Protein 7VGM (pdb70)

Radius of gyration: 29.78 Å; Cα contacts (8 Å, |Δi|>4): 1049; chains: 1; bounding box: 52×57×98 Å

Nearest PDB structures (foldseek):
  7vgm-assembly1_A  TM=1.002E+00  e=0.000E+00  Bacillus cereus ATCC 14579
  6hpo-assembly1_A  TM=8.535E-01  e=1.848E-15  Homo sapiens
  8cjl-assembly1_A  TM=8.658E-01  e=1.284E-14  Homo sapiens
  5egq-assembly1_D  TM=8.444E-01  e=7.102E-15  Rattus norvegicus
  7zig-assembly1_A  TM=8.318E-01  e=5.141E-15  Homo sapiens

Sequence (571 aa):
KKTEIPSHLKPFVSTQHYDQYTPVNHAVWRYIMRQNHSFLKDVAHPAYVNGLQSSGINIDAIPKVEEMNECLAPSGWGAVTIDGLIPGVAFFDFQGHGLLPIATDIRKVENIEYTPAPDIVHEAAGHAPILLDPTYAKYVKRFGQIGAKAFSTKEEHDAFEAVRTLTIVKESPTSTPDEVKAAENAVIEKQNLVSGLSEAEQISRLFWWTVEYGLIGNIDDPKIYGAGLLSSVGESKHCLTDAVEKVPFSIEACIGTTYDVTKMQPQLFVCESFEELTDALETFSKTMAFKTGGKEGLEKAIRSENYATAELNSGLQITGTFSETIENDAGELIYMRTNSPTALALHNKQLANHSTSVHSDGFGTPIGLLTENIALENCTDEQLQSLGITIGTIAEFTFASGIHVKGTVTDIVKNDKKIALISFIDCTVTYNARVLFDASWGAFDMAVGSQITSVFPGAADAAAFFPMDEEVHEIPAPLVLNELERMYQTVRDIRSEGILHDAHIDQLIAIQEVLNKFYAKEWLLRLEVLELLLEHNKGHETSAALLHQLSTFTTDEAVTRLINNGLALLP

B-factor: mean 38.5, std 17.46, range [16.57, 125.48]

InterPro domains:
  IPR001273 Aromatic amino acid hydroxylase [PTHR11473] (22-523)
  IPR019774 Aromatic amino acid hydroxylase, C-terminal [PF00351] (22-147)
  IPR019774 Aromatic amino acid hydroxylase, C-terminal [PF00351] (201-290)
  IPR019774 Aromatic amino acid hydroxylase, C-terminal [PS51410] (1-336)
  IPR036329 Aromatic amino acid monoxygenase, C-terminal domain superfamily [SSF56534] (10-332)
  IPR036951 Aromatic amino acid hydroxylase superfamily [G3DSA:1.10.800.10] (1-318)

Foldseek 3Di:
DFQDDDLLLLLQFDADDPLPQFLVLLLLQLLLVLLLCVPQCVFADVQQPVLCVLQQHDNRGQGHQQSSRVSCRVLQAGETEGEADDDQLSCLLCLLSRYQYFHADGADPVQSAHDPDDHRLLSRSQQGRCVVVVLLSVLSNLLSVLLNQWFDFLLVVQLVVLVRVLVVLVPDPVHDVVNNVVSVVSNVVSVVPDDDQTSNLLSVLLCCLPQAFEWEADLLRTGTRHSVLSSHVPLVVVCNDPQAAEAADDSVCSSPDDDDPPDRHNYHYYYHGSVVSSVRVVVVSCVAQQAVFAPVLLVSLQSNQAWKWWAFPQQKIKIARWHDFDADPVRHTFKTKHQAQMFIDHQLHTDPPGASVNRGGMAMETAAAFPPRHQQFQAAPVNCVVQQQDAQTFGWTARPQRWIKTFHWHDWDHDVNTTFKTKGALMWIDDVPDTPDHNVVGMHIYGGHRGGRGMGHAGSNSPRHDPSDPDDDDDDDRDDADPVSVLSVLLSVCVVVVDCDPVNLVSLVVSVVCCVPPPLPDLSSLLSSLQSCQVVVHPVVSNVVSVVCLCVRDPDPVSNVSSVSSVVPHD

Secondary structure (DSSP, 8-state):
-PPPPPTTTGGGB----GGG--HHHHHHHHHHHHHHHHHHHHHB-TTHHHHHHHTT--SSSPPPHHHHHHHHGGGT-EEEEB-S---HHHHHHHHHTTEEEE------GGGSS--SS--HIIIIIITSGGGGSHHHHHHHHHHHHHHTT----HHHHHHHHHHHHHHHHHT-TT--HHHHHHHHHHHHHHHHH--S--HHHHHHHHHIIIIIT-EEE-SSSEEE--HHHHT-HHHHHHHTSTTSEEEE--HHHHHT----SSS--SEEEEES-HHHHHHHHHHHHTTSHHHH-HHHHHHHHHHHTS-EEEEETT--EEEE-EEEEEE-TTS-EEEEEESS-BEEEETTEEPTT-STTTBTT--EEE-S-BTTTB-GGG--HHHHHHHT-STTSEEEEEBTTS-EEEEEEEEEEEETTEEEEEEEEEEEEEETTEEEE-GGG--EEEE--SSEEEEEES-SSHHHHS-------PPPPPPP--HHHHHHHHHHHHHHHT---HHHHHHHHHHHHHHHHH-TT--HHHHHHHHHHHHTT--HHHHHHHHHHHHT--S-HHHHHHHHHHHTT--

Solvent-accessible surface area: 26955 Å² total; per-residue (Å²): 241,107,34,136,46,23,55,48,4,109,43,58,41,18,77,33,56,66,88,49,23,27,8,17,26,20,3,0,0,22,11,9,1,59,11,0,62,41,50,1,108,90,21,8,21,120,22,2,55,108,3,12,120,59,0,13,3,85,57,72,24,4,6,88,5,138,94,0,21,98,56,0,16,124,55,40,5,0,7,8,9,13,83,54,83,25,33,41,62,5,54,19,28,0,1,6,68,0,0,4,5,0,22,21,117,24,19,143,46,141,52,8,76,118,26,106,62,84,5,0,0,25,29,0,0,3,22,0,0,3,3,50,29,104,53,7,9,136,1,4,76,65,0,0,65,0,2,19,62,4,6,26,16,79,40,34,60,43,10,59,103,13,44,84,69,23,39,122,32,110,126,36,138,117,27,60,111,115,97,27,116,61,10,54,73,38,16,95,91,62,94,114,105,50,74,68,86,15,10,27,56,33,1,36,26,1,12,32,1,0,4,18,25,0,0,22,36,89,64,126,90,10,63,0,3,0,1,5,0,0,8,27,29,33,18,0,81,67,1,54,62,150,75,3,116,40,36,88,20,46,50,141,31,0,28,51,35,97,73,61,86,83,141,95,6,89,31,1,7,10,2,145,31,6,96,64,2,13,96,22,0,50,92,11,0,121,85,0,0,24,81,67,0,23,81,104,0,0,104,60,0,44,104,3,100,58,77,0,0,0,47,2,36,0,19,0,6,0,4,0,18,4,38,63,44,18,79,48,160,81,22,103,23,10,12,0,74,1,91,11,52,0,5,0,5,20,136,79,146,33,29,81,124,15,32,41,93,81,14,66,129,17,11,15,1,0,12,17,57,3,62,154,131,41,26,3,4,88,6,66,84,119,98,5,122,97,45,18,1,53,111,60,54,106,0,94,11,46,7,70,37,36,0,56,0,96,2,34,2,61,65,45,31,92,18,126,183,76,0,0,0,0,8,0,62,103,0,58,0,36,60,147,94,109,66,16,23,53,45,98,156,26,64,12,17,0,0,2,3,12,111,14,62,16,0,11,25,24,18,12,30,19,40,52,23,70,119,54,105,152,126,140,78,147,144,49,77,114,65,150,52,100,94,34,27,147,17,4,64,42,0,38,68,4,44,92,94,44,93,4,86,120,57,14,30,99,70,0,61,50,11,21,86,37,1,74,150,145,52,79,186,25,18,2,0,2,1,3,1,0,14,4,1,57,125,51,107,82,18,117,158,11,10,61,47,0,78,127,53,3,56,98,43,53,147,69,143,39,38,46,106,18,1,69,36,1,31,80,52,28,115

Structure (mmCIF, N/CA/C/O backbone):
data_7VGM
#
_entry.id   7VGM
#
_cell.length_a   77.273
_cell.length_b   93.698
_cell.length_c   95.676
_cell.angle_alpha   90.000
_cell.angle_beta   90.000
_cell.angle_gamma   90.000
#
_symmetry.space_group_name_H-M   'P 21 21 21'
#
loop_
_entity.id
_entity.type
_entity.pdbx_description
1 polymer Phenylalanine-4-hydroxylase
2 non-polymer 'ACETIC ACID'
3 non-polymer 'FE (III) ION'
4 non-polymer GLYCEROL
5 non-polymer 1,2-ETHANEDIOL
6 non-polymer DI(HYDROXYETHYL)ETHER
7 water water
#
loop_
_atom_site.group_PDB
_atom_site.id
_atom_site.type_symbol
_atom_site.label_atom_id
_atom_site.label_alt_id
_atom_site.label_comp_id
_atom_site.label_asym_id
_atom_site.label_entity_id
_atom_site.label_seq_id
_atom_site.pdbx_PDB_ins_code
_atom_site.Cartn_x
_atom_site.Cartn_y
_atom_site.Cartn_z
_atom_site.occupancy
_atom_site.B_iso_or_equiv
_atom_site.auth_seq_id
_atom_site.auth_comp_id
_atom_site.auth_asym_id
_atom_site.auth_atom_id
_atom_site.pdbx_PDB_model_num
ATOM 1 N N . LYS A 1 3 ? 41.917 7.711 -12.617 1.00 63.60 3 LYS A N 1
ATOM 2 C CA . LYS A 1 3 ? 43.206 7.465 -13.313 1.00 65.64 3 LYS A CA 1
ATOM 3 C C . LYS A 1 3 ? 43.954 8.783 -13.523 1.00 63.09 3 LYS A C 1
ATOM 4 O O . LYS A 1 3 ? 43.316 9.782 -13.865 1.00 55.50 3 LYS A O 1
ATOM 10 N N . LYS A 1 4 ? 45.266 8.765 -13.321 1.00 56.63 4 LYS A N 1
ATOM 11 C CA . LYS A 1 4 ? 46.071 10.002 -13.445 1.00 58.23 4 LYS A CA 1
ATOM 12 C C . LYS A 1 4 ? 46.382 10.335 -14.910 1.00 56.77 4 LYS A C 1
ATOM 13 O O . LYS A 1 4 ? 46.500 9.399 -15.714 1.00 51.48 4 LYS A O 1
ATOM 19 N N . THR A 1 5 ? 46.485 11.627 -15.229 1.00 53.58 5 THR A N 1
ATOM 20 C CA . THR A 1 5 ? 46.812 12.095 -16.600 1.00 49.49 5 THR A CA 1
ATOM 21 C C . THR A 1 5 ? 48.221 11.615 -16.967 1.00 50.32 5 THR A C 1
ATOM 22 O O . THR A 1 5 ? 49.139 11.818 -16.159 1.00 49.24 5 THR A O 1
ATOM 26 N N . GLU A 1 6 ? 48.381 11.002 -18.141 1.00 52.63 6 GLU A N 1
ATOM 27 C CA . GLU A 1 6 ? 49.689 10.430 -18.551 1.00 51.54 6 GLU A CA 1
ATOM 28 C C . GLU A 1 6 ? 50.615 11.503 -19.123 1.00 46.47 6 GLU A C 1
ATOM 29 O O . GLU A 1 6 ? 50.112 12.457 -19.715 1.00 40.47 6 GLU A O 1
ATOM 35 N N . ILE A 1 7 ? 51.923 11.319 -18.949 1.00 44.06 7 ILE A N 1
ATOM 36 C CA . ILE A 1 7 ? 52.925 12.260 -19.514 1.00 40.72 7 ILE A CA 1
ATOM 37 C C . ILE A 1 7 ? 53.341 11.699 -20.870 1.00 42.56 7 ILE A C 1
ATOM 38 O O . ILE A 1 7 ? 53.785 10.547 -20.913 1.00 42.88 7 ILE A O 1
ATOM 43 N N . PRO A 1 8 ? 53.183 12.436 -21.998 1.00 40.70 8 PRO A N 1
ATOM 44 C CA . PRO A 1 8 ? 53.663 11.938 -23.284 1.00 37.63 8 PRO A CA 1
ATOM 45 C C . PRO A 1 8 ? 55.176 11.669 -23.307 1.00 38.59 8 PRO A C 1
ATOM 46 O O . PRO A 1 8 ? 55.904 12.432 -22.727 1.00 31.09 8 PRO A O 1
ATOM 50 N N . SER A 1 9 ? 55.605 10.624 -24.025 1.00 41.77 9 SER A N 1
ATOM 51 C CA . SER A 1 9 ? 57.032 10.197 -24.036 1.00 36.29 9 SER A CA 1
ATOM 52 C C . SER A 1 9 ? 57.937 11.313 -24.544 1.00 31.30 9 SER A C 1
ATOM 53 O O . SER A 1 9 ? 59.045 11.423 -24.031 1.00 28.63 9 SER A O 1
ATOM 56 N N . HIS A 1 10 ? 57.466 12.092 -25.513 1.00 32.78 10 HIS A N 1
ATOM 57 C CA . HIS A 1 10 ? 58.230 13.236 -26.076 1.00 30.96 10 HIS A CA 1
ATOM 58 C C . HIS A 1 10 ? 58.495 14.334 -25.035 1.00 29.05 10 HIS A C 1
ATOM 59 O O . HIS A 1 10 ? 59.492 15.029 -25.189 1.00 31.72 10 HIS A O 1
ATOM 66 N N . LEU A 1 11 ? 57.606 14.511 -24.059 1.00 28.58 11 LEU A N 1
ATOM 67 C CA . LEU A 1 11 ? 57.779 15.539 -22.997 1.00 30.40 11 LEU A CA 1
ATOM 68 C C . LEU A 1 11 ? 58.479 14.971 -21.749 1.00 31.22 11 LEU A C 1
ATOM 69 O O . LEU A 1 11 ? 58.906 15.769 -20.906 1.00 28.90 11 LEU A O 1
ATOM 74 N N . LYS A 1 12 ? 58.676 13.654 -21.686 1.00 33.45 12 LYS A N 1
ATOM 75 C CA . LYS A 1 12 ? 59.339 12.988 -20.529 1.00 34.33 12 LYS A CA 1
ATOM 76 C C . LYS A 1 12 ? 60.765 13.517 -20.310 1.00 31.97 12 LYS A C 1
ATOM 77 O O . LYS A 1 12 ? 61.135 13.658 -19.152 1.00 34.87 12 LYS A O 1
ATOM 83 N N . PRO A 1 13 ? 61.570 13.851 -21.340 1.00 34.29 13 PRO A N 1
ATOM 84 C CA . PRO A 1 13 ? 62.891 14.444 -21.118 1.00 35.61 13 PRO A CA 1
ATOM 85 C C . PRO A 1 13 ? 62.902 15.745 -20.299 1.00 34.69 13 PRO A C 1
ATOM 86 O O . PRO A 1 13 ? 63.903 16.029 -19.694 1.00 33.05 13 PRO A O 1
ATOM 90 N N . PHE A 1 14 ? 61.818 16.510 -20.335 1.00 32.99 14 PHE A N 1
ATOM 91 C CA . PHE A 1 14 ? 61.729 17.794 -19.597 1.00 31.62 14 PHE A CA 1
ATOM 92 C C . PHE A 1 14 ? 61.301 17.580 -18.138 1.00 32.07 14 PHE A C 1
ATOM 93 O O . PHE A 1 14 ? 61.419 18.522 -17.357 1.00 34.61 14 PHE A O 1
ATOM 101 N N . VAL A 1 15 ? 60.851 16.381 -17.779 1.00 32.73 15 VAL A N 1
ATOM 102 C CA . VAL A 1 15 ? 60.308 16.115 -16.414 1.00 34.13 15 VAL A CA 1
ATOM 103 C C . VAL A 1 15 ? 61.427 15.916 -15.383 1.00 35.37 15 VAL A C 1
ATOM 104 O O . VAL A 1 15 ? 62.345 15.139 -15.654 1.00 40.36 15 VAL A O 1
ATOM 108 N N . SER A 1 16 ? 61.330 16.588 -14.239 1.00 33.69 16 SER A N 1
ATOM 109 C CA . SER A 1 16 ? 62.321 16.441 -13.142 1.00 34.22 16 SER A CA 1
ATOM 110 C C . SER A 1 16 ? 61.633 15.929 -11.880 1.00 31.02 16 SER A C 1
ATOM 111 O O . SER A 1 16 ? 60.520 15.412 -11.980 1.00 35.09 16 SER A O 1
ATOM 114 N N . THR A 1 17 ? 62.307 16.059 -10.744 1.00 29.24 17 THR A N 1
ATOM 115 C CA . THR A 1 17 ? 61.766 15.557 -9.467 1.00 28.71 17 THR A CA 1
ATOM 116 C C . THR A 1 17 ? 61.779 16.684 -8.437 1.00 27.69 17 THR A C 1
ATOM 117 O O . THR A 1 17 ? 62.737 17.456 -8.420 1.00 23.98 17 THR A O 1
ATOM 121 N N . GLN A 1 18 ? 60.716 16.788 -7.655 1.00 27.36 18 GLN A N 1
ATOM 122 C CA . GLN A 1 18 ? 60.699 17.775 -6.555 1.00 27.66 18 GLN A CA 1
ATOM 123 C C . GLN A 1 18 ? 61.335 17.124 -5.326 1.00 26.70 18 GLN A C 1
ATOM 124 O O . GLN A 1 18 ? 60.901 16.038 -4.943 1.00 26.83 18 GLN A O 1
ATOM 130 N N . HIS A 1 19 ? 62.338 17.773 -4.761 1.00 27.32 19 HIS A N 1
ATOM 131 C CA . HIS A 1 19 ? 62.989 17.282 -3.521 1.00 30.97 19 HIS A CA 1
ATOM 132 C C . HIS A 1 19 ? 62.473 18.119 -2.346 1.00 27.48 19 HIS A C 1
ATOM 133 O O . HIS A 1 19 ? 63.012 1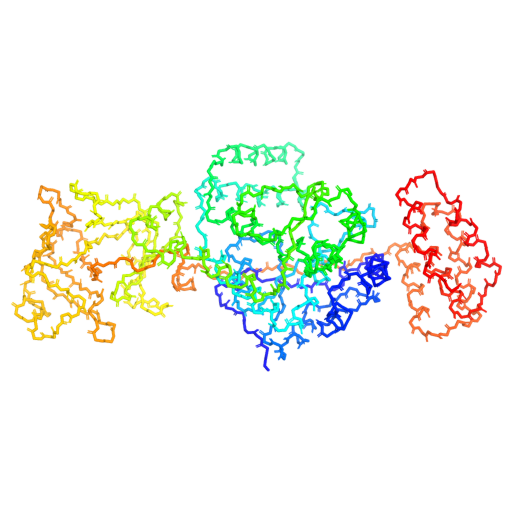9.204 -2.139 1.00 24.88 19 HIS A O 1
ATOM 140 N N . TYR A 1 20 ? 61.484 17.610 -1.611 1.00 26.34 20 TYR A N 1
ATOM 141 C CA . TYR A 1 20 ? 60.832 18.359 -0.504 1.00 28.84 20 TYR A CA 1
ATOM 142 C C . TYR A 1 20 ? 61.833 18.691 0.605 1.00 29.28 20 TYR A C 1
ATOM 143 O O . TYR A 1 20 ? 61.682 19.749 1.207 1.00 29.41 20 TYR A O 1
ATOM 152 N N . ASP A 1 21 ? 62.804 17.812 0.851 1.00 26.67 21 ASP A N 1
ATOM 153 C CA . ASP A 1 21 ? 63.829 18.006 1.911 1.00 28.63 21 ASP A CA 1
ATOM 154 C C . ASP A 1 21 ? 64.740 19.213 1.640 1.00 26.29 21 ASP A C 1
ATOM 155 O O . ASP A 1 21 ? 65.565 19.495 2.490 1.00 26.02 21 ASP A O 1
ATOM 160 N N . GLN A 1 22 ? 64.605 19.858 0.488 1.00 21.21 22 GLN A N 1
ATOM 161 C CA . GLN A 1 22 ? 65.426 21.043 0.145 1.00 23.85 22 GLN A CA 1
ATOM 162 C C . GLN A 1 22 ? 64.693 22.312 0.575 1.00 23.00 22 GLN A C 1
ATOM 163 O O . GLN A 1 22 ? 65.225 23.393 0.359 1.00 24.34 22 GLN A O 1
ATOM 169 N N . TYR A 1 23 ? 63.517 22.158 1.175 1.00 22.63 23 TYR A N 1
ATOM 170 C CA . TYR A 1 23 ? 62.798 23.343 1.694 1.00 22.02 23 TYR A CA 1
ATOM 171 C C . TYR A 1 23 ? 63.169 23.583 3.155 1.00 21.59 23 TYR A C 1
ATOM 172 O O . TYR A 1 23 ? 62.899 22.736 4.002 1.00 20.78 23 TYR A O 1
ATOM 181 N N . THR A 1 24 ? 63.763 24.731 3.415 1.00 21.57 24 THR A N 1
ATOM 182 C CA . THR A 1 24 ? 64.106 25.145 4.790 1.00 21.05 24 THR A CA 1
ATOM 183 C C . THR A 1 24 ? 62.846 25.541 5.560 1.00 23.03 24 THR A C 1
ATOM 184 O O . THR A 1 24 ? 61.807 25.762 4.935 1.00 23.08 24 THR A O 1
ATOM 188 N N . PRO A 1 25 ? 62.896 25.600 6.902 1.00 24.76 25 PRO A N 1
ATOM 189 C CA . PRO A 1 25 ? 61.771 26.111 7.691 1.00 24.05 25 PRO A CA 1
ATOM 190 C C . PRO A 1 25 ? 61.389 27.554 7.311 1.00 23.68 25 PRO A C 1
ATOM 191 O O . PRO A 1 25 ? 60.235 27.845 7.360 1.00 22.19 25 PRO A O 1
ATOM 195 N N . VAL A 1 26 ? 62.351 28.407 6.956 1.00 21.76 26 VAL A N 1
ATOM 196 C CA . VAL A 1 26 ? 62.056 29.787 6.461 1.00 23.22 26 VAL A CA 1
ATOM 197 C C . VAL A 1 26 ? 61.235 29.720 5.159 1.00 24.93 26 VAL A C 1
ATOM 198 O O . VAL A 1 26 ? 60.331 30.523 5.011 1.00 22.19 26 VAL A O 1
ATOM 202 N N . ASN A 1 27 ? 61.543 28.773 4.272 1.00 23.25 27 ASN A N 1
ATOM 203 C CA . ASN A 1 27 ? 60.828 28.632 2.983 1.00 21.73 27 ASN A CA 1
ATOM 204 C C . ASN A 1 27 ? 59.352 28.341 3.253 1.00 20.96 27 ASN A C 1
ATOM 205 O O . ASN A 1 27 ? 58.522 28.970 2.611 1.00 21.50 27 ASN A O 1
ATOM 210 N N . HIS A 1 28 ? 59.063 27.443 4.192 1.00 20.85 28 HIS A N 1
ATOM 211 C CA . HIS A 1 28 ? 57.665 27.124 4.575 1.00 21.14 28 HIS A CA 1
ATOM 212 C C . HIS A 1 28 ? 56.991 28.349 5.203 1.00 21.99 28 HIS A C 1
ATOM 213 O O . HIS A 1 28 ? 55.836 28.588 4.883 1.00 24.42 28 HIS A O 1
ATOM 220 N N . ALA A 1 29 ? 57.715 29.091 6.033 1.00 21.58 29 ALA A N 1
ATOM 221 C CA . ALA A 1 29 ? 57.189 30.322 6.659 1.00 21.26 29 ALA A CA 1
ATOM 222 C C . ALA A 1 29 ? 56.882 31.395 5.608 1.00 21.39 29 ALA A C 1
ATOM 223 O O . ALA A 1 29 ? 55.885 32.078 5.779 1.00 22.60 29 ALA A O 1
ATOM 225 N N . VAL A 1 30 ? 57.735 31.538 4.590 1.00 20.20 30 VAL A N 1
ATOM 226 C CA . VAL A 1 30 ? 57.524 32.507 3.474 1.00 20.09 30 VAL A CA 1
ATOM 227 C C . VAL A 1 30 ? 56.288 32.097 2.673 1.00 19.03 30 VAL A C 1
ATOM 228 O O . VAL A 1 30 ? 55.473 32.967 2.388 1.00 16.72 30 VAL A O 1
ATOM 232 N N . TRP A 1 31 ? 56.135 30.800 2.425 1.00 18.32 31 TRP A N 1
ATOM 233 C CA . TRP A 1 31 ? 54.929 30.298 1.726 1.00 17.88 31 TRP A CA 1
ATOM 234 C C . TRP A 1 31 ? 53.688 30.635 2.542 1.00 16.71 31 TRP A C 1
ATOM 235 O O . TRP A 1 31 ? 52.748 31.138 1.952 1.00 17.77 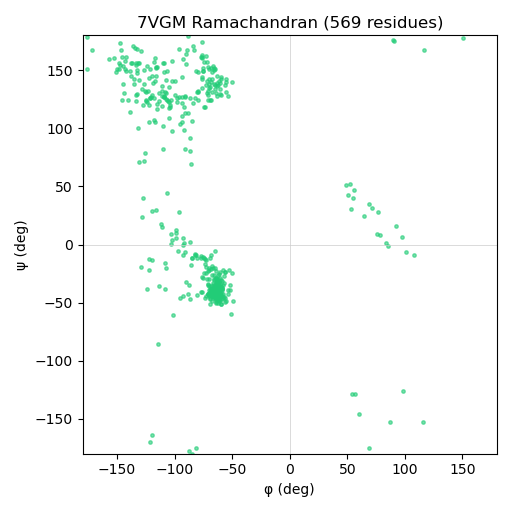31 TRP A O 1
ATOM 246 N N . ARG A 1 32 ? 53.745 30.409 3.851 1.00 17.57 32 ARG A N 1
ATOM 247 C CA . ARG A 1 32 ? 52.584 30.605 4.746 1.00 16.77 32 ARG A CA 1
ATOM 248 C C . ARG A 1 32 ? 52.186 32.084 4.794 1.00 18.17 32 ARG A C 1
ATOM 249 O O . ARG A 1 32 ? 51.003 32.340 4.677 1.00 17.31 32 ARG A O 1
ATOM 257 N N . TYR A 1 33 ? 53.162 32.990 4.923 1.00 17.22 33 TYR A N 1
ATOM 258 C CA . TYR A 1 33 ? 52.872 34.440 5.014 1.00 17.81 33 TYR A CA 1
ATOM 259 C C . TYR A 1 33 ? 52.198 34.901 3.721 1.00 17.90 33 TYR A C 1
ATOM 260 O O . TYR A 1 33 ? 51.166 35.523 3.795 1.00 17.79 33 TYR A O 1
ATOM 269 N N . ILE A 1 34 ? 52.751 34.496 2.586 1.00 20.37 34 ILE A N 1
ATOM 270 C CA . ILE A 1 34 ? 52.211 34.913 1.266 1.00 20.55 34 ILE A CA 1
ATOM 271 C C . ILE A 1 34 ? 50.792 34.359 1.073 1.00 21.51 34 ILE A C 1
ATOM 272 O O . ILE A 1 34 ? 49.936 35.136 0.690 1.00 18.69 34 ILE A O 1
ATOM 277 N N . MET A 1 35 ? 50.566 33.092 1.409 1.00 18.91 35 MET A N 1
ATOM 278 C CA . MET A 1 35 ? 49.242 32.454 1.192 1.00 19.58 35 MET A CA 1
ATOM 279 C C . MET A 1 35 ? 48.196 33.017 2.160 1.00 20.92 35 MET A C 1
ATOM 280 O O . MET A 1 35 ? 47.059 33.138 1.745 1.00 20.19 35 MET A O 1
ATOM 285 N N . ARG A 1 36 ? 48.589 33.356 3.388 1.00 20.38 36 ARG A N 1
ATOM 286 C CA . ARG A 1 36 ? 47.689 34.027 4.358 1.00 21.54 36 ARG A CA 1
ATOM 287 C C . ARG A 1 36 ? 47.308 35.407 3.811 1.00 21.54 36 ARG A C 1
ATOM 288 O O . ARG A 1 36 ? 46.140 35.741 3.862 1.00 21.10 36 ARG A O 1
ATOM 296 N N . GLN A 1 37 ? 48.282 36.149 3.298 1.00 21.42 37 GLN A N 1
ATOM 297 C CA . GLN A 1 37 ? 48.031 37.482 2.712 1.00 22.57 37 GLN A CA 1
ATOM 298 C C . GLN A 1 37 ? 47.186 37.314 1.446 1.00 21.67 37 GLN A C 1
ATOM 299 O O . GLN A 1 37 ? 46.252 38.086 1.259 1.00 22.59 37 GLN A O 1
ATOM 305 N N . ASN A 1 38 ? 47.506 36.307 0.645 1.00 21.24 38 ASN A N 1
ATOM 306 C CA . ASN A 1 38 ? 46.739 36.029 -0.589 1.00 22.28 38 ASN A CA 1
ATOM 307 C C . ASN A 1 38 ? 45.286 35.692 -0.228 1.00 23.36 38 ASN A C 1
ATOM 308 O O . ASN A 1 38 ? 44.408 36.234 -0.869 1.00 22.62 38 ASN A O 1
ATOM 313 N N . HIS A 1 39 ? 45.065 34.893 0.817 1.00 21.88 39 HIS A N 1
ATOM 314 C CA . HIS A 1 39 ? 43.693 34.517 1.243 1.00 23.82 39 HIS A CA 1
ATOM 315 C C . HIS A 1 39 ? 42.925 35.757 1.699 1.00 24.13 39 HIS A C 1
ATOM 316 O O . HIS A 1 39 ? 41.811 35.934 1.226 1.00 23.65 39 HIS A O 1
ATOM 323 N N . SER A 1 40 ? 43.523 36.564 2.569 1.00 23.17 40 SER A N 1
ATOM 324 C CA . SER A 1 40 ? 42.860 37.775 3.108 1.00 25.52 40 SER A CA 1
ATOM 325 C C . SER A 1 40 ? 42.291 38.626 1.965 1.00 25.14 40 SER A C 1
ATOM 326 O O . SER A 1 40 ? 41.102 38.908 2.000 1.00 26.77 40 SER A O 1
ATOM 329 N N . PHE A 1 41 ? 43.140 39.088 1.053 1.00 25.18 41 PHE A N 1
ATOM 330 C CA . PHE A 1 41 ? 42.698 39.961 -0.063 1.00 26.64 41 PHE A CA 1
ATOM 331 C C . PHE A 1 41 ? 41.912 39.260 -1.181 1.00 26.06 41 PHE A C 1
ATOM 332 O O . PHE A 1 41 ? 40.853 39.780 -1.527 1.00 25.57 41 PHE A O 1
ATOM 340 N N . LEU A 1 42 ? 42.361 38.103 -1.660 1.00 22.49 42 LEU A N 1
ATOM 341 C CA . LEU A 1 42 ? 41.777 37.475 -2.878 1.00 24.18 42 LEU A CA 1
ATOM 342 C C . LEU A 1 42 ? 40.408 36.816 -2.666 1.00 24.31 42 LEU A C 1
ATOM 343 O O . LEU A 1 42 ? 39.648 36.793 -3.612 1.00 21.13 42 LEU A O 1
ATOM 348 N N . LYS A 1 43 ? 40.108 36.324 -1.473 1.00 22.49 43 LYS A N 1
ATOM 349 C CA . LYS A 1 43 ? 38.760 35.789 -1.154 1.00 25.52 43 LYS A CA 1
ATOM 350 C C . LYS A 1 43 ? 37.633 36.776 -1.544 1.00 27.73 43 LYS A C 1
ATOM 351 O O . LYS A 1 43 ? 36.530 36.301 -1.809 1.00 27.80 43 LYS A O 1
ATOM 357 N N . ASP A 1 44 ? 37.903 38.077 -1.628 1.00 24.85 44 ASP A N 1
ATOM 358 C CA . ASP A 1 44 ? 36.837 39.067 -1.926 1.00 28.11 44 ASP A CA 1
ATOM 359 C C . ASP A 1 44 ? 36.948 39.638 -3.345 1.00 27.98 44 ASP A C 1
ATOM 360 O O . ASP A 1 44 ? 35.951 40.169 -3.816 1.00 30.61 44 ASP A O 1
ATOM 365 N N . VAL A 1 45 ? 38.111 39.553 -3.986 1.00 26.09 45 VAL A N 1
ATOM 366 C CA . VAL A 1 45 ? 38.323 40.234 -5.297 1.00 25.68 45 VAL A CA 1
ATOM 367 C C . VAL A 1 45 ? 38.658 39.243 -6.412 1.00 24.91 45 VAL A C 1
ATOM 368 O O . VAL A 1 45 ? 38.629 39.622 -7.574 1.00 26.57 45 VAL A O 1
ATOM 372 N N . ALA A 1 46 ? 38.985 38.020 -6.043 1.00 27.90 46 ALA A N 1
ATOM 373 C CA . ALA A 1 46 ? 39.360 37.014 -7.048 1.00 26.49 46 ALA A CA 1
ATOM 374 C C . ALA A 1 46 ? 38.144 36.248 -7.550 1.00 25.49 46 ALA A C 1
ATOM 375 O O . ALA A 1 46 ? 37.076 36.344 -6.943 1.00 24.92 46 ALA A O 1
ATOM 377 N N . HIS A 1 47 ? 38.347 35.512 -8.629 1.00 24.91 47 HIS A N 1
ATOM 378 C CA . HIS A 1 47 ? 37.287 34.655 -9.181 1.00 26.06 47 HIS A CA 1
ATOM 379 C C . HIS A 1 47 ? 36.833 33.730 -8.051 1.00 24.37 47 HIS A C 1
ATOM 380 O O . HIS A 1 47 ? 37.674 33.289 -7.277 1.00 21.61 47 HIS A O 1
ATOM 387 N N . PRO A 1 48 ? 35.520 33.472 -7.921 1.00 24.60 48 PRO A N 1
ATOM 388 C CA . PRO A 1 48 ? 34.987 32.685 -6.804 1.00 22.22 48 PRO A CA 1
ATOM 389 C C . PRO A 1 48 ? 35.631 31.312 -6.554 1.00 21.46 48 PRO A C 1
ATOM 390 O O . PRO A 1 48 ? 35.572 30.862 -5.453 1.00 21.30 48 PRO A O 1
ATOM 394 N N . ALA A 1 49 ? 36.277 30.734 -7.559 1.00 21.86 49 ALA A N 1
ATOM 395 C CA . ALA A 1 49 ? 36.895 29.391 -7.463 1.00 21.72 49 ALA A CA 1
ATOM 396 C C . ALA A 1 49 ? 38.220 29.391 -6.705 1.00 21.74 49 ALA A C 1
ATOM 397 O O . ALA A 1 49 ? 38.693 28.307 -6.413 1.00 21.18 49 ALA A O 1
ATOM 399 N N . TYR A 1 50 ? 38.784 30.553 -6.401 1.00 21.56 50 TYR A N 1
ATOM 400 C CA . TYR A 1 50 ? 40.154 30.591 -5.834 1.00 21.76 50 TYR A CA 1
ATOM 401 C C . TYR A 1 50 ? 40.347 29.841 -4.510 1.00 22.19 50 TYR A C 1
ATOM 402 O O . TYR A 1 50 ? 41.252 29.022 -4.474 1.00 23.24 50 TYR A O 1
ATOM 411 N N . VAL A 1 51 ? 39.516 30.072 -3.496 1.00 20.84 51 VAL A N 1
ATOM 412 C CA . VAL A 1 51 ? 39.791 29.461 -2.165 1.00 20.17 51 VAL A CA 1
ATOM 413 C C . VAL A 1 51 ? 39.601 27.937 -2.182 1.00 19.40 51 VAL A C 1
ATOM 414 O O . VAL A 1 51 ? 40.531 27.235 -1.803 1.00 18.42 51 VAL A O 1
ATOM 418 N N . ASN A 1 52 ? 38.463 27.461 -2.662 1.00 18.52 52 ASN A N 1
ATOM 419 C CA . ASN A 1 52 ? 38.191 26.002 -2.728 1.00 19.34 52 ASN A CA 1
ATOM 420 C C . ASN A 1 52 ? 39.039 25.351 -3.826 1.00 18.82 52 ASN A C 1
ATOM 421 O O . ASN A 1 52 ? 39.384 24.196 -3.665 1.00 19.46 52 ASN A O 1
ATOM 426 N N . GLY A 1 53 ? 39.359 26.094 -4.882 1.00 20.76 53 GLY A N 1
ATOM 427 C CA . GLY A 1 53 ? 40.236 25.601 -5.962 1.00 22.01 53 GLY A CA 1
ATOM 428 C C . GLY A 1 53 ? 41.645 25.309 -5.500 1.00 23.00 53 GLY A C 1
ATOM 429 O O . GLY A 1 53 ? 42.192 24.306 -5.927 1.00 20.98 53 GLY A O 1
ATOM 430 N N . LEU A 1 54 ? 42.201 26.168 -4.647 1.00 25.42 54 LEU A N 1
ATOM 431 C CA . LEU A 1 54 ? 43.549 25.908 -4.091 1.00 26.84 54 LEU A CA 1
ATOM 432 C C . LEU A 1 54 ? 43.530 24.609 -3.288 1.00 26.36 54 LEU A C 1
ATOM 433 O O . LEU A 1 54 ? 44.365 23.756 -3.553 1.00 24.22 54 LEU A O 1
ATOM 438 N N . GLN A 1 55 ? 42.544 24.456 -2.406 1.00 28.12 55 GLN A N 1
ATOM 439 C CA . GLN A 1 55 ? 42.465 23.238 -1.563 1.00 31.64 55 GLN A CA 1
ATOM 440 C C . GLN A 1 55 ? 42.230 22.010 -2.440 1.00 29.46 55 GLN A C 1
ATOM 441 O O . GLN A 1 55 ? 42.914 21.015 -2.221 1.00 30.32 55 GLN A O 1
ATOM 447 N N . SER A 1 56 ? 41.325 22.110 -3.411 1.00 25.36 56 SER A N 1
ATOM 448 C CA . SER A 1 56 ? 40.991 20.957 -4.285 1.00 25.59 56 SER A CA 1
ATOM 449 C C . SER A 1 56 ? 42.163 20.623 -5.224 1.00 26.51 56 SER A C 1
ATOM 450 O O . SER A 1 56 ? 42.222 19.487 -5.690 1.00 25.73 56 SER A O 1
ATOM 453 N N . SER A 1 57 ? 43.073 21.574 -5.448 1.00 24.14 57 SER A N 1
ATOM 454 C CA . SER A 1 57 ? 44.283 21.339 -6.276 1.00 24.33 57 SER A CA 1
ATOM 455 C C . SER A 1 57 ? 45.397 20.669 -5.462 1.00 23.09 57 SER A C 1
ATOM 456 O O . SER A 1 57 ? 46.385 20.302 -6.061 1.00 27.24 57 SER A O 1
ATOM 459 N N . GLY A 1 58 ? 45.234 20.540 -4.148 1.00 23.63 58 GLY A N 1
ATOM 460 C CA . GLY A 1 58 ? 46.270 19.969 -3.267 1.00 21.97 58 GLY A CA 1
ATOM 461 C C . GLY A 1 58 ? 47.169 21.044 -2.685 1.00 21.47 58 GLY A C 1
ATOM 462 O O . GLY A 1 58 ? 48.251 20.717 -2.211 1.00 20.67 58 GLY A O 1
ATOM 463 N N . ILE A 1 59 ? 46.733 22.291 -2.763 1.00 19.74 59 ILE A N 1
ATOM 464 C CA . ILE A 1 59 ? 47.568 23.418 -2.268 1.00 21.55 59 ILE A CA 1
ATOM 465 C C . ILE A 1 59 ? 47.008 23.957 -0.951 1.00 21.81 59 ILE A C 1
ATOM 466 O O . ILE A 1 59 ? 45.854 24.362 -0.917 1.00 24.46 59 ILE A O 1
ATOM 471 N N . ASN A 1 60 ? 47.840 23.974 0.076 1.00 24.20 60 ASN A N 1
ATOM 472 C CA . ASN A 1 60 ? 47.438 24.460 1.413 1.00 22.88 60 ASN A CA 1
ATOM 473 C C . ASN A 1 60 ? 48.255 25.701 1.783 1.00 23.07 60 ASN A C 1
ATOM 474 O O . ASN A 1 60 ? 49.356 25.837 1.280 1.00 18.03 60 ASN A O 1
ATOM 479 N N . ILE A 1 61 ? 47.690 26.569 2.612 1.00 23.87 61 ILE A N 1
ATOM 480 C CA . ILE A 1 61 ? 48.366 27.800 3.119 1.00 26.97 61 ILE A CA 1
ATOM 481 C C . ILE A 1 61 ? 49.532 27.496 4.075 1.00 25.70 61 ILE A C 1
ATOM 482 O O . ILE A 1 61 ? 50.540 28.188 3.982 1.00 22.49 61 ILE A O 1
ATOM 487 N N . ASP A 1 62 ? 49.404 26.493 4.938 1.00 28.30 62 ASP A N 1
ATOM 488 C CA . ASP A 1 62 ? 50.410 26.222 6.001 1.00 31.36 62 ASP A CA 1
ATOM 489 C C . ASP A 1 62 ? 51.789 25.873 5.449 1.00 28.92 62 ASP A C 1
ATOM 490 O O . ASP A 1 62 ? 52.756 26.362 6.009 1.00 32.19 62 ASP A O 1
ATOM 495 N N . ALA A 1 63 ? 51.856 25.067 4.398 1.00 28.40 63 ALA A N 1
ATOM 496 C CA . ALA A 1 63 ? 53.175 24.609 3.919 1.00 28.26 63 ALA A CA 1
ATOM 497 C C . ALA A 1 63 ? 53.252 24.523 2.393 1.00 27.43 63 ALA A C 1
ATOM 498 O O . ALA A 1 63 ? 52.211 24.449 1.745 1.00 27.90 63 ALA A O 1
ATOM 500 N N . ILE A 1 64 ? 54.468 24.496 1.865 1.00 24.54 64 ILE A N 1
ATOM 501 C CA . ILE A 1 64 ? 54.686 24.378 0.401 1.00 23.79 64 ILE A CA 1
ATOM 502 C C . ILE A 1 64 ? 54.073 23.062 -0.093 1.00 25.70 64 ILE A C 1
ATOM 503 O O . ILE A 1 64 ? 54.184 22.059 0.588 1.00 19.68 64 ILE A O 1
ATOM 508 N N . PRO A 1 65 ? 53.397 23.068 -1.258 1.00 21.96 65 PRO A N 1
ATOM 509 C CA . PRO A 1 65 ? 52.792 21.869 -1.788 1.00 22.29 65 PRO A CA 1
ATOM 510 C C . PRO A 1 65 ? 53.706 20.823 -2.428 1.00 22.62 65 PRO A C 1
ATOM 511 O O . PRO A 1 65 ? 54.757 21.151 -2.900 1.00 20.90 65 PRO A O 1
ATOM 515 N N . LYS A 1 66 ? 53.266 19.582 -2.372 1.00 23.16 66 LYS A N 1
ATOM 516 C CA . LYS A 1 66 ? 53.987 18.508 -3.082 1.00 25.23 66 LYS A CA 1
ATOM 517 C C . LYS A 1 66 ? 53.319 18.372 -4.452 1.00 22.81 66 LYS A C 1
ATOM 518 O O . LYS A 1 66 ? 52.104 18.225 -4.494 1.00 22.90 66 LYS A O 1
ATOM 524 N N . VAL A 1 67 ? 54.098 18.443 -5.519 1.00 22.30 67 VAL A N 1
ATOM 525 C CA . VAL A 1 67 ? 53.566 18.378 -6.911 1.00 22.08 67 VAL A CA 1
ATOM 526 C C . VAL A 1 67 ? 52.870 17.029 -7.151 1.00 25.55 67 VAL A C 1
ATOM 527 O O . VAL A 1 67 ? 51.853 17.021 -7.838 1.00 23.66 67 VAL A O 1
ATOM 531 N N . GLU A 1 68 ? 53.409 15.945 -6.597 1.00 28.27 68 GLU A N 1
ATOM 532 C CA . GLU A 1 68 ? 52.811 14.595 -6.741 1.00 34.87 68 GLU A CA 1
ATOM 533 C C . GLU A 1 68 ? 51.422 14.570 -6.101 1.00 33.42 68 GLU A C 1
ATOM 534 O O . GLU A 1 68 ? 50.543 13.939 -6.665 1.00 31.44 68 GLU A O 1
ATOM 540 N N . GLU A 1 69 ? 51.256 15.228 -4.960 1.00 29.17 69 GLU A N 1
ATOM 541 C CA . GLU A 1 69 ? 49.920 15.321 -4.330 1.00 28.78 69 GLU A CA 1
ATOM 542 C C . GLU A 1 69 ? 48.976 16.142 -5.213 1.00 26.24 69 GLU A C 1
ATOM 543 O O . GLU A 1 69 ? 47.831 15.729 -5.373 1.00 25.61 69 GLU A O 1
ATOM 549 N N . MET A 1 70 ? 49.470 17.235 -5.782 1.00 24.36 70 MET A N 1
ATOM 550 C CA . MET A 1 70 ? 48.663 18.099 -6.676 1.00 25.25 70 MET A CA 1
ATOM 551 C C . MET A 1 70 ? 48.226 17.288 -7.898 1.00 24.77 70 MET A C 1
ATOM 552 O O . MET A 1 70 ? 47.099 17.475 -8.333 1.00 25.23 70 MET A O 1
ATOM 557 N N . ASN A 1 71 ? 49.101 16.412 -8.396 1.00 26.05 71 ASN A N 1
ATOM 558 C CA . ASN A 1 71 ? 48.814 15.560 -9.576 1.00 27.40 71 ASN A CA 1
ATOM 559 C C . ASN A 1 71 ? 47.635 14.643 -9.253 1.00 28.75 71 ASN A C 1
ATOM 560 O O . ASN A 1 71 ? 46.734 14.547 -10.087 1.00 27.77 71 ASN A O 1
ATOM 565 N N . GLU A 1 72 ? 47.650 14.021 -8.079 1.00 31.60 72 GLU A N 1
ATOM 566 C CA . GLU A 1 72 ? 46.535 13.138 -7.641 1.00 33.92 72 GLU A CA 1
ATOM 567 C C . GLU A 1 72 ? 45.259 13.958 -7.433 1.00 30.88 72 GLU A C 1
ATOM 568 O O . GLU A 1 72 ? 44.190 13.480 -7.810 1.00 30.49 72 GLU A O 1
ATOM 574 N N . CYS A 1 73 ? 45.385 15.144 -6.852 1.00 27.72 73 CYS A N 1
ATOM 575 C CA . CYS A 1 73 ? 44.225 16.021 -6.561 1.00 25.66 73 CYS A CA 1
ATOM 576 C C . CYS A 1 73 ? 43.542 16.484 -7.856 1.00 25.34 73 CYS A C 1
ATOM 577 O O . CYS A 1 73 ? 42.325 16.607 -7.844 1.00 26.06 73 CYS A O 1
ATOM 580 N N . LEU A 1 74 ? 44.311 16.749 -8.912 1.00 23.49 74 LEU A N 1
ATOM 581 C CA . LEU A 1 74 ? 43.763 17.253 -10.195 1.00 24.08 74 LEU A CA 1
ATOM 582 C C . LEU A 1 74 ? 43.275 16.125 -11.106 1.00 24.56 74 LEU A C 1
ATOM 583 O O . LEU A 1 74 ? 42.565 16.432 -12.055 1.00 27.93 74 LEU A O 1
ATOM 588 N N . ALA A 1 75 ? 43.587 14.876 -10.788 1.00 26.35 75 ALA A N 1
ATOM 589 C CA . ALA A 1 75 ? 43.265 13.750 -11.698 1.00 27.35 75 ALA A CA 1
ATOM 590 C C . ALA A 1 75 ? 41.756 13.606 -11.969 1.00 27.20 75 ALA A C 1
ATOM 591 O O . ALA A 1 75 ? 41.420 13.393 -13.128 1.00 28.64 75 ALA A O 1
ATOM 593 N N . PRO A 1 76 ? 40.838 13.741 -10.985 1.00 28.22 76 PRO A N 1
ATOM 594 C CA . PRO A 1 76 ? 39.399 13.727 -11.259 1.00 29.89 76 PRO A CA 1
ATOM 595 C C . PRO A 1 76 ? 38.920 14.808 -12.241 1.00 30.88 76 PRO A C 1
ATOM 596 O O . PRO A 1 76 ? 37.904 14.597 -12.834 1.00 29.32 76 PRO A O 1
ATOM 600 N N . SER A 1 77 ? 39.679 15.894 -12.408 1.00 31.67 77 SER A N 1
ATOM 601 C CA . SER A 1 77 ? 39.345 17.009 -13.334 1.00 29.77 77 SER A CA 1
ATOM 602 C C . SER A 1 77 ? 40.009 16.781 -14.702 1.00 28.04 77 SER A C 1
ATOM 603 O O . SER A 1 77 ? 39.909 17.658 -15.556 1.00 23.00 77 SER A O 1
ATOM 606 N N . GLY A 1 78 ? 40.649 15.625 -14.887 1.00 27.97 78 GLY A N 1
ATOM 607 C CA . GLY A 1 78 ? 41.368 15.316 -16.138 1.00 26.47 78 GLY A CA 1
ATOM 608 C C . GLY A 1 78 ? 42.625 16.143 -16.262 1.00 26.88 78 GLY A C 1
ATOM 609 O O . GLY A 1 78 ? 43.004 16.478 -17.378 1.00 23.91 78 GLY A O 1
ATOM 610 N N . TRP A 1 79 ? 43.227 16.466 -15.127 1.00 26.24 79 TRP A N 1
ATOM 611 C CA . TRP A 1 79 ? 44.447 17.301 -15.129 1.00 26.86 79 TRP A CA 1
ATOM 612 C C . TRP A 1 79 ? 45.554 16.651 -14.312 1.00 26.75 79 TRP A C 1
ATOM 613 O O . TRP A 1 79 ? 45.280 15.685 -13.609 1.00 28.91 79 TRP A O 1
ATOM 624 N N . GLY A 1 80 ? 46.763 17.156 -14.472 1.00 26.23 80 GLY A N 1
ATOM 625 C CA . GLY A 1 80 ? 47.919 16.636 -13.747 1.00 25.89 80 GLY A CA 1
ATOM 626 C C . GLY A 1 80 ? 48.920 17.722 -13.444 1.00 24.16 80 GLY A C 1
ATOM 627 O O . GLY A 1 80 ? 48.673 18.862 -13.833 1.00 26.12 80 GLY A O 1
ATOM 628 N N . ALA A 1 81 ? 49.941 17.392 -12.670 1.00 23.58 81 ALA A N 1
ATOM 629 C CA . ALA A 1 81 ? 51.015 18.341 -12.330 1.00 24.01 81 ALA A CA 1
ATOM 630 C C . ALA A 1 81 ? 52.366 17.641 -12.461 1.00 23.41 81 ALA A C 1
ATOM 631 O O . ALA A 1 81 ? 52.478 16.496 -12.019 1.00 26.47 81 ALA A O 1
ATOM 633 N N . VAL A 1 82 ? 53.340 18.332 -13.033 1.00 24.11 82 VAL A N 1
ATOM 634 C CA . VAL A 1 82 ? 54.699 17.764 -13.218 1.00 25.59 82 VAL A CA 1
ATOM 635 C C . VAL A 1 82 ? 55.743 18.758 -12.712 1.00 25.38 82 VAL A C 1
ATOM 636 O O . VAL A 1 82 ? 55.455 19.954 -12.674 1.00 24.74 82 VAL A O 1
ATOM 640 N N . THR A 1 83 ? 56.915 18.253 -12.358 1.00 24.18 83 THR A N 1
ATOM 641 C CA . THR A 1 83 ? 58.024 19.124 -11.905 1.00 26.50 83 THR A CA 1
ATOM 642 C C . THR A 1 83 ? 58.977 19.335 -13.070 1.00 25.87 83 THR A C 1
ATOM 643 O O . THR A 1 83 ? 59.339 18.363 -13.708 1.00 27.53 83 THR A O 1
ATOM 647 N N . ILE A 1 84 ? 59.288 20.587 -13.352 1.00 27.16 84 ILE A N 1
ATOM 648 C CA . ILE A 1 84 ? 60.277 20.906 -14.410 1.00 33.36 84 ILE A CA 1
ATOM 649 C C . ILE A 1 84 ? 61.464 21.596 -13.739 1.00 34.07 84 ILE A C 1
ATOM 650 O O . ILE A 1 84 ? 61.242 22.297 -12.751 1.00 36.36 84 ILE A O 1
ATOM 655 N N . ASP A 1 85 ? 62.673 21.353 -14.237 1.00 42.46 85 ASP A N 1
ATOM 656 C CA . ASP A 1 85 ? 63.906 21.957 -13.667 1.00 53.88 85 ASP A CA 1
ATOM 657 C C . ASP A 1 85 ? 64.576 22.849 -14.717 1.00 50.34 85 ASP A C 1
ATOM 658 O O . ASP A 1 85 ? 65.137 22.326 -15.684 1.00 51.31 85 ASP A O 1
ATOM 663 N N . GLY A 1 86 ? 64.490 24.162 -14.533 1.00 49.63 86 GLY A N 1
ATOM 664 C CA . GLY A 1 86 ? 65.082 25.087 -15.511 1.00 50.76 86 GLY A CA 1
ATOM 665 C C . GLY A 1 86 ? 64.142 25.521 -16.618 1.00 51.07 86 GLY A C 1
ATOM 666 O O . GLY A 1 86 ? 63.018 25.014 -16.676 1.00 46.91 86 GLY A O 1
ATOM 667 N N . LEU A 1 87 ? 64.606 26.429 -17.474 1.00 56.84 87 LEU A N 1
ATOM 668 C CA . LEU A 1 87 ? 63.779 26.988 -18.573 1.00 53.63 87 LEU A CA 1
ATOM 669 C C . LEU A 1 87 ? 63.532 25.943 -19.663 1.00 46.28 87 LEU A C 1
ATOM 670 O O . LEU A 1 87 ? 64.491 25.295 -20.102 1.00 44.64 87 LEU A O 1
ATOM 675 N N . ILE A 1 88 ? 62.277 25.806 -20.072 1.00 39.59 88 ILE A N 1
ATOM 676 C CA . ILE A 1 88 ? 61.917 24.836 -21.141 1.00 39.77 88 ILE A CA 1
ATOM 677 C C . ILE A 1 88 ? 61.389 25.613 -22.349 1.00 34.44 88 ILE A C 1
ATOM 678 O O . ILE A 1 88 ? 60.888 26.724 -22.164 1.00 32.66 88 ILE A O 1
ATOM 683 N N . PRO A 1 89 ? 61.515 25.082 -23.578 1.00 33.79 89 PRO A N 1
ATOM 684 C CA . PRO A 1 89 ? 60.946 25.740 -24.747 1.00 35.30 89 PRO A CA 1
ATOM 685 C C . PRO A 1 89 ? 59.440 26.014 -24.620 1.00 31.53 89 PRO A C 1
ATOM 686 O O . PRO A 1 89 ? 58.750 25.213 -24.048 1.00 33.66 89 PRO A O 1
ATOM 690 N N . GLY A 1 90 ? 58.995 27.156 -25.142 1.00 27.52 90 GLY A N 1
ATOM 691 C CA . GLY A 1 90 ? 57.570 27.535 -25.094 1.00 28.25 90 GLY A CA 1
ATOM 692 C C . GLY A 1 90 ? 56.635 26.485 -25.660 1.00 27.96 90 GLY A C 1
ATOM 693 O O . GLY A 1 90 ? 55.574 26.289 -25.082 1.00 29.12 90 GLY A O 1
ATOM 694 N N . VAL A 1 91 ? 57.035 25.832 -26.741 1.00 28.69 91 VAL A N 1
ATOM 695 C CA . VAL A 1 91 ? 56.196 24.775 -27.370 1.00 30.09 91 VAL A CA 1
ATOM 696 C C . VAL A 1 91 ? 55.981 23.636 -26.368 1.00 28.40 91 VAL A C 1
ATOM 697 O O . VAL A 1 91 ? 54.869 23.153 -26.307 1.00 28.46 91 VAL A O 1
ATOM 701 N N . ALA A 1 92 ? 57.005 23.275 -25.596 1.00 29.86 92 ALA A N 1
ATOM 702 C CA . ALA A 1 92 ? 56.887 22.218 -24.562 1.00 29.77 92 ALA A CA 1
ATOM 703 C C . ALA A 1 92 ? 56.032 22.696 -23.387 1.00 25.51 92 ALA A C 1
ATOM 704 O O . ALA A 1 92 ? 55.220 21.918 -22.925 1.00 23.43 92 ALA A O 1
ATOM 706 N N . PHE A 1 93 ? 56.224 23.936 -22.944 1.00 27.02 93 PHE A N 1
ATOM 707 C CA . PHE A 1 93 ? 55.416 24.516 -21.837 1.00 28.23 93 PHE A CA 1
ATOM 708 C C . PHE A 1 93 ? 53.934 24.419 -22.203 1.00 24.69 93 PHE A C 1
ATOM 709 O O . PHE A 1 93 ? 53.151 23.951 -21.376 1.00 23.83 93 PHE A O 1
ATOM 717 N N . PHE A 1 94 ? 53.595 24.845 -23.413 1.00 22.48 94 PHE A N 1
ATOM 718 C CA . PHE A 1 94 ? 52.204 24.754 -23.912 1.00 23.62 94 PHE A CA 1
ATOM 719 C C . PHE A 1 94 ? 51.776 23.295 -24.126 1.00 25.35 94 PHE A C 1
ATOM 720 O O . PHE A 1 94 ? 50.660 22.965 -23.798 1.00 23.73 94 PHE A O 1
ATOM 728 N N . ASP A 1 95 ? 52.671 22.452 -24.640 1.00 25.69 95 ASP A N 1
ATOM 729 C CA . ASP A 1 95 ? 52.365 21.025 -24.913 1.00 25.35 95 ASP A CA 1
ATOM 730 C C . ASP A 1 95 ? 51.926 20.322 -23.624 1.00 23.69 95 ASP A C 1
ATOM 731 O O . ASP A 1 95 ? 50.948 19.599 -23.674 1.00 23.09 95 ASP A O 1
ATOM 736 N N . PHE A 1 96 ? 52.613 20.575 -22.517 1.00 25.30 96 PHE A N 1
ATOM 737 C CA . PHE A 1 96 ? 52.218 20.001 -21.207 1.00 24.03 96 PHE A CA 1
ATOM 738 C C . PHE A 1 96 ? 50.775 20.393 -20.914 1.00 22.34 96 PHE A C 1
ATOM 739 O O . PHE A 1 96 ? 49.987 19.518 -20.612 1.00 23.60 96 PHE A O 1
ATOM 747 N N . GLN A 1 97 ? 50.454 21.674 -21.047 1.00 24.31 97 GLN A N 1
ATOM 748 C CA . GLN A 1 97 ? 49.088 22.191 -20.789 1.00 23.12 97 GLN A CA 1
ATOM 749 C C . GLN A 1 97 ? 48.081 21.596 -21.782 1.00 23.53 97 GLN A C 1
ATOM 750 O O . GLN A 1 97 ? 46.966 21.316 -21.360 1.00 22.17 97 GLN A O 1
ATOM 756 N N . GLY A 1 98 ? 48.485 21.377 -23.033 1.00 21.63 98 GLY A N 1
ATOM 757 C CA . GLY A 1 98 ? 47.622 20.728 -24.033 1.00 25.03 98 GLY A CA 1
ATOM 758 C C . GLY A 1 98 ? 47.286 19.298 -23.662 1.00 25.32 98 GLY A C 1
ATOM 759 O O . GLY A 1 98 ? 46.299 18.789 -24.165 1.00 23.17 98 GLY A O 1
ATOM 760 N N . HIS A 1 99 ? 48.115 18.680 -22.824 1.00 26.10 99 HIS A N 1
ATOM 761 C CA . HIS A 1 99 ? 47.898 17.288 -22.365 1.00 25.90 99 HIS A CA 1
ATOM 762 C C . HIS A 1 99 ? 47.240 17.308 -20.981 1.00 26.46 99 HIS A C 1
ATOM 763 O O . HIS A 1 99 ? 47.146 16.249 -20.381 1.00 27.73 99 HIS A O 1
ATOM 770 N N . GLY A 1 100 ? 46.794 18.472 -20.514 1.00 24.30 100 GLY A N 1
ATOM 771 C CA . GLY A 1 100 ? 46.213 18.605 -19.169 1.00 24.23 100 GLY A CA 1
ATOM 772 C C . GLY A 1 100 ? 47.243 18.433 -18.066 1.00 23.90 100 GLY A C 1
ATOM 773 O O . GLY A 1 100 ? 46.907 17.874 -17.045 1.00 25.75 100 GLY A O 1
ATOM 774 N N . LEU A 1 101 ? 48.466 18.888 -18.294 1.00 22.07 101 LEU A N 1
ATOM 775 C CA . LEU A 1 101 ? 49.530 18.785 -17.273 1.00 23.86 101 LEU A CA 1
ATOM 776 C C . LEU A 1 101 ? 50.067 20.172 -16.903 1.00 24.71 101 LEU A C 1
ATOM 777 O O . LEU A 1 101 ? 50.506 20.894 -17.788 1.00 25.13 101 LEU A O 1
ATOM 782 N N . LEU A 1 102 ? 50.071 20.484 -15.610 1.00 26.45 102 LEU A N 1
ATOM 783 C CA . LEU A 1 102 ? 50.613 21.780 -15.141 1.00 27.36 102 LEU A CA 1
ATOM 784 C C . LEU A 1 102 ? 52.128 21.670 -14.869 1.00 26.32 102 LEU A C 1
ATOM 785 O O . LEU A 1 102 ? 52.496 20.970 -13.934 1.00 24.90 102 LEU A O 1
ATOM 790 N N . PRO A 1 103 ? 53.015 22.343 -15.646 1.00 28.66 103 PRO A N 1
ATOM 791 C CA . PRO A 1 103 ? 54.443 22.296 -15.367 1.00 27.85 103 PRO A CA 1
ATOM 792 C C . PRO A 1 103 ? 54.808 23.258 -14.227 1.00 29.49 103 PRO A C 1
ATOM 793 O O . PRO A 1 103 ? 54.474 24.407 -14.313 1.00 30.67 103 PRO A O 1
ATOM 797 N N . ILE A 1 104 ? 55.441 22.747 -13.174 1.00 27.79 104 ILE A N 1
ATOM 798 C CA . ILE A 1 104 ? 55.739 23.600 -11.995 1.00 25.24 104 ILE A CA 1
ATOM 799 C C . ILE A 1 104 ? 57.227 23.598 -11.656 1.00 25.31 104 ILE A C 1
ATOM 800 O O . ILE A 1 104 ? 57.774 22.514 -11.421 1.00 23.10 104 ILE A O 1
ATOM 805 N N . ALA A 1 105 ? 57.840 24.782 -11.635 1.00 25.06 105 ALA A N 1
ATOM 806 C CA . ALA A 1 105 ? 59.221 24.928 -11.143 1.00 25.05 105 ALA A CA 1
ATOM 807 C C . ALA A 1 105 ? 59.099 24.955 -9.618 1.00 24.36 105 ALA A C 1
ATOM 808 O O . ALA A 1 105 ? 58.269 25.728 -9.129 1.00 26.57 105 ALA A O 1
ATOM 810 N N . THR A 1 106 ? 59.898 24.172 -8.904 1.00 22.98 106 THR A N 1
ATOM 811 C CA . THR A 1 106 ? 59.714 23.962 -7.447 1.00 22.12 106 THR A CA 1
ATOM 812 C C . THR A 1 106 ? 60.579 24.828 -6.528 1.00 24.60 106 THR A C 1
ATOM 813 O O . THR A 1 106 ? 60.400 24.725 -5.324 1.00 28.10 106 THR A O 1
ATOM 817 N N . ASP A 1 107 ? 61.495 25.621 -7.058 1.00 23.63 107 ASP A N 1
ATOM 818 C CA . ASP A 1 107 ? 62.254 26.542 -6.179 1.00 25.06 107 ASP A CA 1
ATOM 819 C C . ASP A 1 107 ? 61.305 27.586 -5.587 1.00 25.34 107 ASP A C 1
ATOM 820 O O . ASP A 1 107 ? 60.320 27.922 -6.227 1.00 25.06 107 ASP A O 1
ATOM 825 N N . ILE A 1 108 ? 61.614 28.062 -4.390 1.00 25.11 108 ILE A N 1
ATOM 826 C CA . ILE A 1 108 ? 60.800 29.133 -3.766 1.00 25.85 108 ILE A CA 1
ATOM 827 C C . ILE A 1 108 ? 61.674 30.370 -3.609 1.00 25.75 108 ILE A C 1
ATOM 828 O O . ILE A 1 108 ? 62.889 30.229 -3.511 1.00 29.08 108 ILE A O 1
ATOM 833 N N . ARG A 1 109 ? 61.046 31.529 -3.606 1.00 26.40 109 ARG A N 1
ATOM 834 C CA . ARG A 1 109 ? 61.768 32.807 -3.465 1.00 27.92 109 ARG A CA 1
ATOM 835 C C . ARG A 1 109 ? 62.415 32.945 -2.090 1.00 31.14 109 ARG A C 1
ATOM 836 O O . ARG A 1 109 ? 61.942 32.319 -1.140 1.00 28.11 109 ARG A O 1
ATOM 844 N N . LYS A 1 110 ? 63.486 33.724 -2.025 1.00 35.61 110 LYS A N 1
ATOM 845 C CA . LYS A 1 110 ? 64.149 34.040 -0.738 1.00 39.12 110 LYS A CA 1
ATOM 846 C C . LYS A 1 110 ? 63.275 35.003 0.068 1.00 33.72 110 LYS A C 1
ATOM 847 O O . LYS A 1 110 ? 62.448 35.691 -0.541 1.00 29.96 110 LYS A O 1
ATOM 853 N N . VAL A 1 111 ? 63.458 35.029 1.381 1.00 29.44 111 VAL A N 1
ATOM 854 C CA . VAL A 1 111 ? 62.648 35.895 2.280 1.00 32.23 111 VAL A CA 1
ATOM 855 C C . VAL A 1 111 ? 62.823 37.364 1.863 1.00 35.33 111 VAL A C 1
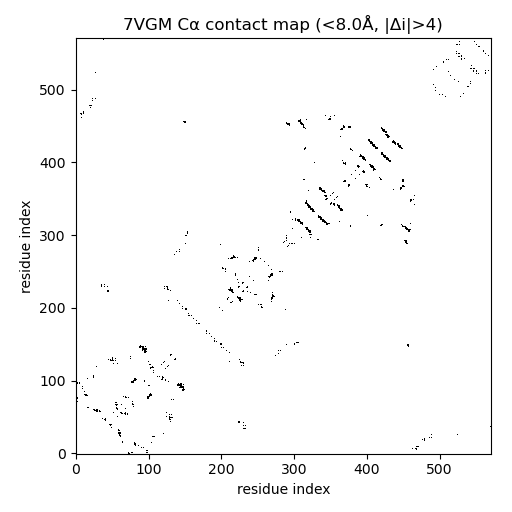ATOM 856 O O . VAL A 1 111 ? 61.862 38.117 1.984 1.00 35.81 111 VAL A O 1
ATOM 860 N N . GLU A 1 112 ? 63.990 37.731 1.339 1.00 35.51 112 GLU A N 1
ATOM 861 C CA . GLU A 1 112 ? 64.271 39.133 0.943 1.00 40.09 112 GLU A CA 1
ATOM 862 C C . GLU A 1 112 ? 63.490 39.477 -0.329 1.00 41.15 112 GLU A C 1
ATOM 863 O O . GLU A 1 112 ? 63.364 40.666 -0.626 1.00 38.87 112 GLU A O 1
ATOM 869 N N . ASN A 1 113 ? 62.938 38.473 -1.005 1.00 36.67 113 ASN A N 1
ATOM 870 C CA . ASN A 1 113 ? 62.248 38.677 -2.302 1.00 35.43 113 ASN A CA 1
ATOM 871 C C . ASN A 1 113 ? 60.778 38.238 -2.215 1.00 33.48 113 ASN A C 1
ATOM 872 O O . ASN A 1 113 ? 60.240 37.803 -3.232 1.00 33.59 113 ASN A O 1
ATOM 877 N N . ILE A 1 114 ? 60.179 38.317 -1.031 1.00 31.41 114 ILE A N 1
ATOM 878 C CA . ILE A 1 114 ? 58.754 37.936 -0.843 1.00 35.32 114 ILE A CA 1
ATOM 879 C C . ILE A 1 114 ? 57.875 38.698 -1.842 1.00 37.69 114 ILE A C 1
ATOM 880 O O . ILE A 1 114 ? 57.013 38.066 -2.456 1.00 39.27 114 ILE A O 1
ATOM 885 N N . GLU A 1 115 ? 58.124 39.984 -2.051 1.00 36.43 115 GLU A N 1
ATOM 886 C CA . GLU A 1 115 ? 57.212 40.791 -2.895 1.00 39.76 115 GLU A CA 1
ATOM 887 C C . GLU A 1 115 ? 57.478 40.602 -4.389 1.00 45.06 115 GLU A C 1
ATOM 888 O O . GLU A 1 115 ? 56.504 40.521 -5.139 1.00 50.55 115 GLU A O 1
ATOM 894 N N . TYR A 1 116 ? 58.739 40.591 -4.803 1.00 49.28 116 TYR A N 1
ATOM 895 C CA . TYR A 1 116 ? 59.051 40.328 -6.229 1.00 51.35 116 TYR A CA 1
ATOM 896 C C . TYR A 1 116 ? 60.182 39.313 -6.362 1.00 48.96 116 TYR A C 1
ATOM 897 O O . TYR A 1 116 ? 61.244 39.512 -5.772 1.00 47.58 116 TYR A O 1
ATOM 906 N N . THR A 1 117 ? 59.948 38.283 -7.162 1.00 45.33 117 THR A N 1
ATOM 907 C CA . THR A 1 117 ? 61.019 37.308 -7.440 1.00 49.76 117 THR A CA 1
ATOM 908 C C . THR A 1 117 ? 61.465 37.516 -8.897 1.00 51.29 117 THR A C 1
ATOM 909 O O . THR A 1 117 ? 60.577 37.602 -9.753 1.00 48.30 117 THR A O 1
ATOM 913 N N . PRO A 1 118 ? 62.775 37.636 -9.225 1.00 56.61 118 PRO A N 1
ATOM 914 C CA . PRO A 1 118 ? 63.182 37.783 -10.615 1.00 59.85 118 PRO A CA 1
ATOM 915 C C . PRO A 1 118 ? 62.793 36.534 -11.418 1.00 55.31 118 PRO A C 1
ATOM 916 O O . PRO A 1 118 ? 62.451 36.659 -12.563 1.00 59.82 118 PRO A O 1
ATOM 920 N N . ALA A 1 119 ? 62.830 35.375 -10.779 1.00 51.32 119 ALA A N 1
ATOM 921 C CA . ALA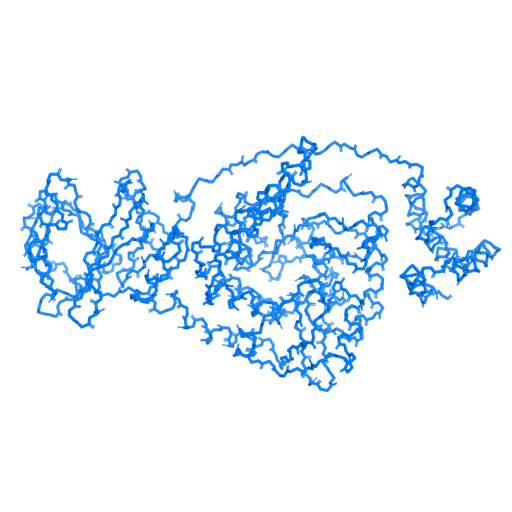 A 1 119 ? 62.484 34.121 -11.467 1.00 56.72 119 ALA A CA 1
ATOM 922 C C . ALA A 1 119 ? 61.164 33.591 -10.910 1.00 54.01 119 ALA A C 1
ATOM 923 O O . ALA A 1 119 ? 61.040 33.473 -9.695 1.00 48.52 119 ALA A O 1
ATOM 925 N N . PRO A 1 120 ? 60.200 33.207 -11.765 1.00 60.17 120 PRO A N 1
ATOM 926 C CA . PRO A 1 120 ? 58.945 32.650 -11.283 1.00 56.60 120 PRO A CA 1
ATOM 927 C C . PRO A 1 120 ? 59.233 31.426 -10.404 1.00 47.07 120 PRO A C 1
ATOM 928 O O . PRO A 1 120 ? 60.083 30.634 -10.741 1.00 37.17 120 PRO A O 1
ATOM 932 N N . ASP A 1 121 ? 58.513 31.331 -9.294 1.00 39.87 121 ASP A N 1
ATOM 933 C CA . ASP A 1 121 ? 58.754 30.252 -8.311 1.00 32.35 121 ASP A CA 1
ATOM 934 C C . ASP A 1 121 ? 57.488 29.418 -8.116 1.00 28.08 121 ASP A C 1
ATOM 935 O O . ASP A 1 121 ? 56.548 29.629 -8.870 1.00 29.66 121 ASP A O 1
ATOM 940 N N . ILE A 1 122 ? 57.476 28.543 -7.114 1.00 25.49 122 ILE A N 1
ATOM 941 C CA . ILE A 1 122 ? 56.324 27.637 -6.842 1.00 23.21 122 ILE A CA 1
ATOM 942 C C . ILE A 1 122 ? 55.100 28.441 -6.376 1.00 22.33 122 ILE A C 1
ATOM 943 O O . ILE A 1 122 ? 53.996 27.990 -6.594 1.00 20.08 122 ILE A O 1
ATOM 948 N N . VAL A 1 123 ? 55.315 29.608 -5.783 1.00 23.94 123 VAL A N 1
ATOM 949 C CA . VAL A 1 123 ? 54.170 30.474 -5.386 1.00 26.02 123 VAL A CA 1
ATOM 950 C C . VAL A 1 123 ? 53.376 30.822 -6.647 1.00 27.76 123 VAL A C 1
ATOM 951 O O . VAL A 1 123 ? 52.180 30.611 -6.652 1.00 26.86 123 VAL A O 1
ATOM 955 N N . HIS A 1 124 ? 54.059 31.309 -7.674 1.00 26.62 124 HIS A N 1
ATOM 956 C CA . HIS A 1 124 ? 53.378 31.671 -8.935 1.00 24.24 124 HIS A CA 1
ATOM 957 C C . HIS A 1 124 ? 52.948 30.440 -9.734 1.00 22.01 124 HIS A C 1
ATOM 958 O O . HIS A 1 124 ? 51.822 30.429 -10.190 1.00 20.19 124 HIS A O 1
ATOM 965 N N . GLU A 1 125 ? 53.814 29.439 -9.856 1.00 22.88 125 GLU A N 1
ATOM 966 C CA . GLU A 1 125 ? 53.554 28.296 -10.768 1.00 22.73 125 GLU A CA 1
ATOM 967 C C . GLU A 1 125 ? 52.529 27.323 -10.191 1.00 21.08 125 GLU A C 1
ATOM 968 O O . GLU A 1 125 ? 51.833 26.697 -10.974 1.00 23.36 125 GLU A O 1
ATOM 974 N N . ALA A 1 126 ? 52.433 27.233 -8.875 1.00 21.65 126 ALA A N 1
ATOM 975 C CA . ALA A 1 126 ? 51.382 26.402 -8.258 1.00 22.63 126 ALA A CA 1
ATOM 976 C C . ALA A 1 126 ? 50.214 27.266 -7.766 1.00 21.96 126 ALA A C 1
ATOM 977 O O . ALA A 1 126 ? 49.122 27.086 -8.282 1.00 22.67 126 ALA A O 1
ATOM 979 N N . ALA A 1 127 ? 50.459 28.188 -6.839 1.00 21.88 127 ALA A N 1
ATOM 980 C CA . ALA A 1 127 ? 49.376 29.005 -6.232 1.00 23.98 127 ALA A CA 1
ATOM 981 C C . ALA A 1 127 ? 48.691 29.942 -7.232 1.00 22.61 127 ALA A C 1
ATOM 982 O O . ALA A 1 127 ? 47.530 30.250 -7.015 1.00 26.50 127 ALA A O 1
ATOM 984 N N . GLY A 1 128 ? 49.395 30.398 -8.255 1.00 23.32 128 GLY A N 1
ATOM 985 C CA . GLY A 1 128 ? 48.778 31.254 -9.279 1.00 21.78 128 GLY A CA 1
ATOM 986 C C . GLY A 1 128 ? 48.114 30.482 -10.396 1.00 21.71 128 GLY A C 1
ATOM 987 O O . GLY A 1 128 ? 46.993 30.825 -10.723 1.00 20.37 128 GLY A O 1
ATOM 988 N N . HIS A 1 129 ? 48.784 29.472 -10.952 1.00 21.58 129 HIS A N 1
ATOM 989 C CA . HIS A 1 129 ? 48.283 28.771 -12.167 1.00 20.62 129 HIS A CA 1
ATOM 990 C C . HIS A 1 129 ? 47.285 27.614 -11.924 1.00 21.06 129 HIS A C 1
ATOM 991 O O . HIS A 1 129 ? 46.611 27.262 -12.881 1.00 20.74 129 HIS A O 1
ATOM 998 N N . ALA A 1 130 ? 47.174 27.057 -10.720 1.00 20.21 130 ALA A N 1
ATOM 999 C CA . ALA A 1 130 ? 46.329 25.863 -10.451 1.00 21.97 130 ALA A CA 1
ATOM 1000 C C . ALA A 1 130 ? 44.889 26.146 -9.989 1.00 21.55 130 ALA A C 1
ATOM 1001 O O . ALA A 1 130 ? 44.017 25.447 -10.460 1.00 22.42 130 ALA A O 1
ATOM 1003 N N . PRO A 1 131 ? 44.590 27.081 -9.057 1.00 22.21 131 PRO A N 1
ATOM 1004 C CA . PRO A 1 131 ? 43.225 27.228 -8.499 1.00 21.54 131 PRO A CA 1
ATOM 1005 C C . PRO A 1 131 ? 41.993 27.308 -9.418 1.00 20.13 131 PRO A C 1
ATOM 1006 O O . PRO A 1 131 ? 41.074 26.582 -9.172 1.00 20.90 131 PRO A O 1
ATOM 1010 N N . ILE A 1 132 ? 42.023 28.142 -10.446 1.00 19.65 132 ILE A N 1
ATOM 1011 C CA . ILE A 1 132 ? 40.851 28.338 -11.356 1.00 21.43 132 ILE A CA 1
ATOM 1012 C C . ILE A 1 132 ? 40.667 27.147 -12.314 1.00 21.29 132 ILE A C 1
ATOM 1013 O O . ILE A 1 132 ? 39.611 27.049 -12.910 1.00 20.75 132 ILE A O 1
ATOM 1018 N N . LEU A 1 133 ? 41.638 26.250 -12.393 1.00 21.15 133 LEU A N 1
ATOM 1019 C CA . LEU A 1 133 ? 41.486 25.015 -13.201 1.00 22.55 133 LEU A CA 1
ATOM 1020 C C . LEU A 1 133 ? 40.306 24.208 -12.636 1.00 22.62 133 LEU A C 1
ATOM 1021 O O . LEU A 1 133 ? 39.740 23.416 -13.378 1.00 27.06 133 LEU A O 1
ATOM 1026 N N . LEU A 1 134 ? 39.965 24.417 -11.367 1.00 23.97 134 LEU A N 1
ATOM 1027 C CA . LEU A 1 134 ? 38.831 23.717 -10.719 1.00 25.37 134 LEU A CA 1
ATOM 1028 C C . LEU A 1 134 ? 37.527 24.236 -11.329 1.00 26.63 134 LEU A C 1
ATOM 1029 O O . LEU A 1 134 ? 36.493 23.676 -10.996 1.00 28.85 134 LEU A O 1
ATOM 1034 N N . ASP A 1 135 ? 37.580 25.320 -12.105 1.00 26.93 135 ASP A N 1
ATOM 1035 C CA . ASP A 1 135 ? 36.427 25.752 -12.935 1.00 26.58 135 ASP A CA 1
ATOM 1036 C C . ASP A 1 135 ? 36.645 25.047 -14.277 1.00 25.00 135 ASP A C 1
ATOM 1037 O O . ASP A 1 135 ? 37.609 25.365 -14.954 1.00 28.68 135 ASP A O 1
ATOM 1042 N N . PRO A 1 136 ? 35.793 24.072 -14.690 1.00 23.31 136 PRO A N 1
ATOM 1043 C CA . PRO A 1 136 ? 36.034 23.324 -15.925 1.00 23.58 136 PRO A CA 1
ATOM 1044 C C . PRO A 1 136 ? 36.096 24.181 -17.200 1.00 22.25 136 PRO A C 1
ATOM 1045 O O . PRO A 1 136 ? 36.809 23.815 -18.080 1.00 23.22 136 PRO A O 1
ATOM 1049 N N . THR A 1 137 ? 35.362 25.289 -17.244 1.00 23.69 137 THR A N 1
ATOM 1050 C CA . THR A 1 137 ? 35.410 26.247 -18.382 1.00 24.10 137 THR A CA 1
ATOM 1051 C C . THR A 1 137 ? 36.812 26.859 -18.505 1.00 24.52 137 THR A C 1
ATOM 1052 O O . THR A 1 137 ? 37.289 26.971 -19.631 1.00 26.12 137 THR A O 1
ATOM 1056 N N . TYR A 1 138 ? 37.441 27.228 -17.388 1.00 24.18 138 TYR A N 1
ATOM 1057 C CA . TYR A 1 138 ? 38.830 27.743 -17.415 1.00 23.74 138 TYR A CA 1
ATOM 1058 C C . TYR A 1 138 ? 39.815 26.649 -17.825 1.00 23.83 138 TYR A C 1
ATOM 1059 O O . TYR A 1 138 ? 40.691 26.935 -18.622 1.00 25.88 138 TYR A O 1
ATOM 1068 N N . ALA A 1 139 ? 39.664 25.451 -17.268 1.00 21.66 139 ALA A N 1
ATOM 1069 C CA . ALA A 1 139 ? 40.564 24.326 -17.598 1.00 23.13 139 ALA A CA 1
ATOM 1070 C C . ALA A 1 139 ? 40.498 24.035 -19.098 1.00 23.53 139 ALA A C 1
ATOM 1071 O O . ALA A 1 139 ? 41.554 23.800 -19.680 1.00 23.61 139 ALA A O 1
ATOM 1073 N N . LYS A 1 140 ? 39.305 24.126 -19.691 1.00 25.41 140 LYS A N 1
ATOM 1074 C CA . LYS A 1 140 ? 39.129 23.927 -21.152 1.00 26.85 140 LYS A CA 1
ATOM 1075 C C . LYS A 1 140 ? 39.918 24.990 -21.928 1.00 23.47 140 LYS A C 1
ATOM 1076 O O . LYS A 1 140 ? 40.610 24.609 -22.856 1.00 23.60 140 LYS A O 1
ATOM 1082 N N . TYR A 1 141 ? 39.837 26.254 -21.515 1.00 20.42 141 TYR A N 1
ATOM 1083 C CA . TYR A 1 141 ? 40.604 27.330 -22.194 1.00 19.68 141 TYR A CA 1
ATOM 1084 C C . TYR A 1 141 ? 42.115 27.085 -22.105 1.00 18.44 141 TYR A C 1
ATOM 1085 O O . TYR A 1 141 ? 42.748 27.115 -23.147 1.00 20.31 141 TYR A O 1
ATOM 1094 N N . VAL A 1 142 ? 42.627 26.773 -20.922 1.00 18.53 142 VAL A N 1
ATOM 1095 C CA . VAL A 1 142 ? 44.093 26.577 -20.717 1.00 20.03 142 VAL A CA 1
ATOM 1096 C C . VAL A 1 142 ? 44.586 25.356 -21.502 1.00 20.23 142 VAL A C 1
ATOM 1097 O O . VAL A 1 142 ? 45.656 25.458 -22.094 1.00 18.28 142 VAL A O 1
ATOM 1101 N N . LYS A 1 143 ? 43.816 24.266 -21.512 1.00 19.05 143 LYS A N 1
ATOM 1102 C CA . LYS A 1 143 ? 44.190 23.061 -22.293 1.00 19.51 143 LYS A CA 1
ATOM 1103 C C . LYS A 1 143 ? 44.199 23.357 -23.796 1.00 19.86 143 LYS A C 1
ATOM 1104 O O . LYS A 1 143 ? 45.148 22.939 -24.460 1.00 21.09 143 LYS A O 1
ATOM 1110 N N . ARG A 1 144 ? 43.183 24.050 -24.294 1.00 20.07 144 ARG A N 1
ATOM 1111 C CA . ARG A 1 144 ? 43.097 24.406 -25.728 1.00 20.08 144 ARG A CA 1
ATOM 1112 C C . ARG A 1 144 ? 44.209 25.405 -26.075 1.00 19.80 144 ARG A C 1
ATOM 1113 O O . ARG A 1 144 ? 44.801 25.255 -27.137 1.00 18.71 144 ARG A O 1
ATOM 1121 N N . PHE A 1 145 ? 44.500 26.338 -25.175 1.00 18.78 145 PHE A N 1
ATOM 1122 C CA . PHE A 1 145 ? 45.609 27.295 -25.394 1.00 18.72 145 PHE A CA 1
ATOM 1123 C C . PHE A 1 145 ? 46.924 26.514 -25.501 1.00 20.51 145 PHE A C 1
ATOM 1124 O O . PHE A 1 145 ? 47.705 26.804 -26.405 1.00 21.29 145 PHE A O 1
ATOM 1132 N N . GLY A 1 146 ? 47.093 25.502 -24.658 1.00 21.50 146 GLY A N 1
ATOM 1133 C CA . GLY A 1 146 ? 48.311 24.678 -24.693 1.00 21.40 146 GLY A CA 1
ATOM 1134 C C . GLY A 1 146 ? 48.505 23.988 -26.024 1.00 20.88 146 GLY A C 1
ATOM 1135 O O . GLY A 1 146 ? 49.611 24.044 -26.536 1.00 23.01 146 GLY A O 1
ATOM 1136 N N . GLN A 1 147 ? 47.444 23.424 -26.581 1.00 22.44 147 GLN A N 1
ATOM 1137 C CA . GLN A 1 147 ? 47.503 22.744 -27.898 1.00 24.37 147 GLN A CA 1
ATOM 1138 C C . GLN A 1 147 ? 47.851 23.734 -29.019 1.00 23.69 147 GLN A C 1
ATOM 1139 O O . GLN A 1 147 ? 48.717 23.413 -29.839 1.00 22.03 147 GLN A O 1
ATOM 1145 N N . ILE A 1 148 ? 47.217 24.900 -29.019 1.00 23.64 148 ILE A N 1
ATOM 1146 C CA . ILE A 1 148 ? 47.494 25.952 -30.035 1.00 23.88 148 ILE A CA 1
ATOM 1147 C C . ILE A 1 148 ? 48.905 26.542 -29.871 1.00 23.01 148 ILE A C 1
ATOM 1148 O O . ILE A 1 148 ? 49.579 26.702 -30.893 1.00 24.92 148 ILE A O 1
ATOM 1153 N N . GLY A 1 149 ? 49.346 26.817 -28.645 1.00 20.99 149 GLY A N 1
ATOM 1154 C CA . GLY A 1 149 ? 50.694 27.358 -28.387 1.00 21.36 149 GLY A CA 1
ATOM 1155 C C . GLY A 1 149 ? 51.806 26.405 -28.778 1.00 23.09 149 GLY A C 1
ATOM 1156 O O . GLY A 1 149 ? 52.865 26.884 -29.151 1.00 19.75 149 GLY A O 1
ATOM 1157 N N . ALA A 1 150 ? 51.544 25.101 -28.733 1.00 21.12 150 ALA A N 1
ATOM 1158 C CA . ALA A 1 150 ? 52.543 24.090 -29.133 1.00 23.00 150 ALA A CA 1
ATOM 1159 C C . ALA A 1 150 ? 52.684 24.026 -30.659 1.00 23.43 150 ALA A C 1
ATOM 1160 O O . ALA A 1 150 ? 53.619 23.375 -31.112 1.00 24.61 150 ALA A O 1
ATOM 1162 N N . LYS A 1 151 ? 51.785 24.669 -31.402 1.00 22.83 151 LYS A N 1
ATOM 1163 C CA . LYS A 1 151 ? 51.832 24.706 -32.886 1.00 23.04 151 LYS A CA 1
ATOM 1164 C C . LYS A 1 151 ? 52.383 26.048 -33.379 1.00 22.25 151 LYS A C 1
ATOM 1165 O O . LYS A 1 151 ? 52.399 26.253 -34.578 1.00 25.05 151 LYS A O 1
ATOM 1171 N N . ALA A 1 152 ? 52.807 26.924 -32.477 1.00 24.33 152 ALA A N 1
ATOM 1172 C CA . ALA A 1 152 ? 53.242 28.281 -32.879 1.00 26.15 152 ALA A CA 1
ATOM 1173 C C . ALA A 1 152 ? 54.687 28.329 -33.375 1.00 23.95 152 ALA A C 1
ATOM 1174 O O . ALA A 1 152 ? 55.570 27.887 -32.661 1.00 22.74 152 ALA A O 1
ATOM 1176 N N . PHE A 1 153 ? 54.869 28.876 -34.568 1.00 24.16 153 PHE A N 1
ATOM 1177 C CA . PHE A 1 153 ? 56.217 29.035 -35.158 1.00 27.01 153 PHE A CA 1
ATOM 1178 C C . PHE A 1 153 ? 57.002 30.191 -34.536 1.00 28.04 153 PHE A C 1
ATOM 1179 O O . PHE A 1 153 ? 56.424 31.231 -34.219 1.00 29.42 153 PHE A O 1
ATOM 1187 N N . SER A 1 154 ? 58.298 29.982 -34.365 1.00 31.09 154 SER A N 1
ATOM 1188 C CA . SER A 1 154 ? 59.201 31.057 -33.899 1.00 31.52 154 SER A CA 1
ATOM 1189 C C . SER A 1 154 ? 60.220 31.301 -35.011 1.00 33.54 154 SER A C 1
ATOM 1190 O O . SER A 1 154 ? 60.410 30.403 -35.825 1.00 29.77 154 SER A O 1
ATOM 1193 N N . THR A 1 155 ? 60.825 32.485 -35.048 1.00 33.16 155 THR A N 1
ATOM 1194 C CA . THR A 1 155 ? 61.903 32.782 -36.015 1.00 32.85 155 THR A CA 1
ATOM 1195 C C . THR A 1 155 ? 63.208 32.135 -35.559 1.00 32.34 155 THR A C 1
ATOM 1196 O O . THR A 1 155 ? 63.304 31.785 -34.387 1.00 31.50 155 THR A O 1
ATOM 1200 N N . LYS A 1 156 ? 64.158 31.984 -36.473 1.00 37.28 156 LYS A N 1
ATOM 1201 C CA . LYS A 1 156 ? 65.501 31.458 -36.122 1.00 41.43 156 LYS A CA 1
ATOM 1202 C C . LYS A 1 156 ? 66.115 32.377 -35.070 1.00 36.28 156 LYS A C 1
ATOM 1203 O O . LYS A 1 156 ? 66.748 31.864 -34.145 1.00 39.57 156 LYS A O 1
ATOM 1209 N N . GLU A 1 157 ? 65.877 33.680 -35.198 1.00 32.81 157 GLU A N 1
ATOM 1210 C CA . GLU A 1 157 ? 66.424 34.670 -34.239 1.00 32.78 157 GLU A CA 1
ATOM 1211 C C . GLU A 1 157 ? 65.843 34.436 -32.837 1.00 29.27 157 GLU A C 1
ATOM 1212 O O . GLU A 1 157 ? 66.595 34.532 -31.879 1.00 27.93 157 GLU A O 1
ATOM 1218 N N . GLU A 1 158 ? 64.565 34.090 -32.740 1.00 29.76 158 GLU A N 1
ATOM 1219 C CA . GLU A 1 158 ? 63.915 33.819 -31.433 1.00 29.42 158 GLU A CA 1
ATOM 1220 C C . GLU A 1 158 ? 64.462 32.519 -30.831 1.00 28.17 158 GLU A C 1
ATOM 1221 O O . GLU A 1 158 ? 64.630 32.468 -29.622 1.00 27.38 158 GLU A O 1
ATOM 1227 N N . HIS A 1 159 ? 64.704 31.511 -31.658 1.00 28.15 159 HIS A N 1
ATOM 1228 C CA . HIS A 1 159 ? 65.309 30.254 -31.155 1.00 36.44 159 HIS A CA 1
ATOM 1229 C C . HIS A 1 159 ? 66.709 30.546 -30.616 1.00 35.50 159 HIS A C 1
ATOM 1230 O O . HIS A 1 159 ? 67.027 30.045 -29.542 1.00 37.20 159 HIS A O 1
ATOM 1237 N N . ASP A 1 160 ? 67.478 31.363 -31.332 1.00 37.08 160 ASP A N 1
ATOM 1238 C CA . ASP A 1 160 ? 68.864 31.709 -30.926 1.00 37.07 160 ASP A CA 1
ATOM 1239 C C . ASP A 1 160 ? 68.841 32.497 -29.618 1.00 34.69 160 ASP A C 1
ATOM 1240 O O . ASP A 1 160 ? 69.669 32.217 -28.756 1.00 36.35 160 ASP A O 1
ATOM 1245 N N . ALA A 1 161 ? 67.904 33.428 -29.491 1.00 33.81 161 ALA A N 1
ATOM 1246 C CA . ALA A 1 161 ? 67.779 34.224 -28.260 1.00 32.86 161 ALA A CA 1
ATOM 1247 C C . ALA A 1 161 ? 67.418 33.319 -27.085 1.00 33.62 161 ALA A C 1
ATOM 1248 O O . ALA A 1 161 ? 67.995 33.502 -26.021 1.00 33.79 161 ALA A O 1
ATOM 1250 N N . PHE A 1 162 ? 66.514 32.368 -27.302 1.00 34.59 162 PHE A N 1
ATOM 1251 C CA . PHE A 1 162 ? 66.098 31.450 -26.215 1.00 37.61 162 PHE A CA 1
ATOM 1252 C C . PHE A 1 162 ? 67.287 30.597 -25.763 1.00 39.15 162 PHE A C 1
ATOM 1253 O O . PHE A 1 162 ? 67.469 30.432 -24.558 1.00 41.84 162 PHE A O 1
ATOM 1261 N N . GLU A 1 163 ? 68.062 30.084 -26.711 1.00 43.32 163 GLU A N 1
ATOM 1262 C CA . GLU A 1 163 ? 69.234 29.243 -26.371 1.00 49.85 163 GLU A CA 1
ATOM 1263 C C . GLU A 1 163 ? 70.213 30.054 -25.521 1.00 53.87 163 GLU A C 1
ATOM 1264 O O . GLU A 1 163 ? 70.666 29.535 -24.500 1.00 56.41 163 GLU A O 1
ATOM 1270 N N . ALA A 1 164 ? 70.485 31.292 -25.916 1.00 51.40 164 ALA A N 1
ATOM 1271 C CA . ALA A 1 164 ? 71.430 32.156 -25.183 1.00 50.03 164 ALA A CA 1
ATOM 1272 C C . ALA A 1 164 ? 70.912 32.429 -23.771 1.00 49.26 164 ALA A C 1
ATOM 1273 O O . ALA A 1 164 ? 71.737 32.514 -22.862 1.00 46.50 164 ALA A O 1
ATOM 1275 N N . VAL A 1 165 ? 69.602 32.614 -23.616 1.00 47.29 165 VAL A N 1
ATOM 1276 C CA . VAL A 1 165 ? 68.990 32.838 -22.275 1.00 48.17 165 VAL A CA 1
ATOM 1277 C C . VAL A 1 165 ? 69.151 31.579 -21.420 1.00 50.50 165 VAL A C 1
ATOM 1278 O O . VAL A 1 165 ? 69.467 31.708 -20.233 1.00 49.40 165 VAL A O 1
ATOM 1282 N N . ARG A 1 166 ? 68.949 30.409 -22.016 1.00 56.40 166 ARG A N 1
ATOM 1283 C CA . ARG A 1 166 ? 69.107 29.134 -21.277 1.00 63.51 166 ARG A CA 1
ATOM 1284 C C . ARG A 1 166 ? 70.574 28.992 -20.857 1.00 66.89 166 ARG A C 1
ATOM 1285 O O . ARG A 1 166 ? 70.818 28.563 -19.724 1.00 64.89 166 ARG A O 1
ATOM 1293 N N . THR A 1 167 ? 71.502 29.362 -21.739 1.00 62.76 167 THR A N 1
ATOM 1294 C CA . THR A 1 167 ? 72.952 29.293 -21.426 1.00 63.53 167 THR A CA 1
ATOM 1295 C C . THR A 1 167 ? 73.262 30.175 -20.215 1.00 62.13 167 THR A C 1
ATOM 1296 O O . THR A 1 167 ? 73.962 29.700 -19.316 1.00 56.79 167 THR A O 1
ATOM 1300 N N . LEU A 1 168 ? 72.718 31.389 -20.179 1.00 56.17 168 LEU A N 1
ATOM 1301 C CA . LEU A 1 168 ? 73.025 32.338 -19.084 1.00 59.75 168 LEU A CA 1
ATOM 1302 C C . LEU A 1 168 ? 72.549 31.751 -17.757 1.00 68.26 168 LEU A C 1
ATOM 1303 O O . LEU A 1 168 ? 73.254 31.920 -16.763 1.00 78.51 168 LEU A O 1
ATOM 1308 N N . THR A 1 169 ? 71.392 31.096 -17.748 1.00 70.93 169 THR A N 1
ATOM 1309 C CA . THR A 1 169 ? 70.848 30.556 -16.481 1.00 73.36 169 THR A CA 1
ATOM 1310 C C . THR A 1 169 ? 71.786 29.473 -15.940 1.00 78.30 169 THR A C 1
ATOM 1311 O O . THR A 1 169 ? 71.966 29.418 -14.722 1.00 91.45 169 THR A O 1
ATOM 1315 N N . ILE A 1 170 ? 72.370 28.663 -16.819 1.00 75.67 170 ILE A N 1
ATOM 1316 C CA . ILE A 1 170 ? 73.283 27.573 -16.378 1.00 76.36 170 ILE A CA 1
ATOM 1317 C C . ILE A 1 170 ? 74.576 28.183 -15.837 1.00 80.79 170 ILE A C 1
ATOM 1318 O O . ILE A 1 170 ? 75.024 27.743 -14.771 1.00 82.31 170 ILE A O 1
ATOM 1323 N N . VAL A 1 171 ? 75.131 29.175 -16.534 1.00 82.10 171 VAL A N 1
ATOM 1324 C CA . VAL A 1 171 ? 76.388 29.849 -16.098 1.00 81.35 171 VAL A CA 1
ATOM 1325 C C . VAL A 1 171 ? 76.148 30.628 -14.806 1.00 77.94 171 VAL A C 1
ATOM 1326 O O . VAL A 1 171 ? 76.972 30.509 -13.894 1.00 82.85 171 VAL A O 1
ATOM 1330 N N . LYS A 1 172 ? 75.041 31.358 -14.722 1.00 79.80 172 LYS A N 1
ATOM 1331 C CA . LYS A 1 172 ? 74.742 32.210 -13.541 1.00 86.63 172 LYS A CA 1
ATOM 1332 C C . LYS A 1 172 ? 74.536 31.351 -12.290 1.00 93.12 172 LYS A C 1
ATOM 1333 O O . LYS A 1 172 ? 74.905 31.814 -11.198 1.00 94.40 172 LYS A O 1
ATOM 1339 N N . GLU A 1 173 ? 73.954 30.162 -12.437 1.00 97.58 173 GLU A N 1
ATOM 1340 C CA . GLU A 1 173 ? 73.628 29.315 -11.262 1.00 101.53 173 GLU A CA 1
ATOM 1341 C C . GLU A 1 173 ? 74.733 28.281 -11.032 1.00 110.17 173 GLU A C 1
ATOM 1342 O O . GLU A 1 173 ? 74.422 27.202 -10.492 1.00 104.56 173 GLU A O 1
ATOM 1348 N N . SER A 1 174 ? 75.969 28.590 -11.436 1.00 117.20 174 SER A N 1
ATOM 1349 C CA . SER A 1 174 ? 77.073 27.605 -11.309 1.00 122.01 174 SER A CA 1
ATOM 1350 C C . SER A 1 174 ? 78.249 28.216 -10.544 1.00 125.48 174 SER A C 1
ATOM 1351 O O . SER A 1 174 ? 78.653 29.338 -10.885 1.00 124.02 174 SER A O 1
ATOM 1354 N N . PRO A 1 175 ? 78.808 27.510 -9.538 1.00 124.39 175 PRO A N 1
ATOM 1355 C CA . PRO A 1 175 ? 79.925 28.028 -8.740 1.00 119.35 175 PRO A CA 1
ATOM 1356 C C . PRO A 1 175 ? 81.198 28.265 -9.558 1.00 114.31 175 PRO A C 1
ATOM 1357 O O . PRO A 1 175 ? 81.869 29.241 -9.299 1.00 105.26 175 PRO A O 1
ATOM 1361 N N . THR A 1 176 ? 81.493 27.382 -10.510 1.00 110.57 176 THR A N 1
ATOM 1362 C CA . THR A 1 176 ? 82.749 27.480 -11.300 1.00 110.15 176 THR A CA 1
ATOM 1363 C C . THR A 1 176 ? 82.770 28.767 -12.129 1.00 115.41 176 THR A C 1
ATOM 1364 O O . THR A 1 176 ? 83.878 29.263 -12.403 1.00 112.72 176 THR A O 1
ATOM 1368 N N . SER A 1 177 ? 81.606 29.279 -12.530 1.00 116.44 177 SER A N 1
ATOM 1369 C CA . SER A 1 177 ? 81.567 30.445 -13.449 1.00 113.56 177 SER A CA 1
ATOM 1370 C C . SER A 1 177 ? 82.188 31.714 -12.864 1.00 108.88 177 SER A C 1
ATOM 1371 O O . SER A 1 177 ? 81.908 32.022 -11.694 1.00 101.72 177 SER A O 1
ATOM 1374 N N . THR A 1 178 ? 82.989 32.419 -13.668 1.00 106.23 178 THR A N 1
ATOM 1375 C CA . THR A 1 178 ? 83.619 33.697 -13.255 1.00 105.40 178 THR A CA 1
ATOM 1376 C C . THR A 1 178 ? 82.671 34.836 -13.623 1.00 107.33 178 THR A C 1
ATOM 1377 O O . THR A 1 178 ? 81.772 34.593 -14.433 1.00 104.82 178 THR A O 1
ATOM 1381 N N . PRO A 1 179 ? 82.833 36.064 -13.091 1.00 110.73 179 PRO A N 1
ATOM 1382 C CA . PRO A 1 179 ? 81.990 37.181 -13.499 1.00 105.39 179 PRO A CA 1
ATOM 1383 C C . PRO A 1 179 ? 82.135 37.440 -15.002 1.00 103.60 179 PRO A C 1
ATOM 1384 O O . PRO A 1 179 ? 81.147 37.682 -15.637 1.00 103.82 179 PRO A O 1
ATOM 1388 N N . ASP A 1 180 ? 83.357 37.365 -15.523 1.00 103.81 180 ASP A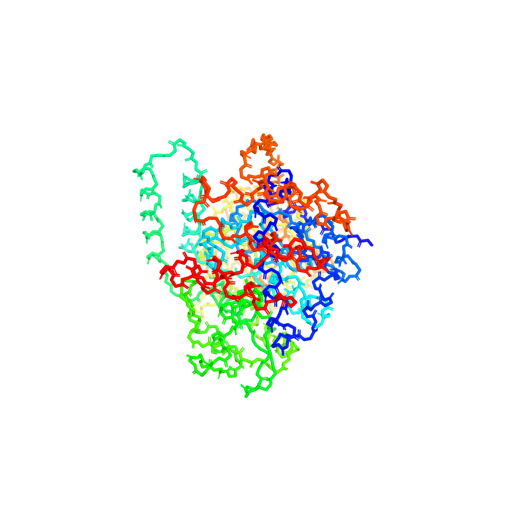 N 1
ATOM 1389 C CA . ASP A 1 180 ? 83.590 37.597 -16.971 1.00 100.97 180 ASP A CA 1
ATOM 1390 C C . ASP A 1 180 ? 82.894 36.519 -17.816 1.00 100.23 180 ASP A C 1
ATOM 1391 O O . ASP A 1 180 ? 82.376 36.876 -18.885 1.00 103.21 180 ASP A O 1
ATOM 1396 N N . GLU A 1 181 ? 82.901 35.257 -17.378 1.00 90.82 181 GLU A N 1
ATOM 1397 C CA . GLU A 1 181 ? 82.192 34.180 -18.121 1.00 90.76 181 GLU A CA 1
ATOM 1398 C C . GLU A 1 181 ? 80.694 34.493 -18.140 1.00 88.50 181 GLU A C 1
ATOM 1399 O O . GLU A 1 181 ? 80.042 34.213 -19.161 1.00 80.97 181 GLU A O 1
ATOM 1405 N N . VAL A 1 182 ? 80.176 35.016 -17.034 1.00 82.92 182 VAL A N 1
ATOM 1406 C CA . VAL A 1 182 ? 78.740 35.383 -16.936 1.00 80.40 182 VAL A CA 1
ATOM 1407 C C . VAL A 1 182 ? 78.487 36.584 -17.850 1.00 80.18 182 VAL A C 1
ATOM 1408 O O . VAL A 1 182 ? 77.534 36.539 -18.629 1.00 87.35 182 VAL A O 1
ATOM 1412 N N . LYS A 1 183 ? 79.338 37.598 -17.785 1.00 78.50 183 LYS A N 1
ATOM 1413 C CA . LYS A 1 183 ? 79.119 38.842 -18.561 1.00 77.53 183 LYS A CA 1
ATOM 1414 C C . LYS A 1 183 ? 79.048 38.508 -20.046 1.00 71.15 183 LYS A C 1
ATOM 1415 O O . LYS A 1 183 ? 78.252 39.132 -20.743 1.00 70.53 183 LYS A O 1
ATOM 1421 N N . ALA A 1 184 ? 79.888 37.583 -20.502 1.00 69.28 184 ALA A N 1
ATOM 1422 C CA . ALA A 1 184 ? 79.889 37.177 -21.922 1.00 62.81 184 ALA A CA 1
ATOM 1423 C C . ALA A 1 184 ? 78.540 36.547 -22.274 1.00 62.81 184 ALA A C 1
ATOM 1424 O O . ALA A 1 184 ? 77.985 36.906 -23.320 1.00 58.92 184 ALA A O 1
ATOM 1426 N N . ALA A 1 185 ? 78.040 35.653 -21.421 1.00 62.40 185 ALA A N 1
ATOM 1427 C CA . ALA A 1 185 ? 76.730 35.007 -21.645 1.00 58.45 185 ALA A CA 1
ATOM 1428 C C . ALA A 1 185 ? 75.639 36.072 -21.622 1.00 58.31 185 ALA A C 1
ATOM 1429 O O . ALA A 1 185 ? 74.729 35.989 -22.453 1.00 56.27 185 ALA A O 1
ATOM 1431 N N . GLU A 1 186 ? 75.761 37.052 -20.729 1.00 54.88 186 GLU A N 1
ATOM 1432 C CA . GLU A 1 186 ? 74.781 38.159 -20.666 1.00 57.35 186 GLU A CA 1
ATOM 1433 C C . GLU A 1 186 ? 74.809 38.964 -21.970 1.00 58.23 186 GLU A C 1
ATOM 1434 O O . GLU A 1 186 ? 73.735 39.335 -22.446 1.00 59.49 186 GLU A O 1
ATOM 1440 N N . ASN A 1 187 ? 75.994 39.228 -22.511 1.00 59.63 187 ASN A N 1
ATOM 1441 C CA . ASN A 1 187 ? 76.152 39.999 -23.774 1.00 62.25 187 ASN A CA 1
ATOM 1442 C C . ASN A 1 187 ? 75.623 39.203 -24.969 1.00 55.92 187 ASN A C 1
ATOM 1443 O O . ASN A 1 187 ? 75.107 39.819 -25.901 1.00 54.12 187 ASN A O 1
ATOM 1448 N N . ALA A 1 188 ? 75.803 37.887 -24.953 1.00 58.34 188 ALA A N 1
ATOM 1449 C CA . ALA A 1 188 ? 75.276 37.021 -26.031 1.00 55.31 188 ALA A CA 1
ATOM 1450 C C . ALA A 1 188 ? 73.751 37.147 -26.093 1.00 51.32 188 ALA A C 1
ATOM 1451 O O . ALA A 1 188 ? 73.205 37.126 -27.194 1.00 47.59 188 ALA A O 1
ATOM 1453 N N . VAL A 1 189 ? 73.108 37.291 -24.942 1.00 49.01 189 VAL A N 1
ATOM 1454 C CA . VAL A 1 189 ? 71.631 37.428 -24.882 1.00 53.06 189 VAL A CA 1
ATOM 1455 C C . VAL A 1 189 ? 71.250 38.742 -25.557 1.00 53.59 189 VAL A C 1
ATOM 1456 O O . VAL A 1 189 ? 70.358 38.722 -26.397 1.00 52.67 189 VAL A O 1
ATOM 1460 N N . ILE A 1 190 ? 71.952 39.821 -25.228 1.00 54.58 190 ILE A N 1
ATOM 1461 C CA . ILE A 1 190 ? 71.625 41.157 -25.795 1.00 56.27 190 ILE A CA 1
ATOM 1462 C C . ILE A 1 190 ? 71.826 41.112 -27.309 1.00 52.46 190 ILE A C 1
ATOM 1463 O O . ILE A 1 190 ? 70.970 41.622 -28.021 1.00 52.03 190 ILE A O 1
ATOM 1468 N N . GLU A 1 191 ? 72.901 40.479 -27.762 1.00 47.99 191 GLU A N 1
ATOM 1469 C CA . GLU A 1 191 ? 73.192 40.403 -29.213 1.00 51.26 191 GLU A CA 1
ATOM 1470 C C . GLU A 1 191 ? 72.087 39.606 -29.908 1.00 46.85 191 GLU A C 1
ATOM 1471 O O . GLU A 1 191 ? 71.601 40.075 -30.942 1.00 46.14 191 GLU A O 1
ATOM 1477 N N . LYS A 1 192 ? 71.727 38.445 -29.360 1.00 44.88 192 LYS A N 1
ATOM 1478 C CA . LYS A 1 192 ? 70.683 37.575 -29.964 1.00 44.87 192 LYS A CA 1
ATOM 1479 C C . LYS A 1 192 ? 69.304 38.246 -29.925 1.00 41.44 192 LYS A C 1
ATOM 1480 O O . LYS A 1 192 ? 68.631 38.232 -30.953 1.00 35.89 192 LYS A O 1
ATOM 1486 N N . GLN A 1 193 ? 68.939 38.863 -28.801 1.00 39.68 193 GLN A N 1
ATOM 1487 C CA . GLN A 1 193 ? 67.630 39.552 -28.644 1.00 41.72 193 GLN A CA 1
ATOM 1488 C C . GLN A 1 193 ? 67.539 40.731 -29.609 1.00 42.85 193 GLN A C 1
ATOM 1489 O O . GLN A 1 193 ? 66.436 40.997 -30.078 1.00 40.14 193 GLN A O 1
ATOM 1495 N N . ASN A 1 194 ? 68.657 41.414 -29.854 1.00 43.78 194 ASN A N 1
ATOM 1496 C CA . ASN A 1 194 ? 68.694 42.572 -30.776 1.00 44.65 194 ASN A CA 1
ATOM 1497 C C . ASN A 1 194 ? 68.303 42.139 -32.192 1.00 44.70 194 ASN A C 1
ATOM 1498 O O . ASN A 1 194 ? 67.609 42.907 -32.859 1.00 44.00 194 ASN A O 1
ATOM 1503 N N . LEU A 1 195 ? 68.743 40.964 -32.624 1.00 42.00 195 LEU A N 1
ATOM 1504 C CA . LEU A 1 195 ? 68.441 40.430 -33.974 1.00 38.32 195 LEU A CA 1
ATOM 1505 C C . LEU A 1 195 ? 66.955 40.092 -34.130 1.00 37.46 195 LEU A C 1
ATOM 1506 O O . LEU A 1 195 ? 66.511 39.991 -35.275 1.00 35.82 195 LEU A O 1
ATOM 1511 N N . VAL A 1 196 ? 66.221 39.937 -33.024 1.00 36.40 196 VAL A N 1
ATOM 1512 C CA . VAL A 1 196 ? 64.769 39.586 -33.081 1.00 32.92 196 VAL A CA 1
ATOM 1513 C C . VAL A 1 196 ? 63.967 40.760 -33.641 1.00 29.83 196 VAL A C 1
ATOM 1514 O O . VAL A 1 196 ? 64.087 41.861 -33.112 1.00 31.45 196 VAL A O 1
ATOM 1518 N N . SER A 1 197 ? 63.208 40.512 -34.702 1.00 28.81 197 SER A N 1
ATOM 1519 C CA . SER A 1 197 ? 62.347 41.550 -35.314 1.00 27.76 197 SER A CA 1
ATOM 1520 C C . SER A 1 197 ? 61.061 40.905 -35.821 1.00 26.97 197 SER A C 1
ATOM 1521 O O . SER A 1 197 ? 61.079 39.726 -36.153 1.00 25.99 197 SER A O 1
ATOM 1524 N N . GLY A 1 198 ? 59.995 41.688 -35.891 1.00 26.45 198 GLY A N 1
ATOM 1525 C CA . GLY A 1 198 ? 58.741 41.181 -36.448 1.00 26.36 198 GLY A CA 1
ATOM 1526 C C . GLY A 1 198 ? 57.858 40.554 -35.401 1.00 27.08 198 GLY A C 1
ATOM 1527 O O . GLY A 1 198 ? 58.261 40.477 -34.244 1.00 29.21 198 GLY A O 1
ATOM 1528 N N . LEU A 1 199 ? 56.677 40.151 -35.823 1.00 23.84 199 LEU A N 1
ATOM 1529 C CA . LEU A 1 199 ? 55.710 39.562 -34.887 1.00 24.45 199 LEU A CA 1
ATOM 1530 C C . LEU A 1 199 ? 55.474 38.125 -35.326 1.00 23.43 199 LEU A C 1
ATOM 1531 O O . LEU A 1 199 ? 54.789 37.914 -36.321 1.00 26.95 199 LEU A O 1
ATOM 1536 N N . SER A 1 200 ? 56.031 37.189 -34.584 1.00 24.49 200 SER A N 1
ATOM 1537 C CA . SER A 1 200 ? 55.812 35.753 -34.858 1.00 24.08 200 SER A CA 1
ATOM 1538 C C . SER A 1 200 ? 54.495 35.286 -34.231 1.00 23.23 200 SER A C 1
ATOM 1539 O O . SER A 1 200 ? 53.947 36.014 -33.413 1.00 21.31 200 SER A O 1
ATOM 1542 N N . GLU A 1 201 ? 54.043 34.095 -34.600 1.00 22.97 201 GLU A N 1
ATOM 1543 C CA . GLU A 1 201 ? 52.845 33.489 -33.975 1.00 23.55 201 GLU A CA 1
ATOM 1544 C C . GLU A 1 201 ? 53.143 33.284 -32.488 1.00 23.80 201 GLU A C 1
ATOM 1545 O O . GLU A 1 201 ? 52.262 33.524 -31.682 1.00 22.39 201 GLU A O 1
ATOM 1551 N N . ALA A 1 202 ? 54.359 32.846 -32.174 1.00 25.00 202 ALA A N 1
ATOM 1552 C CA . ALA A 1 202 ? 54.787 32.605 -30.779 1.00 24.30 202 ALA A CA 1
ATOM 1553 C C . ALA A 1 202 ? 54.764 33.891 -29.943 1.00 22.97 202 ALA A C 1
ATOM 1554 O O . ALA A 1 202 ? 54.340 33.814 -28.800 1.00 23.84 202 ALA A O 1
ATOM 1556 N N . GLU A 1 203 ? 55.192 35.014 -30.507 1.00 22.41 203 GLU A N 1
ATOM 1557 C CA . GLU A 1 203 ? 55.137 36.311 -29.796 1.00 24.38 203 GLU A CA 1
ATOM 1558 C C . GLU A 1 203 ? 53.677 36.691 -29.549 1.00 23.05 203 GLU A C 1
ATOM 1559 O O . GLU A 1 203 ? 53.383 37.148 -28.453 1.00 22.72 203 GLU A O 1
ATOM 1565 N N . GLN A 1 204 ? 52.817 36.472 -30.541 1.00 22.85 204 GLN A N 1
ATOM 1566 C CA . GLN A 1 204 ? 51.373 36.785 -30.423 1.00 23.98 204 GLN A CA 1
ATOM 1567 C C . GLN A 1 204 ? 50.734 35.891 -29.359 1.00 24.79 204 GLN A C 1
ATOM 1568 O O . GLN A 1 204 ? 49.963 36.411 -28.563 1.00 22.59 204 GLN A O 1
ATOM 1574 N N . ILE A 1 205 ? 51.068 34.602 -29.363 1.00 23.61 205 ILE A N 1
ATOM 1575 C CA . ILE A 1 205 ? 50.505 33.634 -28.386 1.00 24.09 205 ILE A CA 1
ATOM 1576 C C . ILE A 1 205 ? 51.006 34.014 -26.994 1.00 25.99 205 ILE A C 1
ATOM 1577 O O . ILE A 1 205 ? 50.216 33.963 -26.062 1.00 27.57 205 ILE A O 1
ATOM 1582 N N . SER A 1 206 ? 52.253 34.474 -26.905 1.00 26.67 206 SER A N 1
ATOM 1583 C CA . SER A 1 206 ? 52.841 34.882 -25.612 1.00 27.86 206 SER A CA 1
ATOM 1584 C C . SER A 1 206 ? 52.081 36.086 -25.053 1.00 26.21 206 SER A C 1
ATOM 1585 O O . SER A 1 206 ? 51.822 36.094 -23.858 1.00 26.84 206 SER A O 1
ATOM 1588 N N . ARG A 1 207 ? 51.753 37.053 -25.905 1.00 25.01 207 ARG A N 1
ATOM 1589 C CA . ARG A 1 207 ? 50.966 38.235 -25.472 1.00 25.30 207 ARG A CA 1
ATOM 1590 C C . ARG A 1 207 ? 49.557 37.806 -25.030 1.00 23.36 207 ARG A C 1
ATOM 1591 O O . ARG A 1 207 ? 49.124 38.264 -23.986 1.00 22.29 207 ARG A O 1
ATOM 1599 N N . LEU A 1 208 ? 48.920 36.900 -25.768 1.00 21.00 208 LEU A N 1
ATOM 1600 C CA . LEU A 1 208 ? 47.557 36.427 -25.427 1.00 21.91 208 LEU A CA 1
ATOM 1601 C C . LEU A 1 208 ? 47.567 35.690 -24.081 1.00 21.60 208 LEU A C 1
ATOM 1602 O O . LEU A 1 208 ? 46.686 35.973 -23.286 1.00 20.04 208 LEU A O 1
ATOM 1607 N N . PHE A 1 209 ? 48.560 34.824 -23.847 1.00 22.00 209 PHE A N 1
ATOM 1608 C CA . PHE A 1 209 ? 48.701 34.083 -22.568 1.00 21.96 209 PHE A CA 1
ATOM 1609 C C . PHE A 1 209 ? 48.905 35.072 -21.419 1.00 22.47 209 PHE A C 1
ATOM 1610 O O . PHE A 1 209 ? 48.248 34.904 -20.400 1.00 20.09 209 PHE A O 1
ATOM 1618 N N . TRP A 1 210 ? 49.766 36.076 -21.611 1.00 22.24 210 TRP A N 1
ATOM 1619 C CA . TRP A 1 210 ? 50.050 37.101 -20.575 1.00 21.67 210 TRP A CA 1
ATOM 1620 C C . TRP A 1 210 ? 48.792 37.875 -20.172 1.00 21.45 210 TRP A C 1
ATOM 1621 O O . TRP A 1 210 ? 48.608 38.066 -18.982 1.00 21.55 210 TRP A O 1
ATOM 1632 N N . TRP A 1 211 ? 47.976 38.298 -21.135 1.00 20.02 211 TRP A N 1
ATOM 1633 C CA . TRP A 1 211 ? 46.782 39.137 -20.851 1.00 21.21 211 TRP A CA 1
ATOM 1634 C C . TRP A 1 211 ? 45.577 38.294 -20.413 1.00 21.23 211 TRP A C 1
ATOM 1635 O O . TRP A 1 211 ? 44.583 38.869 -19.997 1.00 21.54 211 TRP A O 1
ATOM 1646 N N . THR A 1 212 ? 45.684 36.978 -20.515 1.00 21.59 212 THR A N 1
ATOM 1647 C CA . THR A 1 212 ? 44.603 36.080 -20.047 1.00 21.85 212 THR A CA 1
ATOM 1648 C C . THR A 1 212 ? 45.088 35.245 -18.861 1.00 20.92 212 THR A C 1
ATOM 1649 O O . THR A 1 212 ? 44.886 35.671 -17.731 1.00 19.80 212 THR A O 1
ATOM 1653 N N . VAL A 1 213 ? 45.728 34.117 -19.132 1.00 20.45 213 VAL A N 1
ATOM 1654 C CA . VAL A 1 213 ? 46.186 33.179 -18.077 1.00 22.49 213 VAL A CA 1
ATOM 1655 C C . VAL A 1 213 ? 47.020 33.866 -16.988 1.00 22.35 213 VAL A C 1
ATOM 1656 O O . VAL A 1 213 ? 46.864 33.485 -15.837 1.00 23.68 213 VAL A O 1
ATOM 1660 N N . GLU A 1 214 ? 47.822 34.870 -17.330 1.00 22.60 214 GLU A N 1
ATOM 1661 C CA . GLU A 1 214 ? 48.756 35.518 -16.369 1.00 21.17 214 GLU A CA 1
ATOM 1662 C C . GLU A 1 214 ? 48.218 36.785 -15.688 1.00 21.83 214 GLU A C 1
ATOM 1663 O O . GLU A 1 214 ? 48.416 36.904 -14.491 1.00 21.95 214 GLU A O 1
ATOM 1669 N N . TYR A 1 215 ? 47.614 37.713 -16.425 1.00 21.67 215 TYR A N 1
ATOM 1670 C CA . TYR A 1 215 ? 47.180 39.019 -15.857 1.00 22.33 215 TYR A CA 1
ATOM 1671 C C . TYR A 1 215 ? 45.708 39.307 -16.176 1.00 22.21 215 TYR A C 1
ATOM 1672 O O . TYR A 1 215 ? 45.308 40.473 -16.154 1.00 24.05 215 TYR A O 1
ATOM 1681 N N . GLY A 1 216 ? 44.931 38.267 -16.428 1.00 20.18 216 GLY A N 1
ATOM 1682 C CA . GLY A 1 216 ? 43.530 38.411 -16.844 1.00 20.36 216 GLY A CA 1
ATOM 1683 C C . GLY A 1 216 ? 42.547 38.801 -15.773 1.00 21.71 216 GLY A C 1
ATOM 1684 O O . GLY A 1 216 ? 42.769 38.470 -14.612 1.00 21.10 216 GLY A O 1
ATOM 1685 N N . LEU A 1 217 ? 41.507 39.517 -16.182 1.00 23.23 217 LEU A N 1
ATOM 1686 C CA . LEU A 1 217 ? 40.417 39.936 -15.278 1.00 23.19 217 LEU A CA 1
ATOM 1687 C C . LEU A 1 217 ? 39.109 39.480 -15.927 1.00 24.20 217 LEU A C 1
ATOM 1688 O O . LEU A 1 217 ? 39.073 39.373 -17.148 1.00 25.47 217 LEU A O 1
ATOM 1693 N N . ILE A 1 218 ? 38.100 39.179 -15.120 1.00 25.94 218 ILE A N 1
ATOM 1694 C CA . ILE A 1 218 ? 36.798 38.691 -15.638 1.00 27.69 218 ILE A CA 1
ATOM 1695 C C . ILE A 1 218 ? 35.616 39.461 -15.028 1.00 27.02 218 ILE A C 1
ATOM 1696 O O . ILE A 1 218 ? 35.669 39.792 -13.850 1.00 27.73 218 ILE A O 1
ATOM 1701 N N . GLY A 1 219 ? 34.591 39.738 -15.827 1.00 30.28 219 GLY A N 1
ATOM 1702 C CA . GLY A 1 219 ? 33.349 40.338 -15.309 1.00 30.72 219 GLY A CA 1
ATOM 1703 C C . GLY A 1 219 ? 33.032 41.719 -15.827 1.00 32.92 219 GLY A C 1
ATOM 1704 O O . GLY A 1 219 ? 33.441 42.047 -16.932 1.00 31.84 219 GLY A O 1
ATOM 1705 N N . ASN A 1 220 ? 32.300 42.487 -15.028 1.00 38.87 220 ASN A N 1
ATOM 1706 C CA . ASN A 1 220 ? 31.956 43.879 -15.394 1.00 44.23 220 ASN A CA 1
ATOM 1707 C C . ASN A 1 220 ? 33.225 44.723 -15.318 1.00 43.03 220 ASN A C 1
ATOM 1708 O O . ASN A 1 220 ? 33.957 44.595 -14.344 1.00 41.50 220 ASN A O 1
ATOM 1713 N N . ILE A 1 221 ? 33.453 45.560 -16.319 1.00 43.07 221 ILE A N 1
ATOM 1714 C CA . ILE A 1 221 ? 34.700 46.372 -16.374 1.00 46.87 221 ILE A CA 1
ATOM 1715 C C . ILE A 1 221 ? 34.765 47.288 -15.150 1.00 48.50 221 ILE A C 1
ATOM 1716 O O . ILE A 1 221 ? 35.877 47.606 -14.726 1.00 47.75 221 ILE A O 1
ATOM 1721 N N . ASP A 1 222 ? 33.615 47.745 -14.659 1.00 51.86 222 ASP A N 1
ATOM 1722 C CA . ASP A 1 222 ? 33.562 48.600 -13.445 1.00 54.80 222 ASP A CA 1
ATOM 1723 C C . ASP A 1 222 ? 33.992 47.821 -12.199 1.00 54.66 222 ASP A C 1
ATOM 1724 O O . ASP A 1 222 ? 34.751 48.383 -11.403 1.00 59.32 222 ASP A O 1
ATOM 1729 N N . ASP A 1 223 ? 33.556 46.570 -12.062 1.00 53.46 223 ASP A N 1
ATOM 1730 C CA . ASP A 1 223 ? 33.891 45.751 -10.866 1.00 50.31 223 ASP A CA 1
ATOM 1731 C C . ASP A 1 223 ? 34.500 44.431 -11.335 1.00 45.96 223 ASP A C 1
ATOM 1732 O O . ASP A 1 223 ? 33.829 43.394 -11.241 1.00 41.91 223 ASP A O 1
ATOM 1737 N N . PRO A 1 224 ? 35.743 44.443 -11.851 1.00 40.70 224 PRO A N 1
ATOM 1738 C CA . PRO A 1 224 ? 36.368 43.233 -12.368 1.00 33.70 224 PRO A CA 1
ATOM 1739 C C . PRO A 1 224 ? 36.856 42.254 -11.291 1.00 31.60 224 PRO A C 1
ATOM 1740 O O . PRO A 1 224 ? 37.207 42.691 -10.229 1.00 30.16 224 PRO A O 1
ATOM 1744 N N . LYS A 1 225 ? 36.840 40.958 -11.587 1.00 30.51 225 LYS A N 1
ATOM 1745 C CA . LYS A 1 225 ? 37.401 39.944 -10.657 1.00 32.54 225 LYS A CA 1
ATOM 1746 C C . LYS A 1 225 ? 38.727 39.417 -11.221 1.00 27.92 225 LYS A C 1
ATOM 1747 O O . LYS A 1 225 ? 38.858 39.356 -12.431 1.00 24.79 225 LYS A O 1
ATOM 1753 N N . ILE A 1 226 ? 39.656 39.026 -10.355 1.00 25.01 226 ILE A N 1
ATOM 1754 C CA . ILE A 1 226 ? 41.007 38.561 -10.781 1.00 22.81 226 ILE A CA 1
ATOM 1755 C C . ILE A 1 226 ? 41.083 37.043 -11.004 1.00 21.75 226 ILE A C 1
ATOM 1756 O O . ILE A 1 226 ? 40.690 36.309 -10.111 1.00 20.17 226 ILE A O 1
ATOM 1761 N N . TYR A 1 227 ? 41.565 36.610 -12.169 1.00 21.21 227 TYR A N 1
ATOM 1762 C CA . TYR A 1 227 ? 41.828 35.167 -12.419 1.00 20.82 227 TYR A CA 1
ATOM 1763 C C . TYR A 1 227 ? 43.298 34.946 -12.791 1.00 20.88 227 TYR A C 1
ATOM 1764 O O . TYR A 1 227 ? 43.776 33.827 -12.640 1.00 23.22 227 TYR A O 1
ATOM 1773 N N . GLY A 1 228 ? 43.975 35.987 -13.264 1.00 20.97 228 GLY A N 1
ATOM 1774 C CA . GLY A 1 228 ? 45.372 35.885 -13.723 1.00 19.02 228 GLY A CA 1
ATOM 1775 C C . GLY A 1 228 ? 46.329 35.329 -12.692 1.00 17.43 228 GLY A C 1
ATOM 1776 O O . GLY A 1 228 ? 46.327 35.829 -11.588 1.00 17.18 228 GLY A O 1
ATOM 1777 N N . ALA A 1 229 ? 47.142 34.356 -13.086 1.00 18.50 229 ALA A N 1
ATOM 1778 C CA . ALA A 1 229 ? 48.106 33.694 -12.178 1.00 18.52 229 ALA A CA 1
ATOM 1779 C C . ALA A 1 229 ? 49.101 34.676 -11.535 1.00 19.30 229 ALA A C 1
ATOM 1780 O O . ALA A 1 229 ? 49.355 34.537 -10.352 1.00 20.96 229 ALA A O 1
ATOM 1782 N N . GLY A 1 230 ? 49.632 35.625 -12.296 1.00 20.48 230 GLY A N 1
ATOM 1783 C CA . GLY A 1 230 ? 50.544 36.648 -11.751 1.00 21.69 230 GLY A CA 1
ATOM 1784 C C . GLY A 1 230 ? 49.877 37.503 -10.699 1.00 23.00 230 GLY A C 1
ATOM 1785 O O . GLY A 1 230 ? 50.550 37.885 -9.751 1.00 25.45 230 GLY A O 1
ATOM 1786 N N . LEU A 1 231 ? 48.619 37.856 -10.908 1.00 23.87 231 LEU A N 1
ATOM 1787 C CA . LEU A 1 231 ? 47.842 38.593 -9.887 1.00 23.26 231 LEU A CA 1
ATOM 1788 C C . LEU A 1 231 ? 47.532 37.716 -8.652 1.00 22.37 231 LEU A C 1
ATOM 1789 O O . LEU A 1 231 ? 47.686 38.205 -7.540 1.00 20.16 231 LEU A O 1
ATOM 1794 N N . LEU A 1 232 ? 47.148 36.458 -8.850 1.00 20.61 232 LEU A N 1
ATOM 1795 C CA . LEU A 1 232 ? 46.803 35.542 -7.733 1.00 21.64 232 LEU A CA 1
ATOM 1796 C C . LEU A 1 232 ? 48.039 35.241 -6.873 1.00 22.60 232 LEU A C 1
ATOM 1797 O O . LEU A 1 232 ? 47.856 34.995 -5.687 1.00 21.03 232 LEU A O 1
ATOM 1802 N N . SER A 1 233 ? 49.237 35.326 -7.452 1.00 23.18 233 SER A N 1
ATOM 1803 C CA . SER A 1 233 ? 50.507 35.105 -6.714 1.00 25.15 233 SER A CA 1
ATOM 1804 C C . SER A 1 233 ? 51.080 36.412 -6.132 1.00 25.93 233 SER A C 1
ATOM 1805 O O . SER A 1 233 ? 52.050 36.317 -5.381 1.00 29.19 233 SER A O 1
ATOM 1808 N N . SER A 1 234 ? 50.485 37.569 -6.441 1.00 24.91 234 SER A N 1
ATOM 1809 C CA . SER A 1 234 ? 50.967 38.891 -5.945 1.00 25.32 234 SER A CA 1
ATOM 1810 C C . SER A 1 234 ? 49.838 39.748 -5.361 1.00 27.63 234 SER A C 1
ATOM 1811 O O . SER A 1 234 ? 49.136 40.411 -6.120 1.00 28.53 234 SER A O 1
ATOM 1814 N N . VAL A 1 235 ? 49.724 39.770 -4.042 1.00 29.26 235 VAL A N 1
ATOM 1815 C CA . VAL A 1 235 ? 48.705 40.620 -3.377 1.00 36.55 235 VAL A CA 1
ATOM 1816 C C . VAL A 1 235 ? 49.025 42.090 -3.670 1.00 35.31 235 VAL A C 1
ATOM 1817 O O . VAL A 1 235 ? 48.087 42.841 -3.936 1.00 33.90 235 VAL A O 1
ATOM 1821 N N . GLY A 1 236 ? 50.312 42.446 -3.704 1.00 33.56 236 GLY A N 1
ATOM 1822 C CA . GLY A 1 236 ? 50.684 43.836 -4.009 1.00 31.24 236 GLY A CA 1
ATOM 1823 C C . GLY A 1 236 ? 50.217 44.271 -5.383 1.00 34.65 236 GLY A C 1
ATOM 1824 O O . GLY A 1 236 ? 49.580 45.315 -5.480 1.00 35.37 236 GLY A O 1
ATOM 1825 N N . GLU A 1 237 ? 50.459 43.453 -6.399 1.00 35.28 237 GLU A N 1
ATOM 1826 C CA . GLU A 1 237 ? 49.962 43.785 -7.757 1.00 36.87 237 GLU A CA 1
ATOM 1827 C C . GLU A 1 237 ? 48.433 43.722 -7.813 1.00 33.55 237 GLU A C 1
ATOM 1828 O O . GLU A 1 237 ? 47.850 44.584 -8.448 1.00 34.66 237 GLU A O 1
ATOM 1834 N N . SER A 1 238 ? 47.830 42.735 -7.159 1.00 30.47 238 SER A N 1
ATOM 1835 C CA . SER A 1 238 ? 46.358 42.564 -7.199 1.00 30.50 238 SER A CA 1
ATOM 1836 C C . SER A 1 238 ? 45.680 43.797 -6.593 1.00 30.69 238 SER A C 1
ATOM 1837 O O . SER A 1 238 ? 44.678 44.231 -7.153 1.00 29.32 238 SER A O 1
ATOM 1840 N N . LYS A 1 239 ? 46.232 44.333 -5.502 1.00 33.51 239 LYS A N 1
ATOM 1841 C CA . LYS A 1 239 ? 45.695 45.564 -4.865 1.00 36.34 239 LYS A CA 1
ATOM 1842 C C . LYS A 1 239 ? 45.844 46.765 -5.800 1.00 36.54 239 LYS A C 1
ATOM 1843 O O . LYS A 1 239 ? 44.882 47.512 -5.939 1.00 37.65 239 LYS A O 1
ATOM 1849 N N . HIS A 1 240 ? 47.006 46.914 -6.424 1.00 39.29 240 HIS A N 1
ATOM 1850 C CA . HIS A 1 240 ? 47.275 48.031 -7.364 1.00 37.46 240 HIS A CA 1
ATOM 1851 C C . HIS A 1 240 ? 46.412 47.905 -8.615 1.00 35.29 240 HIS A C 1
ATOM 1852 O O . HIS A 1 240 ? 45.885 48.924 -9.048 1.00 32.47 240 HIS A O 1
ATOM 1859 N N . CYS A 1 241 ? 46.255 46.689 -9.138 1.00 34.18 241 CYS A N 1
ATOM 1860 C CA . CYS A 1 241 ? 45.508 46.458 -10.402 1.00 33.55 241 CYS A CA 1
ATOM 1861 C C . CYS A 1 241 ? 44.064 46.959 -10.301 1.00 34.19 241 CYS A C 1
ATOM 1862 O O . CYS A 1 241 ? 43.574 47.501 -11.288 1.00 34.18 241 CYS A O 1
ATOM 1865 N N . LEU A 1 242 ? 43.432 46.803 -9.142 1.00 34.20 242 LEU A N 1
ATOM 1866 C CA . LEU A 1 242 ? 42.020 47.218 -8.969 1.00 35.67 242 LEU A CA 1
ATOM 1867 C C . LEU A 1 242 ? 41.900 48.742 -8.797 1.00 39.44 242 LEU A C 1
ATOM 1868 O O . LEU A 1 242 ? 40.772 49.238 -8.835 1.00 39.58 242 LEU A O 1
ATOM 1873 N N . THR A 1 243 ? 43.012 49.448 -8.591 1.00 40.81 243 THR A N 1
ATOM 1874 C CA . THR A 1 243 ? 43.008 50.933 -8.481 1.00 38.26 243 THR A CA 1
ATOM 1875 C C . THR A 1 243 ? 42.868 51.610 -9.849 1.00 41.91 243 THR A C 1
ATOM 1876 O O . THR A 1 243 ? 43.109 50.949 -10.858 1.00 41.04 243 THR A O 1
ATOM 1880 N N . ASP A 1 244 ? 42.501 52.895 -9.864 1.00 48.74 244 ASP A N 1
ATOM 1881 C CA . ASP A 1 244 ? 42.329 53.680 -11.119 1.00 50.48 244 ASP A CA 1
ATOM 1882 C C . ASP A 1 244 ? 43.688 53.902 -11.787 1.00 46.22 244 ASP A C 1
ATOM 1883 O O . ASP A 1 244 ? 43.707 54.377 -12.925 1.00 51.04 244 ASP A O 1
ATOM 1888 N N . ALA A 1 245 ? 44.776 53.559 -11.105 1.00 46.96 245 ALA A N 1
ATOM 1889 C CA . ALA A 1 245 ? 46.131 53.694 -11.680 1.00 47.09 245 ALA A CA 1
ATOM 1890 C C . ALA A 1 245 ? 46.328 52.724 -12.847 1.00 47.74 245 ALA A C 1
ATOM 1891 O O . ALA A 1 245 ? 47.241 52.948 -13.653 1.00 51.89 245 ALA A O 1
ATOM 1893 N N . VAL A 1 246 ? 45.513 51.675 -12.913 1.00 41.27 246 VAL A N 1
ATOM 1894 C CA . VAL A 1 246 ? 45.641 50.674 -14.002 1.00 38.49 246 VAL A CA 1
ATOM 1895 C C . VAL A 1 246 ? 44.388 50.770 -14.864 1.00 39.21 246 VAL A C 1
ATOM 1896 O O . VAL A 1 246 ? 43.295 50.629 -14.322 1.00 42.74 246 VAL A O 1
ATOM 1900 N N . GLU A 1 247 ? 44.563 51.006 -16.160 1.00 39.02 247 GLU A N 1
ATOM 1901 C CA . GLU A 1 247 ? 43.413 51.083 -17.085 1.00 38.68 247 GLU A CA 1
ATOM 1902 C C . GLU A 1 247 ? 42.820 49.693 -17.299 1.00 39.75 247 GLU A C 1
ATOM 1903 O O . GLU A 1 247 ? 43.569 48.760 -17.577 1.00 35.29 247 GLU A O 1
ATOM 1909 N N . LYS A 1 248 ? 41.508 49.583 -17.158 1.00 36.69 248 LYS A N 1
ATOM 1910 C CA . LYS A 1 248 ? 40.850 48.299 -17.454 1.00 36.88 248 LYS A CA 1
ATOM 1911 C C . LYS A 1 248 ? 40.308 48.432 -18.866 1.00 36.39 248 LYS A C 1
ATOM 1912 O O . LYS A 1 248 ? 39.568 49.383 -19.119 1.00 37.36 248 LYS A O 1
ATOM 1918 N N . VAL A 1 249 ? 40.717 47.534 -19.748 1.00 37.13 249 VAL A N 1
ATOM 1919 C CA . VAL A 1 249 ? 40.326 47.626 -21.178 1.00 37.14 249 VAL A CA 1
ATOM 1920 C C . VAL A 1 249 ? 39.499 46.386 -21.490 1.00 34.34 249 VAL A C 1
ATOM 1921 O O . VAL A 1 249 ? 39.825 45.323 -20.973 1.00 34.44 249 VAL A O 1
ATOM 1925 N N . PRO A 1 250 ? 38.408 46.469 -22.287 1.00 33.36 250 PRO A N 1
ATOM 1926 C CA . PRO A 1 250 ? 37.693 45.268 -22.675 1.00 31.78 250 PRO A CA 1
ATOM 1927 C C . PRO A 1 250 ? 38.631 44.333 -23.444 1.00 30.97 250 PRO A C 1
ATOM 1928 O O . PRO A 1 250 ? 39.435 44.800 -24.199 1.00 29.50 250 PRO A O 1
ATOM 1932 N N . PHE A 1 251 ? 38.493 43.036 -23.213 1.00 29.20 251 PHE A N 1
ATOM 1933 C CA . PHE A 1 251 ? 39.317 42.043 -23.927 1.00 28.59 251 PHE A CA 1
ATOM 1934 C C . PHE A 1 251 ? 38.991 42.026 -25.412 1.00 31.83 251 PHE A C 1
ATOM 1935 O O . PHE A 1 251 ? 37.815 42.093 -25.750 1.00 32.59 251 PHE A O 1
ATOM 1943 N N . SER A 1 252 ? 40.021 41.945 -26.246 1.00 31.83 252 SER A N 1
ATOM 1944 C CA . SER A 1 252 ? 39.853 41.746 -27.702 1.00 31.05 252 SER A CA 1
ATOM 1945 C C . SER A 1 252 ? 41.096 40.985 -28.145 1.00 31.44 252 SER A C 1
ATOM 1946 O O . SER A 1 252 ? 42.132 41.155 -27.507 1.00 30.56 252 SER A O 1
ATOM 1949 N N . ILE A 1 253 ? 40.987 40.178 -29.187 1.00 31.89 253 ILE A N 1
ATOM 1950 C CA . ILE A 1 253 ? 42.174 39.479 -29.738 1.00 33.86 253 ILE A CA 1
ATOM 1951 C C . ILE A 1 253 ? 43.166 40.516 -30.280 1.00 33.52 253 ILE A C 1
ATOM 1952 O O . ILE A 1 253 ? 44.344 40.389 -29.979 1.00 29.93 253 ILE A O 1
ATOM 1957 N N . GLU A 1 254 ? 42.675 41.541 -30.972 1.00 33.31 254 GLU A N 1
ATOM 1958 C CA . GLU A 1 254 ? 43.547 42.551 -31.616 1.00 37.39 254 GLU A CA 1
ATOM 1959 C C . GLU A 1 254 ? 44.365 43.276 -30.553 1.00 33.43 254 GLU A C 1
ATOM 1960 O O . GLU A 1 254 ? 45.585 43.345 -30.714 1.00 35.97 254 GLU A O 1
ATOM 1966 N N . ALA A 1 255 ? 43.708 43.769 -29.511 1.00 31.84 255 ALA A N 1
ATOM 1967 C CA . ALA A 1 255 ? 44.425 44.544 -28.479 1.00 34.01 255 ALA A CA 1
ATOM 1968 C C . ALA A 1 255 ? 45.457 43.673 -27.761 1.00 32.98 255 ALA A C 1
ATOM 1969 O O . ALA A 1 255 ? 46.566 44.143 -27.568 1.00 32.05 255 ALA A O 1
ATOM 1971 N N . CYS A 1 256 ? 45.087 42.452 -27.409 1.00 28.30 256 CYS A N 1
ATOM 1972 C CA . CYS A 1 256 ? 45.990 41.568 -26.638 1.00 28.46 256 CYS A CA 1
ATOM 1973 C C . CYS A 1 256 ? 47.215 41.137 -27.454 1.00 28.60 256 CYS A C 1
ATOM 1974 O O . CYS A 1 256 ? 48.316 41.219 -26.918 1.00 28.63 256 CYS A O 1
ATOM 1977 N N . ILE A 1 257 ? 47.022 40.756 -28.711 1.00 27.62 257 ILE A N 1
ATOM 1978 C CA . ILE A 1 257 ? 48.147 40.271 -29.560 1.00 28.48 257 ILE A CA 1
ATOM 1979 C C . ILE A 1 257 ? 49.036 41.447 -29.975 1.00 28.82 257 ILE A C 1
ATOM 1980 O O . ILE A 1 257 ? 50.161 41.192 -30.384 1.00 26.40 257 ILE A O 1
ATOM 1985 N N . GLY A 1 258 ? 48.534 42.677 -29.856 1.00 27.34 258 GLY A N 1
ATOM 1986 C CA . GLY A 1 258 ? 49.302 43.867 -30.253 1.00 26.96 258 GLY A CA 1
ATOM 1987 C C . GLY A 1 258 ? 49.893 44.629 -29.089 1.00 27.88 258 GLY A C 1
ATOM 1988 O O . GLY A 1 258 ? 50.517 45.662 -29.332 1.00 28.29 258 GLY A O 1
ATOM 1989 N N . THR A 1 259 ? 49.676 44.151 -27.868 1.00 28.82 259 THR A N 1
ATOM 1990 C CA . THR A 1 259 ? 50.162 44.876 -26.674 1.00 26.29 259 THR A CA 1
ATOM 1991 C C . THR A 1 259 ? 51.385 44.159 -26.103 1.00 28.60 259 THR A C 1
ATOM 1992 O O . THR A 1 259 ? 51.241 43.006 -25.686 1.00 27.31 259 THR A O 1
ATOM 1996 N N . THR A 1 260 ? 52.532 44.841 -26.100 1.00 26.42 260 THR A N 1
ATOM 1997 C CA . THR A 1 260 ? 53.782 44.300 -25.521 1.00 27.97 260 THR A CA 1
ATOM 1998 C C . THR A 1 260 ? 53.704 44.386 -23.998 1.00 28.49 260 THR A C 1
ATOM 1999 O O . THR A 1 260 ? 52.897 45.165 -23.495 1.00 33.31 260 THR A O 1
ATOM 2003 N N . TYR A 1 261 ? 54.542 43.626 -23.306 1.00 29.52 261 TYR A N 1
ATOM 2004 C CA . TYR A 1 261 ? 54.537 43.635 -21.826 1.00 32.54 261 TYR A CA 1
ATOM 2005 C C . TYR A 1 261 ? 55.941 43.733 -21.222 1.00 31.91 261 TYR A C 1
ATOM 2006 O O . TYR A 1 261 ? 56.899 43.349 -21.893 1.00 30.93 261 TYR A O 1
ATOM 2015 N N . ASP A 1 262 ? 56.026 44.233 -19.988 1.00 35.99 262 ASP A N 1
ATOM 2016 C CA . ASP A 1 262 ? 57.304 44.294 -19.233 1.00 39.36 262 ASP A CA 1
ATOM 2017 C C . ASP A 1 262 ? 57.113 43.528 -17.924 1.00 36.94 262 ASP A C 1
ATOM 2018 O O . ASP A 1 262 ? 56.287 43.955 -17.123 1.00 34.91 262 ASP A O 1
ATOM 2023 N N . VAL A 1 263 ? 57.900 42.480 -17.706 1.00 37.29 263 VAL A N 1
ATOM 2024 C CA . VAL A 1 263 ? 57.779 41.622 -16.492 1.00 40.43 263 VAL A CA 1
ATOM 2025 C C . VAL A 1 263 ? 58.347 42.349 -15.268 1.00 42.97 263 VAL A C 1
ATOM 2026 O O . VAL A 1 263 ? 57.947 41.994 -14.159 1.00 45.88 263 VAL A O 1
ATOM 2030 N N . THR A 1 264 ? 59.256 43.300 -15.468 1.00 45.33 264 THR A N 1
ATOM 2031 C CA . THR A 1 264 ? 59.934 44.060 -14.382 1.00 48.27 264 THR A CA 1
ATOM 2032 C C . THR A 1 264 ? 59.015 45.047 -13.668 1.00 51.96 264 THR A C 1
ATOM 2033 O O . THR A 1 264 ? 59.246 45.297 -12.480 1.00 57.73 264 THR A O 1
ATOM 2037 N N . LYS A 1 265 ? 58.074 45.648 -14.383 1.00 51.87 265 LYS A N 1
ATOM 2038 C CA . LYS A 1 265 ? 57.237 46.707 -13.778 1.00 53.22 265 LYS A CA 1
ATOM 2039 C C . LYS A 1 265 ? 55.779 46.265 -13.753 1.00 47.81 265 LYS A C 1
ATOM 2040 O O . LYS A 1 265 ? 55.432 45.354 -14.496 1.00 47.06 265 LYS A O 1
ATOM 2046 N N . MET A 1 266 ? 54.981 46.895 -12.900 1.00 44.89 266 MET A N 1
ATOM 2047 C CA . MET A 1 266 ? 53.560 46.517 -12.755 1.00 46.60 266 MET A CA 1
ATOM 2048 C C . MET A 1 266 ? 52.828 46.829 -14.052 1.00 41.94 266 MET A C 1
ATOM 2049 O O . MET A 1 266 ? 53.241 47.757 -14.744 1.00 42.43 266 MET A O 1
ATOM 2054 N N . GLN A 1 267 ? 51.775 46.068 -14.315 1.00 35.53 267 GLN A N 1
ATOM 2055 C CA . GLN A 1 267 ? 51.054 46.175 -15.600 1.00 33.36 267 GLN A CA 1
ATOM 2056 C C . GLN A 1 267 ? 50.315 47.521 -15.735 1.00 33.26 267 GLN A C 1
ATOM 2057 O O . GLN A 1 267 ? 49.530 47.840 -14.844 1.00 31.36 267 GLN A O 1
ATOM 2063 N N . PRO A 1 268 ? 50.569 48.322 -16.804 1.00 33.90 268 PRO A N 1
ATOM 2064 C CA . PRO A 1 268 ? 49.889 49.607 -16.998 1.00 34.92 268 PRO A CA 1
ATOM 2065 C C . PRO A 1 268 ? 48.390 49.457 -17.279 1.00 35.61 268 PRO A C 1
ATOM 2066 O O . PRO A 1 268 ? 47.638 50.301 -16.879 1.00 37.97 268 PRO A O 1
ATOM 2070 N N . GLN A 1 269 ? 48.026 48.400 -17.992 1.00 33.88 269 GLN A N 1
ATOM 2071 C CA . GLN A 1 269 ? 46.614 48.126 -18.319 1.00 30.23 269 GLN A CA 1
ATOM 2072 C C . GLN A 1 269 ? 46.365 46.630 -18.150 1.00 31.45 269 GLN A C 1
ATOM 2073 O O . GLN A 1 269 ? 47.337 45.863 -18.191 1.00 31.53 269 GLN A O 1
ATOM 2079 N N . LEU A 1 270 ? 45.117 46.251 -17.914 1.00 30.21 270 LEU A N 1
ATOM 2080 C CA . LEU A 1 270 ? 44.748 44.821 -17.850 1.00 30.50 270 LEU A CA 1
ATOM 2081 C C . LEU A 1 270 ? 43.483 44.661 -18.687 1.00 31.70 270 LEU A C 1
ATOM 2082 O O . LEU A 1 270 ? 42.752 45.647 -18.824 1.00 33.22 270 LEU A O 1
ATOM 2087 N N . PHE A 1 271 ? 43.243 43.472 -19.208 1.00 27.18 271 PHE A N 1
ATOM 2088 C CA . PHE A 1 271 ? 42.126 43.244 -20.141 1.00 28.22 271 PHE A CA 1
ATOM 2089 C C . PHE A 1 271 ? 41.018 42.446 -19.455 1.00 30.83 271 PHE A C 1
ATOM 2090 O O . PHE A 1 271 ? 41.302 41.421 -18.839 1.00 28.96 271 PHE A O 1
ATOM 2098 N N . VAL A 1 272 ? 39.785 42.941 -19.559 1.00 30.60 272 VAL A N 1
ATOM 2099 C CA . VAL A 1 272 ? 38.646 42.301 -18.848 1.00 29.53 272 VAL A CA 1
ATOM 2100 C C . VAL A 1 272 ? 37.788 41.494 -19.814 1.00 29.85 272 VAL A C 1
ATOM 2101 O O . VAL A 1 272 ? 37.244 42.091 -20.741 1.00 30.82 272 VAL A O 1
ATOM 2105 N N . CYS A 1 273 ? 37.689 40.190 -19.586 1.00 27.23 273 CYS A N 1
ATOM 2106 C CA . CYS A 1 273 ? 36.804 39.319 -20.392 1.00 26.94 273 CYS A CA 1
ATOM 2107 C C . CYS A 1 273 ? 35.427 39.191 -19.733 1.00 27.67 273 CYS A C 1
ATOM 2108 O O . CYS A 1 273 ? 35.305 39.482 -18.551 1.00 31.98 273 CYS A O 1
ATOM 2111 N N . GLU A 1 274 ? 34.426 38.813 -20.507 1.00 30.60 274 GLU A N 1
ATOM 2112 C CA . GLU A 1 274 ? 33.081 38.555 -19.955 1.00 36.23 274 GLU A CA 1
ATOM 2113 C C . GLU A 1 274 ? 33.009 37.101 -19.504 1.00 31.13 274 GLU A C 1
ATOM 2114 O O . GLU A 1 274 ? 32.357 36.841 -18.490 1.00 30.70 274 GLU A O 1
ATOM 2120 N N . SER A 1 275 ? 33.687 36.212 -20.226 1.00 29.06 275 SER A N 1
ATOM 2121 C CA . SER A 1 275 ? 33.594 34.764 -19.928 1.00 27.41 275 SER A CA 1
ATOM 2122 C C . SER A 1 275 ? 34.816 34.004 -20.439 1.00 26.48 275 SER A C 1
ATOM 2123 O O . SER A 1 275 ? 35.520 34.533 -21.300 1.00 29.28 275 SER A O 1
ATOM 2126 N N . PHE A 1 276 ? 35.055 32.818 -19.896 1.00 24.88 276 PHE A N 1
ATOM 2127 C CA . PHE A 1 276 ? 36.126 31.933 -20.417 1.00 26.33 276 PHE A CA 1
ATOM 2128 C C . PHE A 1 276 ? 35.685 31.400 -21.790 1.00 28.32 276 PHE A C 1
ATOM 2129 O O . PHE A 1 276 ? 36.536 31.116 -22.614 1.00 25.17 276 PHE A O 1
ATOM 2137 N N . GLU A 1 277 ? 34.371 31.257 -21.998 1.00 30.52 277 GLU A N 1
ATOM 2138 C CA . GLU A 1 277 ? 33.828 30.813 -23.308 1.00 31.35 277 GLU A CA 1
ATOM 2139 C C . GLU A 1 277 ? 34.215 31.832 -24.379 1.00 34.21 277 GLU A C 1
ATOM 2140 O O . GLU A 1 277 ? 34.537 31.410 -25.482 1.00 31.91 277 GLU A O 1
ATOM 2146 N N . GLU A 1 278 ? 34.201 33.119 -24.030 1.00 36.87 278 GLU A N 1
ATOM 2147 C CA . GLU A 1 278 ? 34.621 34.188 -24.969 1.00 38.48 278 GLU A CA 1
ATOM 2148 C C . GLU A 1 278 ? 36.106 34.027 -25.322 1.00 35.01 278 GLU A C 1
ATOM 2149 O O . GLU A 1 278 ? 36.435 34.119 -26.500 1.00 35.42 278 GLU A O 1
ATOM 2155 N N . LEU A 1 279 ? 36.949 33.765 -24.328 1.00 30.11 279 LEU A N 1
ATOM 2156 C CA . LEU A 1 279 ? 38.400 33.599 -24.574 1.00 28.18 279 LEU A CA 1
ATOM 2157 C C . LEU A 1 279 ? 38.633 32.381 -25.466 1.00 24.91 279 LEU A C 1
ATOM 2158 O O . LEU A 1 279 ? 39.443 32.484 -26.367 1.00 24.02 279 LEU A O 1
ATOM 2163 N N . THR A 1 280 ? 37.937 31.283 -25.199 1.00 25.25 280 THR A N 1
ATOM 2164 C CA . THR A 1 280 ? 38.122 30.019 -25.952 1.00 26.85 280 THR A CA 1
ATOM 2165 C C . THR A 1 280 ? 37.727 30.239 -27.414 1.00 28.34 280 THR A C 1
ATOM 2166 O O . THR A 1 280 ? 38.469 29.809 -28.291 1.00 24.26 280 THR A O 1
ATOM 2170 N N . ASP A 1 281 ? 36.598 30.904 -27.635 1.00 29.52 281 ASP A N 1
ATOM 2171 C CA . ASP A 1 281 ? 36.105 31.190 -29.001 1.00 29.35 281 ASP A CA 1
ATOM 2172 C C . ASP A 1 281 ? 37.081 32.112 -29.731 1.00 25.80 281 ASP A C 1
ATOM 2173 O O . ASP A 1 281 ? 37.399 31.823 -30.875 1.00 24.73 281 ASP A O 1
ATOM 2178 N N . ALA A 1 282 ? 37.565 33.144 -29.051 1.00 24.62 282 ALA A N 1
ATOM 2179 C CA . ALA A 1 282 ? 38.527 34.089 -29.656 1.00 24.29 282 ALA A CA 1
ATOM 2180 C C . ALA A 1 282 ? 39.843 33.383 -30.006 1.00 25.86 282 ALA A C 1
ATOM 2181 O O . ALA A 1 282 ? 40.374 33.657 -31.076 1.00 25.93 282 ALA A O 1
ATOM 2183 N N . LEU A 1 283 ? 40.328 32.499 -29.131 1.00 28.26 283 LEU A N 1
ATOM 2184 C CA . LEU A 1 283 ? 41.576 31.730 -29.370 1.00 28.85 283 LEU A CA 1
ATOM 2185 C C . LEU A 1 283 ? 41.409 30.871 -30.622 1.00 28.19 283 LEU A C 1
ATOM 2186 O O . LEU A 1 283 ? 42.326 30.851 -31.433 1.00 28.94 283 LEU A O 1
ATOM 2191 N N . GLU A 1 284 ? 40.267 30.207 -30.756 1.00 30.84 284 GLU A N 1
ATOM 2192 C CA . GLU A 1 284 ? 39.975 29.363 -31.938 1.00 31.25 284 GLU A CA 1
ATOM 2193 C C . GLU A 1 284 ? 39.929 30.217 -33.214 1.00 28.62 284 GLU A C 1
ATOM 2194 O O . GLU A 1 284 ? 40.513 29.804 -34.203 1.00 25.49 284 GLU A O 1
ATOM 2200 N N . THR A 1 285 ? 39.286 31.379 -33.160 1.00 26.44 285 THR A N 1
ATOM 2201 C CA . THR A 1 285 ? 39.215 32.302 -34.321 1.00 28.14 285 THR A CA 1
ATOM 2202 C C . THR A 1 285 ? 40.634 32.771 -34.677 1.00 27.86 285 THR A C 1
ATOM 2203 O O . THR A 1 285 ? 40.956 32.751 -35.866 1.00 28.73 285 THR A O 1
ATOM 2207 N N . PHE A 1 286 ? 41.458 33.107 -33.683 1.00 24.82 286 PHE A N 1
ATOM 2208 C CA . PHE A 1 286 ? 42.873 33.489 -33.925 1.00 26.65 286 PHE A CA 1
ATOM 2209 C C . PHE A 1 286 ? 43.656 32.322 -34.529 1.00 27.05 286 PHE A C 1
ATOM 2210 O O . PHE A 1 286 ? 44.481 32.586 -35.395 1.00 26.55 286 PHE A O 1
ATOM 2218 N N . SER A 1 287 ? 43.385 31.093 -34.093 1.00 22.88 287 SER A N 1
ATOM 2219 C CA . SER A 1 287 ? 44.130 29.896 -34.561 1.00 23.96 287 SER A CA 1
ATOM 2220 C C . SER A 1 287 ? 44.068 29.764 -36.088 1.00 27.62 287 SER A C 1
ATOM 2221 O O . SER A 1 287 ? 44.961 29.136 -36.646 1.00 26.25 287 SER A O 1
ATOM 2224 N N . LYS A 1 288 ? 43.057 30.351 -36.721 1.00 28.67 288 LYS A N 1
ATOM 2225 C CA . LYS A 1 288 ? 42.865 30.229 -38.188 1.00 31.08 288 LYS A CA 1
ATOM 2226 C C . LYS A 1 288 ? 43.918 31.055 -38.934 1.00 29.28 288 LYS A C 1
ATOM 2227 O O . LYS A 1 288 ? 44.131 30.773 -40.104 1.00 31.93 288 LYS A O 1
ATOM 2233 N N . THR A 1 289 ? 44.548 32.022 -38.270 1.00 28.21 289 THR A N 1
ATOM 2234 C CA . THR A 1 289 ? 45.657 32.808 -38.876 1.00 27.29 289 THR A CA 1
ATOM 2235 C C . THR A 1 289 ? 46.958 32.017 -38.776 1.00 24.53 289 THR A C 1
ATOM 2236 O O . THR A 1 289 ? 47.948 32.440 -39.360 1.00 25.57 289 THR A O 1
ATOM 2240 N N . MET A 1 290 ? 46.941 30.917 -38.043 1.00 24.22 290 MET A N 1
ATOM 2241 C CA . MET A 1 290 ? 48.202 30.184 -37.798 1.00 23.38 290 MET A CA 1
ATOM 2242 C C . MET A 1 290 ? 48.468 29.134 -38.870 1.00 22.14 290 MET A C 1
ATOM 2243 O O . MET A 1 290 ? 47.513 28.639 -39.441 1.00 24.70 290 MET A O 1
ATOM 2248 N N . ALA A 1 291 ? 49.725 28.777 -39.057 1.00 22.94 291 ALA A N 1
ATOM 2249 C CA . ALA A 1 291 ? 50.158 27.833 -40.110 1.00 23.62 291 ALA A CA 1
ATOM 2250 C C . ALA A 1 291 ? 49.535 26.440 -39.957 1.00 24.69 291 ALA A C 1
ATOM 2251 O O . ALA A 1 291 ? 49.339 25.776 -40.969 1.00 26.05 291 ALA A O 1
ATOM 2253 N N . PHE A 1 292 ? 49.290 26.011 -38.730 1.00 23.78 292 PHE A N 1
ATOM 2254 C CA . PHE A 1 292 ? 48.681 24.687 -38.476 1.00 26.25 292 PHE A CA 1
ATOM 2255 C C . PHE A 1 292 ? 47.291 24.616 -39.120 1.00 24.88 292 PHE A C 1
ATOM 2256 O O . PHE A 1 292 ? 46.905 23.537 -39.525 1.00 21.38 292 PHE A O 1
ATOM 2264 N N . LYS A 1 293 ? 46.548 25.721 -39.115 1.00 26.36 293 LYS A N 1
ATOM 2265 C CA . LYS A 1 293 ? 45.217 25.766 -39.771 1.00 27.96 293 LYS A CA 1
ATOM 2266 C C . LYS A 1 293 ? 45.318 26.158 -41.253 1.00 26.51 293 LYS A C 1
ATOM 2267 O O . LYS A 1 293 ? 44.606 25.566 -42.049 1.00 27.15 293 LYS A O 1
ATOM 2273 N N . THR A 1 294 ? 46.140 27.144 -41.593 1.00 26.29 294 THR A N 1
ATOM 2274 C CA . THR A 1 294 ? 46.267 27.651 -42.984 1.00 26.86 294 THR A CA 1
ATOM 2275 C C . THR A 1 294 ? 46.930 26.660 -43.933 1.00 29.73 294 THR A C 1
ATOM 2276 O O . THR A 1 294 ? 46.455 26.545 -45.058 1.00 30.36 294 THR A O 1
ATOM 2280 N N . GLY A 1 295 ? 47.984 25.985 -43.483 1.00 30.40 295 GLY A N 1
ATOM 2281 C CA . GLY A 1 295 ? 48.793 25.170 -44.392 1.00 28.57 295 GLY A CA 1
ATOM 2282 C C . GLY A 1 295 ? 49.380 26.060 -45.470 1.00 27.74 295 GLY A C 1
ATOM 2283 O O . GLY A 1 295 ? 49.661 27.225 -45.184 1.00 25.87 295 GLY A O 1
ATOM 2284 N N . GLY A 1 296 ? 49.524 25.535 -46.681 1.00 27.69 296 GLY A N 1
ATOM 2285 C CA . GLY A 1 296 ? 49.981 26.342 -47.823 1.00 28.87 296 GLY A CA 1
ATOM 2286 C C . GLY A 1 296 ? 51.418 26.808 -47.796 1.00 27.00 296 GLY A C 1
ATOM 2287 O O . GLY A 1 296 ? 52.160 26.383 -46.921 1.00 28.16 296 GLY A O 1
ATOM 2288 N N . LYS A 1 297 ? 51.789 27.619 -48.773 1.00 30.73 297 LYS A N 1
ATOM 2289 C CA . LYS A 1 297 ? 53.148 28.207 -48.859 1.00 32.30 297 LYS A CA 1
ATOM 2290 C C . LYS A 1 297 ? 53.373 29.151 -47.679 1.00 28.86 297 LYS A C 1
ATOM 2291 O O . LYS A 1 297 ? 54.487 29.222 -47.208 1.00 32.14 297 LYS A O 1
ATOM 2297 N N . GLU A 1 298 ? 52.339 29.865 -47.263 1.00 31.60 298 GLU A N 1
ATOM 2298 C CA . GLU A 1 298 ? 52.412 30.791 -46.109 1.00 34.01 298 GLU A CA 1
ATOM 2299 C C . GLU A 1 298 ? 52.867 30.038 -44.860 1.00 29.81 298 GLU A C 1
ATOM 2300 O O . GLU A 1 298 ? 53.729 30.553 -44.165 1.00 29.79 298 GLU A O 1
ATOM 2306 N N . GLY A 1 299 ? 52.305 28.860 -44.607 1.00 27.41 299 GLY A N 1
ATOM 2307 C CA . GLY A 1 299 ? 52.748 28.033 -43.475 1.00 29.39 299 GLY A CA 1
ATOM 2308 C C . GLY A 1 299 ? 54.161 27.509 -43.660 1.00 30.65 299 GLY A C 1
ATOM 2309 O O . GLY A 1 299 ? 54.921 27.524 -42.696 1.00 28.76 299 GLY A O 1
ATOM 2310 N N . LEU A 1 300 ? 54.487 27.063 -44.872 1.00 31.39 300 LEU A N 1
ATOM 2311 C CA . LEU A 1 300 ? 55.841 26.537 -45.172 1.00 33.27 300 LEU A CA 1
ATOM 2312 C C . LEU A 1 300 ? 56.887 27.643 -45.036 1.00 30.40 300 LEU A C 1
ATOM 2313 O O . LEU A 1 300 ? 57.987 27.338 -44.610 1.00 29.46 300 LEU A O 1
ATOM 2318 N N . GLU A 1 301 ? 56.536 28.869 -45.412 1.00 33.38 301 GLU A N 1
ATOM 2319 C CA . GLU A 1 301 ? 57.457 30.025 -45.307 1.00 35.47 301 GLU A CA 1
ATOM 2320 C C . GLU A 1 301 ? 57.823 30.238 -43.843 1.00 33.42 301 GLU A C 1
ATOM 2321 O O . GLU A 1 301 ? 58.997 30.480 -43.581 1.00 33.68 301 GLU A O 1
ATOM 2327 N N . LYS A 1 302 ? 56.855 30.099 -42.938 1.00 31.98 302 LYS A N 1
ATOM 2328 C CA . LYS A 1 302 ? 57.131 30.222 -41.484 1.00 30.19 302 LYS A CA 1
ATOM 2329 C C . LYS A 1 302 ? 58.100 29.121 -41.052 1.00 27.96 302 LYS A C 1
ATOM 2330 O O . LYS A 1 302 ? 58.993 29.414 -40.283 1.00 34.04 302 LYS A O 1
ATOM 2336 N N . ALA A 1 303 ? 57.940 27.916 -41.577 1.00 28.60 303 ALA A N 1
ATOM 2337 C CA . ALA A 1 303 ? 58.849 26.794 -41.259 1.00 29.29 303 ALA A CA 1
ATOM 2338 C C . ALA A 1 303 ? 60.273 27.102 -41.736 1.00 31.65 303 ALA A C 1
ATOM 2339 O O . ALA A 1 303 ? 61.203 26.799 -41.007 1.00 31.58 303 ALA A O 1
ATOM 2341 N N . ILE A 1 304 ? 60.418 27.649 -42.936 1.00 30.40 304 ILE A N 1
ATOM 2342 C CA . ILE A 1 304 ? 61.752 28.025 -43.483 1.00 34.73 304 ILE A CA 1
ATOM 2343 C C . ILE A 1 304 ? 62.386 29.145 -42.643 1.00 34.47 304 ILE A C 1
ATOM 2344 O O . ILE A 1 304 ? 63.577 29.044 -42.373 1.00 34.25 304 ILE A O 1
ATOM 2349 N N . ARG A 1 305 ? 61.601 30.137 -42.216 1.00 37.23 305 ARG A N 1
ATOM 2350 C CA . ARG A 1 305 ? 62.105 31.277 -41.402 1.00 37.47 305 ARG A CA 1
ATOM 2351 C C . ARG A 1 305 ? 62.566 30.753 -40.043 1.00 35.47 305 ARG A C 1
ATOM 2352 O O . ARG A 1 305 ? 63.494 31.328 -39.489 1.00 37.03 305 ARG A O 1
ATOM 2360 N N . SER A 1 306 ? 61.941 29.690 -39.551 1.00 34.03 306 SER A N 1
ATOM 2361 C CA . SER A 1 306 ? 62.323 29.049 -38.273 1.00 32.06 306 SER A CA 1
ATOM 2362 C C . SER A 1 306 ? 63.733 28.460 -38.365 1.00 36.19 306 SER A C 1
ATOM 2363 O O . SER A 1 306 ? 64.416 28.456 -37.333 1.00 32.54 306 SER A O 1
ATOM 2366 N N . GLU A 1 307 ? 64.128 27.972 -39.545 1.00 35.99 307 GLU A N 1
ATOM 2367 C CA . GLU A 1 307 ? 65.433 27.274 -39.719 1.00 37.40 307 GLU A CA 1
ATOM 2368 C C . GLU A 1 307 ? 65.508 26.164 -38.677 1.00 37.03 307 GLU A C 1
ATOM 2369 O O . GLU A 1 307 ? 66.608 25.836 -38.241 1.00 36.69 307 GLU A O 1
ATOM 2375 N N . ASN A 1 308 ? 64.353 25.620 -38.314 1.00 36.91 308 ASN A N 1
ATOM 2376 C CA . ASN A 1 308 ? 64.298 24.543 -37.303 1.00 38.37 308 ASN A CA 1
ATOM 2377 C C . ASN A 1 308 ? 63.348 23.441 -37.754 1.00 36.14 308 ASN A C 1
ATOM 2378 O O . ASN A 1 308 ? 62.615 23.651 -38.717 1.00 35.67 308 ASN A O 1
ATOM 2383 N N . TYR A 1 309 ? 63.350 22.325 -37.038 1.00 36.52 309 TYR A N 1
ATOM 2384 C CA . TYR A 1 309 ? 62.536 21.162 -37.449 1.00 37.76 309 TYR A CA 1
ATOM 2385 C C . TYR A 1 309 ? 61.056 21.527 -37.479 1.00 35.81 309 TYR A C 1
ATOM 2386 O O . TYR A 1 309 ? 60.565 22.165 -36.546 1.00 41.60 309 TYR A O 1
ATOM 2395 N N . ALA A 1 310 ? 60.385 21.127 -38.551 1.00 34.31 310 ALA A N 1
ATOM 2396 C CA . ALA A 1 310 ? 58.951 21.421 -38.718 1.00 32.98 310 ALA A CA 1
ATOM 2397 C C . ALA A 1 310 ? 58.295 20.262 -39.458 1.00 30.44 310 ALA A C 1
ATOM 2398 O O . ALA A 1 310 ? 59.008 19.422 -39.995 1.00 31.21 310 ALA A O 1
ATOM 2400 N N . THR A 1 311 ? 56.974 20.251 -39.468 1.00 29.25 311 THR A N 1
ATOM 2401 C CA . THR A 1 311 ? 56.227 19.181 -40.154 1.00 29.78 311 THR A CA 1
ATOM 2402 C C . THR A 1 311 ? 55.259 19.775 -41.177 1.00 28.34 311 THR A C 1
ATOM 2403 O O . THR A 1 311 ? 54.535 20.711 -40.834 1.00 27.59 311 THR A O 1
ATOM 2407 N N . ALA A 1 312 ? 55.283 19.251 -42.395 1.00 27.19 312 ALA A N 1
ATOM 2408 C CA . ALA A 1 312 ? 54.296 19.642 -43.412 1.00 26.84 312 ALA A CA 1
ATOM 2409 C C . ALA A 1 312 ? 53.372 18.442 -43.598 1.00 29.68 312 ALA A C 1
ATOM 2410 O O . ALA A 1 312 ? 53.865 17.329 -43.801 1.00 30.69 312 ALA A O 1
ATOM 2412 N N . GLU A 1 313 ? 52.079 18.680 -43.485 1.00 29.39 313 GLU A N 1
ATOM 2413 C CA . GLU A 1 313 ? 51.093 17.596 -43.661 1.00 34.32 313 GLU A CA 1
ATOM 2414 C C . GLU A 1 313 ? 50.355 17.836 -44.972 1.00 30.95 313 GLU A C 1
ATOM 2415 O O . GLU A 1 313 ? 49.890 18.948 -45.195 1.00 28.94 313 GLU A O 1
ATOM 2421 N N . LEU A 1 314 ? 50.314 16.814 -45.808 1.00 29.87 314 LEU A N 1
ATOM 2422 C CA . LEU A 1 314 ? 49.646 16.913 -47.120 1.00 34.57 314 LEU A CA 1
ATOM 2423 C C . LEU A 1 314 ? 48.214 16.375 -47.029 1.00 32.42 314 LEU A C 1
ATOM 2424 O O . LEU A 1 314 ? 47.895 15.753 -46.021 1.00 35.08 314 LEU A O 1
ATOM 2429 N N . ASN A 1 315 ? 47.403 16.617 -48.051 1.00 31.34 315 ASN A N 1
ATOM 2430 C CA . ASN A 1 315 ? 45.987 16.169 -48.110 1.00 35.85 315 ASN A CA 1
ATOM 2431 C C . ASN A 1 315 ? 45.896 14.640 -48.135 1.00 35.39 315 ASN A C 1
ATOM 2432 O O . ASN A 1 315 ? 44.802 14.134 -47.885 1.00 39.23 315 ASN A O 1
ATOM 2437 N N . SER A 1 316 ? 46.965 13.944 -48.515 1.00 36.77 316 SER A N 1
ATOM 2438 C CA . SER A 1 316 ? 47.027 12.463 -48.412 1.00 37.47 316 SER A CA 1
ATOM 2439 C C . SER A 1 316 ? 47.131 12.053 -46.940 1.00 36.74 316 SER A C 1
ATOM 2440 O O . SER A 1 316 ? 46.805 10.904 -46.644 1.00 40.02 316 SER A O 1
ATOM 2443 N N . GLY A 1 317 ? 47.611 12.947 -46.075 1.00 34.26 317 GLY A N 1
ATOM 2444 C CA . GLY A 1 317 ? 47.844 12.636 -44.655 1.00 32.84 317 GLY A CA 1
ATOM 2445 C C . GLY A 1 317 ? 49.312 12.369 -44.399 1.00 35.23 317 GLY A C 1
ATOM 2446 O O . GLY A 1 317 ? 49.690 12.242 -43.239 1.00 32.79 317 GLY A O 1
ATOM 2447 N N . LEU A 1 318 ? 50.115 12.324 -45.461 1.00 33.99 318 LEU A N 1
ATOM 2448 C CA . LEU A 1 318 ? 51.578 12.136 -45.315 1.00 36.40 318 LEU A CA 1
ATOM 2449 C C . LEU A 1 318 ? 52.162 13.323 -44.555 1.00 33.46 318 LEU A C 1
ATOM 2450 O O . LEU A 1 318 ? 51.914 14.467 -44.940 1.00 30.61 318 LEU A O 1
ATOM 2455 N N . GLN A 1 319 ? 52.911 13.024 -43.506 1.00 32.48 319 GLN A N 1
ATOM 2456 C CA . GLN A 1 319 ? 53.516 14.082 -42.684 1.00 29.70 319 GLN A CA 1
ATOM 2457 C C . GLN A 1 319 ? 55.018 14.024 -42.920 1.00 28.50 319 GLN A C 1
ATOM 2458 O O . GLN A 1 319 ? 55.584 12.943 -42.828 1.00 31.76 319 GLN A O 1
ATOM 2464 N N . ILE A 1 320 ? 55.611 15.157 -43.259 1.00 27.90 320 ILE A N 1
ATOM 2465 C CA . ILE A 1 320 ? 57.064 15.207 -43.552 1.00 28.06 320 ILE A CA 1
ATOM 2466 C C . ILE A 1 320 ? 57.694 16.081 -42.480 1.00 31.13 320 ILE A C 1
ATOM 2467 O O . ILE A 1 320 ? 57.334 17.254 -42.389 1.00 29.00 320 ILE A O 1
ATOM 2472 N N . THR A 1 321 ? 58.631 15.514 -41.733 1.00 31.87 321 THR A N 1
ATOM 2473 C CA . THR A 1 321 ? 59.279 16.277 -40.650 1.00 31.93 321 THR A CA 1
ATOM 2474 C C . THR A 1 321 ? 60.732 16.551 -41.012 1.00 31.58 321 THR A C 1
ATOM 2475 O O . THR A 1 321 ? 61.474 15.597 -41.210 1.00 29.83 321 THR A O 1
ATOM 2479 N N . GLY A 1 322 ? 61.086 17.825 -41.112 1.00 29.59 322 GLY A N 1
ATOM 2480 C CA . GLY A 1 322 ? 62.480 18.198 -41.364 1.00 30.17 322 GLY A CA 1
ATOM 2481 C C . GLY A 1 322 ? 62.652 19.695 -41.343 1.00 30.58 322 GLY A C 1
ATOM 2482 O O . GLY A 1 322 ? 61.661 20.395 -41.152 1.00 34.63 322 GLY A O 1
ATOM 2483 N N . THR A 1 323 ? 63.874 20.171 -41.532 1.00 29.57 323 THR A N 1
ATOM 2484 C CA . THR A 1 323 ? 64.084 21.629 -41.662 1.00 29.39 323 THR A CA 1
ATOM 2485 C C . THR A 1 323 ? 63.837 22.008 -43.125 1.00 27.97 323 THR A C 1
ATOM 2486 O O . THR A 1 323 ? 64.681 21.674 -43.956 1.00 28.03 323 THR A O 1
ATOM 2490 N N . PHE A 1 324 ? 62.707 22.649 -43.413 1.00 25.94 324 PHE A N 1
ATOM 2491 C CA . PHE A 1 324 ? 62.362 23.071 -44.792 1.00 28.49 324 PHE A CA 1
ATOM 2492 C C . PHE A 1 324 ? 63.307 24.195 -45.219 1.00 29.90 324 PHE A C 1
ATOM 2493 O O . PHE A 1 324 ? 63.527 25.107 -44.424 1.00 29.99 324 PHE A O 1
ATOM 2501 N N . SER A 1 325 ? 63.828 24.114 -46.442 1.00 32.38 325 SER A N 1
ATOM 2502 C CA . SER A 1 325 ? 64.882 25.054 -46.897 1.00 36.93 325 SER A CA 1
ATOM 2503 C C . SER A 1 325 ? 64.522 25.802 -48.179 1.00 36.82 325 SER A C 1
ATOM 2504 O O . SER A 1 325 ? 64.867 26.979 -48.279 1.00 43.23 325 SER A O 1
ATOM 2507 N N . GLU A 1 326 ? 63.874 25.137 -49.126 1.00 38.84 326 GLU A N 1
ATOM 2508 C CA . GLU A 1 326 ? 63.628 25.768 -50.443 1.00 46.23 326 GLU A CA 1
ATOM 2509 C C . GLU A 1 326 ? 62.268 25.390 -51.024 1.00 39.26 326 GLU A C 1
ATOM 2510 O O . GLU A 1 326 ? 61.786 24.293 -50.738 1.00 37.02 326 GLU A O 1
ATOM 2516 N N . THR A 1 327 ? 61.698 26.282 -51.827 1.00 36.55 327 THR A N 1
ATOM 2517 C CA . THR A 1 327 ? 60.444 25.983 -52.548 1.00 35.74 327 THR A CA 1
ATOM 2518 C C . THR A 1 327 ? 60.626 26.405 -54.001 1.00 37.46 327 THR A C 1
ATOM 2519 O O . THR A 1 327 ? 61.447 27.295 -54.248 1.00 35.96 327 THR A O 1
ATOM 2523 N N . ILE A 1 328 ? 59.953 25.731 -54.925 1.00 37.39 328 ILE A N 1
ATOM 2524 C CA . ILE A 1 328 ? 59.934 26.210 -56.328 1.00 36.43 328 ILE A CA 1
ATOM 2525 C C . ILE A 1 328 ? 58.514 26.721 -56.541 1.00 37.93 328 ILE A C 1
ATOM 2526 O O . ILE A 1 328 ? 57.570 25.994 -56.217 1.00 38.70 328 ILE A O 1
ATOM 2531 N N . GLU A 1 329 ? 58.386 27.953 -57.001 1.00 37.56 329 GLU A N 1
ATOM 2532 C CA . GLU A 1 329 ? 57.056 28.524 -57.284 1.00 38.93 329 GLU A CA 1
ATOM 2533 C C . GLU A 1 329 ? 56.874 28.689 -58.793 1.00 41.95 329 GLU A C 1
ATOM 2534 O O . GLU A 1 329 ? 57.880 28.803 -59.491 1.00 41.18 329 GLU A O 1
ATOM 2540 N N . ASN A 1 330 ? 55.628 28.711 -59.253 1.00 44.38 330 ASN A N 1
ATOM 2541 C CA . ASN A 1 330 ? 55.312 28.938 -60.680 1.00 41.91 330 ASN A CA 1
ATOM 2542 C C . ASN A 1 330 ? 55.198 30.444 -60.942 1.00 48.35 330 ASN A C 1
ATOM 2543 O O . ASN A 1 330 ? 55.439 31.213 -60.003 1.00 45.22 330 ASN A O 1
ATOM 2548 N N . ASP A 1 331 ? 54.860 30.836 -62.171 1.00 46.48 331 ASP A N 1
ATOM 2549 C CA . ASP A 1 331 ? 54.762 32.267 -62.569 1.00 49.80 331 ASP A CA 1
ATOM 2550 C C . ASP A 1 331 ? 53.710 33.008 -61.732 1.00 46.03 331 ASP A C 1
ATOM 2551 O O . ASP A 1 331 ? 53.877 34.214 -61.548 1.00 44.37 331 ASP A O 1
ATOM 2556 N N . ALA A 1 332 ? 52.681 32.310 -61.249 1.00 45.08 332 ALA A N 1
ATOM 2557 C CA . ALA A 1 332 ? 51.618 32.923 -60.423 1.00 44.66 332 ALA A CA 1
ATOM 2558 C C . ALA A 1 332 ? 52.001 32.948 -58.938 1.00 46.08 332 ALA A C 1
ATOM 2559 O O . ALA A 1 332 ? 51.175 33.399 -58.140 1.00 44.59 332 ALA A O 1
ATOM 2561 N N . GLY A 1 333 ? 53.197 32.476 -58.586 1.00 42.58 333 GLY A N 1
ATOM 2562 C CA . GLY A 1 333 ? 53.648 32.437 -57.182 1.00 42.64 333 GLY A CA 1
ATOM 2563 C C . GLY A 1 333 ? 53.150 31.215 -56.425 1.00 41.17 333 GLY A C 1
ATOM 2564 O O . GLY A 1 333 ? 53.448 31.108 -55.240 1.00 45.52 333 GLY A O 1
ATOM 2565 N N . GLU A 1 334 ? 52.413 30.335 -57.087 1.00 35.54 334 GLU A N 1
ATOM 2566 C CA . GLU A 1 334 ? 51.890 29.105 -56.447 1.00 39.42 334 GLU A CA 1
ATOM 2567 C C . GLU A 1 334 ? 53.011 28.080 -56.293 1.00 34.85 334 GLU A C 1
ATOM 2568 O O . GLU A 1 334 ? 53.744 27.870 -57.253 1.00 36.58 334 GLU A O 1
ATOM 2574 N N . LEU A 1 335 ? 53.109 27.465 -55.122 1.00 31.41 335 LEU A N 1
ATOM 2575 C CA . LEU A 1 335 ? 54.170 26.470 -54.835 1.00 32.33 335 LEU A CA 1
ATOM 2576 C C . LEU A 1 335 ? 53.911 25.190 -55.629 1.00 28.48 335 LEU A C 1
ATOM 2577 O O . LEU A 1 335 ? 52.762 24.762 -55.679 1.00 31.81 335 LEU A O 1
ATOM 2582 N N . ILE A 1 336 ? 54.958 24.600 -56.198 1.00 29.94 336 ILE A N 1
ATOM 2583 C CA . ILE A 1 336 ? 54.826 23.356 -57.011 1.00 31.55 336 ILE A CA 1
ATOM 2584 C C . ILE A 1 336 ? 55.829 22.311 -56.519 1.00 31.73 336 ILE A C 1
ATOM 2585 O O . ILE A 1 336 ? 55.650 21.138 -56.848 1.00 33.53 336 ILE A O 1
ATOM 2590 N N . TYR A 1 337 ? 56.861 22.740 -55.802 1.00 29.66 337 TYR A N 1
ATOM 2591 C CA . TYR A 1 337 ? 57.864 21.805 -55.246 1.00 30.65 337 TYR A CA 1
ATOM 2592 C C . TYR A 1 337 ? 58.406 22.357 -53.930 1.00 29.48 337 TYR A C 1
ATOM 2593 O O . TYR A 1 337 ? 58.442 23.565 -53.779 1.00 28.66 337 TYR A O 1
ATOM 2602 N N . MET A 1 338 ? 58.815 21.476 -53.026 1.00 28.96 338 MET A N 1
ATOM 2603 C CA . MET A 1 338 ? 59.442 21.902 -51.754 1.00 31.31 338 MET A CA 1
ATOM 2604 C C . MET A 1 338 ? 60.483 20.866 -51.328 1.00 31.49 338 MET A C 1
ATOM 2605 O O . MET A 1 338 ? 60.349 19.695 -51.710 1.00 30.20 338 MET A O 1
ATOM 2610 N N . ARG A 1 339 ? 61.477 21.289 -50.554 1.00 31.29 339 ARG A N 1
ATOM 2611 C CA . ARG A 1 339 ? 62.499 20.344 -50.050 1.00 35.31 339 ARG A CA 1
ATOM 2612 C C . ARG A 1 339 ? 62.997 20.694 -48.647 1.00 33.60 339 ARG A C 1
ATOM 2613 O O . ARG A 1 339 ? 62.820 21.836 -48.215 1.00 31.42 339 ARG A O 1
ATOM 2621 N N . THR A 1 340 ? 63.597 19.715 -47.980 1.00 33.98 340 THR A N 1
ATOM 2622 C CA . THR A 1 340 ? 64.237 19.930 -46.668 1.00 36.44 340 THR A CA 1
ATOM 2623 C C . THR A 1 340 ? 65.748 19.839 -46.897 1.00 40.92 340 THR A C 1
ATOM 2624 O O . THR A 1 340 ? 66.131 19.245 -47.905 1.00 43.42 340 THR A O 1
ATOM 2628 N N . ASN A 1 341 ? 66.559 20.447 -46.032 1.00 42.39 341 ASN A N 1
ATOM 2629 C CA . ASN A 1 341 ? 68.041 20.374 -46.112 1.00 42.12 341 ASN A CA 1
ATOM 2630 C C . ASN A 1 341 ? 68.562 19.579 -44.920 1.00 40.64 341 ASN A C 1
ATOM 2631 O O . ASN A 1 341 ? 69.746 19.702 -44.617 1.00 45.32 341 ASN A O 1
ATOM 2636 N N . SER A 1 342 ? 67.698 18.812 -44.266 1.00 43.22 342 SER A N 1
ATOM 2637 C CA . SER A 1 342 ? 68.105 18.146 -43.009 1.00 45.26 342 SER A CA 1
ATOM 2638 C C . SER A 1 342 ? 67.684 16.682 -42.968 1.00 38.49 342 SER A C 1
ATOM 2639 O O . SER A 1 342 ? 66.915 16.297 -43.840 1.00 42.11 342 SER A O 1
ATOM 2642 N N . PRO A 1 343 ? 68.158 15.848 -42.009 1.00 38.06 343 PRO A N 1
ATOM 2643 C CA . PRO A 1 343 ? 67.625 14.511 -41.842 1.00 38.21 343 PRO A CA 1
ATOM 2644 C C . PRO A 1 343 ? 66.102 14.665 -41.778 1.00 38.76 343 PRO A C 1
ATOM 2645 O O . PRO A 1 343 ? 65.625 15.576 -41.150 1.00 41.66 343 PRO A O 1
ATOM 2649 N N . THR A 1 344 ? 65.382 13.757 -42.415 1.00 37.56 344 THR A N 1
ATOM 2650 C CA . THR A 1 344 ? 63.919 13.905 -42.506 1.00 34.37 344 THR A CA 1
ATOM 2651 C C . THR A 1 344 ? 63.240 12.587 -42.158 1.00 33.14 344 THR A C 1
ATOM 2652 O O . THR A 1 344 ? 63.828 11.545 -42.417 1.00 36.49 344 THR A O 1
ATOM 2656 N N . ALA A 1 345 ? 62.061 12.659 -41.554 1.00 32.42 345 ALA A N 1
ATOM 2657 C CA . ALA A 1 345 ? 61.265 11.459 -41.247 1.00 31.02 345 ALA A CA 1
ATOM 2658 C C . ALA A 1 345 ? 59.888 11.611 -41.881 1.00 29.93 345 ALA A C 1
ATOM 2659 O O . ALA A 1 345 ? 59.451 12.745 -42.070 1.00 30.53 345 ALA A O 1
ATOM 2661 N N . LEU A 1 346 ? 59.249 10.492 -42.191 1.00 29.14 346 LEU A N 1
ATOM 2662 C CA . LEU A 1 346 ? 57.907 10.517 -42.811 1.00 32.92 346 LEU A CA 1
ATOM 2663 C C . LEU A 1 346 ? 56.933 9.800 -41.893 1.00 34.72 346 LEU A C 1
ATOM 2664 O O . LEU A 1 346 ? 57.342 8.832 -41.253 1.00 33.41 346 LEU A O 1
ATOM 2669 N N . ALA A 1 347 ? 55.695 10.276 -41.847 1.00 35.07 347 ALA A N 1
ATOM 2670 C CA . ALA A 1 347 ? 54.746 9.694 -40.889 1.00 37.72 347 ALA A CA 1
ATOM 2671 C C . ALA A 1 347 ? 53.308 9.711 -41.380 1.00 37.51 347 ALA A C 1
ATOM 2672 O O . ALA A 1 347 ? 52.986 10.524 -42.243 1.00 39.27 347 ALA A O 1
ATOM 2674 N N . LEU A 1 348 ? 52.498 8.811 -40.846 1.00 35.79 348 LEU A N 1
ATOM 2675 C CA . LEU A 1 348 ? 51.045 8.836 -41.106 1.00 38.48 348 LEU A CA 1
ATOM 2676 C C . LEU A 1 348 ? 50.376 8.778 -39.731 1.00 41.62 348 LEU A C 1
ATOM 2677 O O . LEU A 1 348 ? 50.834 8.010 -38.895 1.00 41.11 348 LEU A O 1
ATOM 2682 N N . HIS A 1 349 ? 49.379 9.617 -39.493 1.00 46.46 349 HIS A N 1
ATOM 2683 C CA . HIS A 1 349 ? 48.634 9.608 -38.209 1.00 46.76 349 HIS A CA 1
ATOM 2684 C C . HIS A 1 349 ? 49.579 9.768 -37.019 1.00 47.27 349 HIS A C 1
ATOM 2685 O O . HIS A 1 349 ? 49.343 9.106 -36.006 1.00 55.20 349 HIS A O 1
ATOM 2692 N N . ASN A 1 350 ? 50.590 10.622 -37.143 1.00 44.32 350 ASN A N 1
ATOM 2693 C CA . ASN A 1 350 ? 51.556 10.913 -36.049 1.00 47.39 350 ASN A CA 1
ATOM 2694 C C . ASN A 1 350 ? 52.378 9.673 -35.672 1.00 45.33 350 ASN A C 1
ATOM 2695 O O . ASN A 1 350 ? 52.890 9.629 -34.555 1.00 43.49 350 ASN A O 1
ATOM 2700 N N . LYS A 1 351 ? 52.522 8.730 -36.602 1.00 51.65 351 LYS A N 1
ATOM 2701 C CA . LYS A 1 351 ? 53.336 7.510 -36.361 1.00 51.64 351 LYS A CA 1
ATOM 2702 C C . LYS A 1 351 ? 54.352 7.340 -37.493 1.00 44.61 351 LYS A C 1
ATOM 2703 O O . LYS A 1 351 ? 53.929 7.206 -38.644 1.00 39.91 351 LYS A O 1
ATOM 2709 N N . GLN A 1 352 ? 55.643 7.335 -37.159 1.00 42.20 352 GLN A N 1
ATOM 2710 C CA . GLN A 1 352 ? 56.726 7.209 -38.170 1.00 43.37 352 GLN A CA 1
ATOM 2711 C C . GLN A 1 352 ? 56.515 5.986 -39.057 1.00 43.22 352 GLN A C 1
ATOM 2712 O O . GLN A 1 352 ? 56.313 4.887 -38.530 1.00 40.19 352 GLN A O 1
ATOM 2718 N N . LEU A 1 353 ? 56.543 6.208 -40.363 1.00 45.52 353 LEU A N 1
ATOM 2719 C CA . LEU A 1 353 ? 56.406 5.102 -41.324 1.00 44.89 353 LEU A CA 1
ATOM 2720 C C . LEU A 1 353 ? 57.661 4.243 -41.272 1.00 45.13 353 LEU A C 1
ATOM 2721 O O . LEU A 1 353 ? 58.755 4.789 -41.111 1.00 42.82 353 LEU A O 1
ATOM 2726 N N . ALA A 1 354 ? 57.470 2.939 -41.408 1.00 46.56 354 ALA A N 1
ATOM 2727 C CA . ALA A 1 354 ? 58.610 2.011 -41.419 1.00 50.27 354 ALA A CA 1
ATOM 2728 C C . ALA A 1 354 ? 59.496 2.301 -42.625 1.00 49.89 354 ALA A C 1
ATOM 2729 O O . ALA A 1 354 ? 58.942 2.587 -43.696 1.00 51.43 354 ALA A O 1
ATOM 2731 N N . ASN A 1 355 ? 60.809 2.264 -42.425 1.00 47.90 355 ASN A N 1
ATOM 2732 C CA . ASN A 1 355 ? 61.772 2.436 -43.538 1.00 54.50 355 ASN A CA 1
ATOM 2733 C C . ASN A 1 355 ? 61.864 3.910 -43.944 1.00 59.41 355 ASN A C 1
ATOM 2734 O O . ASN A 1 355 ? 62.524 4.191 -44.949 1.00 58.71 355 ASN A O 1
ATOM 2739 N N . HIS A 1 356 ? 61.249 4.812 -43.170 1.00 56.20 356 HIS A N 1
ATOM 2740 C CA . HIS A 1 356 ? 61.229 6.251 -43.544 1.00 49.81 356 HIS A CA 1
ATOM 2741 C C . HIS A 1 356 ? 61.724 7.122 -42.392 1.00 47.00 356 HIS A C 1
ATOM 2742 O O . HIS A 1 356 ? 61.154 8.193 -42.190 1.00 46.79 356 HIS A O 1
ATOM 2749 N N . SER A 1 357 ? 62.760 6.664 -41.695 1.00 41.93 357 SER A N 1
ATOM 2750 C CA . SER A 1 357 ? 63.340 7.408 -40.553 1.00 38.85 357 SER A CA 1
ATOM 2751 C C . SER A 1 357 ? 64.418 8.383 -41.015 1.00 38.40 357 SER A C 1
ATOM 2752 O O . SER A 1 357 ? 64.696 8.419 -42.213 1.00 41.40 357 SER A O 1
ATOM 2755 N N . THR A 1 358 ? 65.004 9.119 -40.077 1.00 40.02 358 THR A N 1
ATOM 2756 C CA . THR A 1 358 ? 66.093 10.083 -40.366 1.00 42.31 358 THR A CA 1
ATOM 2757 C C . THR A 1 358 ? 67.298 9.356 -40.973 1.00 44.33 358 THR A C 1
ATOM 2758 O O . THR A 1 358 ? 67.990 9.964 -41.779 1.00 47.97 358 THR A O 1
ATOM 2762 N N . SER A 1 359 ? 67.550 8.119 -40.553 1.00 44.25 359 SER A N 1
ATOM 2763 C CA . SER A 1 359 ? 68.686 7.332 -41.086 1.00 48.30 359 SER A CA 1
ATOM 2764 C C . SER A 1 359 ? 68.518 7.133 -42.595 1.00 48.80 359 SER A C 1
ATOM 2765 O O . SER A 1 359 ? 69.529 7.205 -43.296 1.00 49.46 359 SER A O 1
ATOM 2768 N N . VAL A 1 360 ? 67.291 6.947 -43.079 1.00 48.44 360 VAL A N 1
ATOM 2769 C CA . VAL A 1 360 ? 67.043 6.792 -44.542 1.00 43.54 360 VAL A CA 1
ATOM 2770 C C . VAL A 1 360 ? 67.106 8.152 -45.249 1.00 42.70 360 VAL A C 1
ATOM 2771 O O . VAL A 1 360 ? 67.721 8.222 -46.307 1.00 40.37 360 VAL A O 1
ATOM 2775 N N . HIS A 1 361 ? 66.560 9.203 -44.650 1.00 42.80 361 HIS A N 1
ATOM 2776 C CA . HIS A 1 361 ? 66.465 10.523 -45.324 1.00 41.96 361 HIS A CA 1
ATOM 2777 C C . HIS A 1 361 ? 67.472 11.500 -44.720 1.00 47.23 361 HIS A C 1
ATOM 2778 O O . HIS A 1 361 ? 67.094 12.656 -44.524 1.00 46.18 361 HIS A O 1
ATOM 2785 N N . SER A 1 362 ? 68.707 11.054 -44.488 1.00 49.54 362 SER A N 1
ATOM 2786 C CA . SER A 1 362 ? 69.756 11.861 -43.810 1.00 54.22 362 SER A CA 1
ATOM 2787 C C . SER A 1 362 ? 70.161 13.145 -44.534 1.00 52.41 362 SER A C 1
ATOM 2788 O O . SER A 1 362 ? 70.654 14.044 -43.853 1.00 47.62 362 SER A O 1
ATOM 2791 N N . ASP A 1 363 ? 70.010 13.215 -45.854 1.00 51.08 363 ASP A N 1
ATOM 2792 C CA . ASP A 1 363 ? 70.543 14.398 -46.575 1.00 56.97 363 ASP A CA 1
ATOM 2793 C C . ASP A 1 363 ? 69.434 15.299 -47.141 1.00 59.33 363 ASP A C 1
ATOM 2794 O O . ASP A 1 363 ? 69.748 16.141 -47.986 1.00 66.58 363 ASP A O 1
ATOM 2799 N N . GLY A 1 364 ? 68.193 15.132 -46.691 1.00 51.67 364 GLY A N 1
ATOM 2800 C CA . GLY A 1 364 ? 67.083 15.957 -47.193 1.00 47.69 364 GLY A CA 1
ATOM 2801 C C . GLY A 1 364 ? 66.015 15.171 -47.926 1.00 44.25 364 GLY A C 1
ATOM 2802 O O . GLY A 1 364 ? 66.251 13.993 -48.204 1.00 37.45 364 GLY A O 1
ATOM 2803 N N . PHE A 1 365 ? 64.866 15.801 -48.179 1.00 39.21 365 PHE A N 1
ATOM 2804 C CA . PHE A 1 365 ? 63.725 15.152 -48.868 1.00 37.80 365 PHE A CA 1
ATOM 2805 C C . PHE A 1 365 ? 63.060 16.198 -49.758 1.00 40.12 365 PHE A C 1
ATOM 2806 O O . PHE A 1 365 ? 62.729 17.273 -49.251 1.00 38.81 365 PHE A O 1
ATOM 2814 N N . GLY A 1 366 ? 62.834 15.858 -51.022 1.00 37.61 366 GLY A N 1
ATOM 2815 C CA . GLY A 1 366 ? 62.229 16.788 -51.983 1.00 36.08 366 GLY A CA 1
ATOM 2816 C C . GLY A 1 366 ? 60.926 16.237 -52.496 1.00 35.27 366 GLY A C 1
ATOM 2817 O O . GLY A 1 366 ? 60.865 15.037 -52.745 1.00 34.11 366 GLY A O 1
ATOM 2818 N N . THR A 1 367 ? 59.922 17.090 -52.626 1.00 36.10 367 THR A N 1
ATOM 2819 C CA . THR A 1 367 ? 58.585 16.591 -53.008 1.00 42.51 367 THR A CA 1
ATOM 2820 C C . THR A 1 367 ? 57.845 17.512 -53.985 1.00 38.94 367 THR A C 1
ATOM 2821 O O . THR A 1 367 ? 57.694 18.693 -53.678 1.00 38.11 367 THR A O 1
ATOM 2825 N N . PRO A 1 368 ? 57.396 17.035 -55.172 1.00 39.97 368 PRO A N 1
ATOM 2826 C CA . PRO A 1 368 ? 56.536 17.837 -56.030 1.00 38.94 368 PRO A CA 1
ATOM 2827 C C . PRO A 1 368 ? 55.135 17.913 -55.397 1.00 35.36 368 PRO A C 1
ATOM 2828 O O . PRO A 1 368 ? 54.665 16.935 -54.885 1.00 32.08 368 PRO A O 1
ATOM 2832 N N . ILE A 1 369 ? 54.536 19.098 -55.417 1.00 33.01 369 ILE A N 1
ATOM 2833 C CA . ILE A 1 369 ? 53.180 19.257 -54.831 1.00 35.92 369 ILE A CA 1
ATOM 2834 C C . ILE A 1 369 ? 52.200 19.767 -55.881 1.00 32.79 369 ILE A C 1
ATOM 2835 O O . ILE A 1 369 ? 52.482 20.782 -56.513 1.00 30.99 369 ILE A O 1
ATOM 2840 N N . GLY A 1 370 ? 51.098 19.048 -56.047 1.00 33.68 370 GLY A N 1
ATOM 2841 C CA . GLY A 1 370 ? 50.038 19.494 -56.956 1.00 33.12 370 GLY A CA 1
ATOM 2842 C C . GLY A 1 370 ? 49.244 18.365 -57.570 1.00 33.53 370 GLY A C 1
ATOM 2843 O O . GLY A 1 370 ? 49.566 17.199 -57.317 1.00 28.93 370 GLY A O 1
ATOM 2844 N N . LEU A 1 371 ? 48.235 18.725 -58.359 1.00 37.26 371 LEU A N 1
ATOM 2845 C CA . LEU A 1 371 ? 47.453 17.730 -59.118 1.00 37.00 371 LEU A CA 1
ATOM 2846 C C . LEU A 1 371 ? 48.279 17.285 -60.321 1.00 37.12 371 LEU A C 1
ATOM 2847 O O . LEU A 1 371 ? 49.223 17.986 -60.690 1.00 33.00 371 LEU A O 1
ATOM 2852 N N . LEU A 1 372 ? 47.934 16.139 -60.890 1.00 39.54 372 LEU A N 1
ATOM 2853 C CA . LEU A 1 372 ? 48.600 15.705 -62.135 1.00 41.58 372 LEU A CA 1
ATOM 2854 C C . LEU A 1 372 ? 47.880 16.353 -63.319 1.00 41.94 372 LEU A C 1
ATOM 2855 O O . LEU A 1 372 ? 46.930 17.109 -63.098 1.00 37.74 372 LEU A O 1
ATOM 2860 N N . THR A 1 373 ? 48.345 16.073 -64.530 1.00 46.48 373 THR A N 1
ATOM 2861 C CA . THR A 1 373 ? 47.667 16.577 -65.749 1.00 46.08 373 THR A CA 1
ATOM 2862 C C . THR A 1 373 ? 46.318 15.873 -65.880 1.00 49.11 373 THR A C 1
ATOM 2863 O O . THR A 1 373 ? 46.202 14.760 -65.358 1.00 41.94 373 THR A O 1
ATOM 2867 N N . GLU A 1 374 ? 45.344 16.531 -66.511 1.00 57.34 374 GLU A N 1
ATOM 2868 C CA . GLU A 1 374 ? 43.969 15.985 -66.664 1.00 62.49 374 GLU A CA 1
ATOM 2869 C C . GLU A 1 374 ? 43.230 16.144 -65.337 1.00 60.67 374 GLU A C 1
ATOM 2870 O O . GLU A 1 374 ? 42.329 15.340 -65.085 1.00 64.08 374 GLU A O 1
ATOM 2876 N N . ASN A 1 375 ? 43.604 17.145 -64.543 1.00 56.39 375 ASN A N 1
ATOM 2877 C CA . ASN A 1 375 ? 42.931 17.441 -63.248 1.00 58.10 375 ASN A CA 1
ATOM 2878 C C . ASN A 1 375 ? 42.824 16.181 -62.397 1.00 54.28 375 ASN A C 1
ATOM 2879 O O . ASN A 1 375 ? 41.779 15.972 -61.777 1.00 54.40 375 ASN A O 1
ATOM 2884 N N . ILE A 1 376 ? 43.895 15.401 -62.358 1.00 47.71 376 ILE A N 1
ATOM 2885 C CA . ILE A 1 376 ? 43.884 14.143 -61.575 1.00 47.17 376 ILE A CA 1
ATOM 2886 C C . ILE A 1 376 ? 44.498 14.411 -60.205 1.00 50.12 376 ILE A C 1
ATOM 2887 O O . ILE A 1 376 ? 45.602 14.962 -60.152 1.00 46.33 376 ILE A O 1
ATOM 2892 N N . ALA A 1 377 ? 43.781 14.053 -59.145 1.00 48.75 377 ALA A N 1
ATOM 2893 C CA . ALA A 1 377 ? 44.356 14.144 -57.792 1.00 46.30 377 ALA A CA 1
ATOM 2894 C C . ALA A 1 377 ? 44.948 12.775 -57.503 1.00 42.88 377 ALA A C 1
ATOM 2895 O O . ALA A 1 377 ? 44.177 11.843 -57.264 1.00 47.27 377 ALA A O 1
ATOM 2897 N N . LEU A 1 378 ? 46.267 12.662 -57.543 1.00 39.74 378 LEU A N 1
ATOM 2898 C CA . LEU A 1 378 ? 46.926 11.351 -57.350 1.00 42.78 378 LEU A CA 1
ATOM 2899 C C . LEU A 1 378 ? 46.513 10.747 -56.002 1.00 46.77 378 LEU A C 1
ATOM 2900 O O . LEU A 1 378 ? 46.380 9.522 -55.938 1.00 43.04 378 LEU A O 1
ATOM 2905 N N . GLU A 1 379 ? 46.277 11.583 -54.987 1.00 47.63 379 GLU A N 1
ATOM 2906 C CA . GLU A 1 379 ? 45.925 11.113 -53.617 1.00 46.58 379 GLU A CA 1
ATOM 2907 C C . GLU A 1 379 ? 44.609 10.326 -53.616 1.00 45.26 379 GLU A C 1
ATOM 2908 O O . GLU A 1 379 ? 44.489 9.411 -52.812 1.00 46.71 379 GLU A O 1
ATOM 2914 N N . ASN A 1 380 ? 43.650 10.699 -54.454 1.00 43.50 380 ASN A N 1
ATOM 2915 C CA . ASN A 1 380 ? 42.323 10.036 -54.428 1.00 45.42 380 ASN A CA 1
ATOM 2916 C C . ASN A 1 380 ? 42.236 8.985 -55.536 1.00 48.21 380 ASN A C 1
ATOM 2917 O O . ASN A 1 380 ? 41.152 8.415 -55.705 1.00 54.16 380 ASN A O 1
ATOM 2922 N N . CYS A 1 381 ? 43.336 8.741 -56.252 1.00 52.63 381 CYS A N 1
ATOM 2923 C CA . CYS A 1 381 ? 43.335 7.776 -57.384 1.00 52.91 381 CYS A CA 1
ATOM 2924 C C . CYS A 1 381 ? 43.068 6.351 -56.903 1.00 54.18 381 CYS A C 1
ATOM 2925 O O . CYS A 1 381 ? 43.640 5.941 -55.890 1.00 52.53 381 CYS A O 1
ATOM 2928 N N . THR A 1 382 ? 42.224 5.625 -57.632 1.00 59.79 382 THR A N 1
ATOM 2929 C CA . THR A 1 382 ? 41.904 4.220 -57.283 1.00 60.14 382 THR A CA 1
ATOM 2930 C C . THR A 1 382 ? 42.983 3.304 -57.856 1.00 61.17 382 THR A C 1
ATOM 2931 O O . THR A 1 382 ? 43.807 3.784 -58.635 1.00 57.36 382 THR A O 1
ATOM 2935 N N . ASP A 1 383 ? 42.961 2.027 -57.486 1.00 63.61 383 ASP A N 1
ATOM 2936 C CA . ASP A 1 383 ? 43.978 1.071 -57.994 1.00 65.87 383 ASP A CA 1
ATOM 2937 C C . ASP A 1 383 ? 43.836 0.960 -59.514 1.00 66.76 383 ASP A C 1
ATOM 2938 O O . ASP A 1 383 ? 44.854 0.743 -60.196 1.00 58.92 383 ASP A O 1
ATOM 2943 N N . GLU A 1 384 ? 42.609 1.081 -60.010 1.00 65.94 384 GLU A N 1
ATOM 2944 C CA . GLU A 1 384 ? 42.357 0.983 -61.468 1.00 73.49 384 GLU A CA 1
ATOM 2945 C C . GLU A 1 384 ? 42.932 2.202 -62.179 1.00 69.28 384 GLU A C 1
ATOM 2946 O O . GLU A 1 384 ? 43.523 2.038 -63.251 1.00 67.84 384 GLU A O 1
ATOM 2952 N N . GLN A 1 385 ? 42.743 3.378 -61.589 1.00 68.29 385 GLN A N 1
ATOM 2953 C CA . GLN A 1 385 ? 43.270 4.630 -62.184 1.00 69.35 385 GLN A CA 1
ATOM 2954 C C . GLN A 1 385 ? 44.799 4.595 -62.186 1.00 66.07 385 GLN A C 1
ATOM 2955 O O . GLN A 1 385 ? 45.388 5.095 -63.147 1.00 69.30 385 GLN A O 1
ATOM 2961 N N . LEU A 1 386 ? 45.408 4.013 -61.158 1.00 61.48 386 LEU A N 1
ATOM 2962 C CA . LEU A 1 386 ? 46.889 3.966 -61.057 1.00 59.89 386 LEU A CA 1
ATOM 2963 C C . LEU A 1 386 ? 47.429 3.021 -62.127 1.00 64.83 386 LEU A C 1
ATOM 2964 O O . LEU A 1 386 ? 48.463 3.343 -62.712 1.00 64.85 386 LEU A O 1
ATOM 2969 N N . GLN A 1 387 ? 46.740 1.904 -62.367 1.00 68.87 387 GLN A N 1
ATOM 2970 C CA . GLN A 1 387 ? 47.152 0.941 -63.419 1.00 67.46 387 GLN A CA 1
ATOM 2971 C C . GLN A 1 387 ? 47.100 1.642 -64.777 1.00 64.85 387 GLN A C 1
ATOM 2972 O O . GLN A 1 387 ? 48.036 1.448 -65.564 1.00 63.70 387 GLN A O 1
ATOM 2978 N N . SER A 1 388 ? 46.062 2.444 -65.019 1.00 56.97 388 SER A N 1
ATOM 2979 C CA . SER A 1 388 ? 45.971 3.215 -66.282 1.00 54.58 388 SER A CA 1
ATOM 2980 C C . SER A 1 388 ? 47.141 4.195 -66.370 1.00 56.44 388 SER A C 1
ATOM 2981 O O . SER A 1 388 ? 47.690 4.345 -67.466 1.00 58.60 388 SER A O 1
ATOM 2984 N N . LEU A 1 389 ? 47.503 4.830 -65.256 1.00 57.19 389 LEU A N 1
ATOM 2985 C CA . LEU A 1 389 ? 48.634 5.792 -65.208 1.00 54.22 389 LEU A CA 1
ATOM 2986 C C . LEU A 1 389 ? 49.975 5.069 -65.361 1.00 49.46 389 LEU A C 1
ATOM 2987 O O . LEU A 1 389 ? 50.946 5.729 -65.759 1.00 45.21 389 LEU A O 1
ATOM 2992 N N . GLY A 1 390 ? 50.019 3.768 -65.068 1.00 48.27 390 GLY A N 1
ATOM 2993 C CA . GLY A 1 390 ? 51.279 3.000 -65.114 1.00 44.77 390 GLY A CA 1
ATOM 2994 C C . GLY A 1 390 ? 51.915 2.867 -63.750 1.00 46.92 390 GLY A C 1
ATOM 2995 O O . GLY A 1 390 ? 53.028 2.350 -63.677 1.00 49.24 390 GLY A O 1
ATOM 2996 N N . ILE A 1 391 ? 51.217 3.313 -62.704 1.00 52.67 391 ILE A N 1
ATOM 2997 C CA . ILE A 1 391 ? 51.753 3.252 -61.313 1.00 53.76 391 ILE A CA 1
ATOM 2998 C C . ILE A 1 391 ? 51.426 1.892 -60.702 1.00 53.35 391 ILE A C 1
ATOM 2999 O O . ILE A 1 391 ? 50.433 1.794 -59.972 1.00 54.31 391 ILE A O 1
ATOM 3004 N N . THR A 1 392 ? 52.229 0.884 -61.035 1.00 53.70 392 THR A N 1
ATOM 3005 C CA . THR A 1 392 ? 52.053 -0.486 -60.502 1.00 53.52 392 THR A CA 1
ATOM 3006 C C . THR A 1 392 ? 53.454 -0.987 -60.161 1.00 53.19 392 THR A C 1
ATOM 3007 O O . THR A 1 392 ? 54.382 -0.622 -60.883 1.00 53.64 392 THR A O 1
ATOM 3011 N N . ILE A 1 393 ? 53.607 -1.777 -59.104 1.00 55.93 393 ILE A N 1
ATOM 3012 C CA . ILE A 1 393 ? 54.966 -2.198 -58.658 1.00 57.03 393 ILE A CA 1
ATOM 3013 C C . ILE A 1 393 ? 55.646 -3.012 -59.759 1.00 57.37 393 ILE A C 1
ATOM 3014 O O . ILE A 1 393 ? 54.971 -3.844 -60.375 1.00 55.81 393 ILE A O 1
ATOM 3019 N N . GLY A 1 394 ? 56.929 -2.749 -60.006 1.00 59.72 394 GLY A N 1
ATOM 3020 C CA . GLY A 1 394 ? 57.697 -3.453 -61.049 1.00 58.55 394 GLY A CA 1
ATOM 3021 C C . GLY A 1 394 ? 57.530 -2.835 -62.421 1.00 58.12 394 GLY A C 1
ATOM 3022 O O . GLY A 1 394 ? 58.198 -3.304 -63.347 1.00 57.88 394 GLY A O 1
ATOM 3023 N N . THR A 1 395 ? 56.719 -1.785 -62.534 1.00 59.72 395 THR A N 1
ATOM 3024 C CA . THR A 1 395 ? 56.437 -1.149 -63.843 1.00 56.72 395 THR A CA 1
ATOM 3025 C C . THR A 1 395 ? 57.145 0.196 -63.923 1.00 53.23 395 THR A C 1
ATOM 3026 O O . THR A 1 395 ? 57.258 0.850 -62.886 1.00 53.68 395 THR A O 1
ATOM 3030 N N . ILE A 1 396 ? 57.683 0.534 -65.093 1.00 51.09 396 ILE A N 1
ATOM 3031 C CA . ILE A 1 396 ? 58.250 1.892 -65.280 1.00 50.77 396 ILE A CA 1
ATOM 3032 C C . ILE A 1 396 ? 57.074 2.859 -65.396 1.00 53.61 396 ILE A C 1
ATOM 3033 O O . ILE A 1 396 ? 56.262 2.709 -66.314 1.00 55.46 396 ILE A O 1
ATOM 3038 N N . ALA A 1 397 ? 56.988 3.801 -64.464 1.00 53.59 397 ALA A N 1
ATOM 3039 C CA . ALA A 1 397 ? 55.887 4.774 -64.477 1.00 51.31 397 ALA A CA 1
ATOM 3040 C C . ALA A 1 397 ? 56.399 6.066 -65.087 1.00 47.87 397 ALA A C 1
ATOM 3041 O O . ALA A 1 397 ? 57.541 6.430 -64.813 1.00 48.61 397 ALA A O 1
ATOM 3043 N N . GLU A 1 398 ? 55.567 6.700 -65.893 1.00 43.72 398 GLU A N 1
ATOM 3044 C CA . GLU A 1 398 ? 55.935 7.995 -66.490 1.00 47.85 398 GLU A CA 1
ATOM 3045 C C . GLU A 1 398 ? 54.694 8.880 -66.440 1.00 44.46 398 GLU A C 1
ATOM 3046 O O . GLU A 1 398 ? 53.707 8.543 -67.089 1.00 45.91 398 GLU A O 1
ATOM 3052 N N . PHE A 1 399 ? 54.751 9.944 -65.653 1.00 41.83 399 PHE A N 1
ATOM 3053 C CA . PHE A 1 399 ? 53.583 10.837 -65.492 1.00 41.72 399 PHE A CA 1
ATOM 3054 C C . PHE A 1 399 ? 54.061 12.280 -65.377 1.00 39.25 399 PHE A C 1
ATOM 3055 O O . PHE A 1 399 ? 55.232 12.509 -65.064 1.00 39.84 399 PHE A O 1
ATOM 3063 N N . THR A 1 400 ? 53.172 13.214 -65.678 1.00 40.34 400 THR A N 1
ATOM 3064 C CA . THR A 1 400 ? 53.527 14.645 -65.620 1.00 42.84 400 THR A CA 1
ATOM 3065 C C . THR A 1 400 ? 52.576 15.374 -64.677 1.00 41.48 400 THR A C 1
ATOM 3066 O O . THR A 1 400 ? 51.371 15.155 -64.777 1.00 44.10 400 THR A O 1
ATOM 3070 N N . PHE A 1 401 ? 53.123 16.180 -63.775 1.00 41.17 401 PHE A N 1
ATOM 3071 C CA . PHE A 1 401 ? 52.283 17.009 -62.879 1.00 38.53 401 PHE A CA 1
ATOM 3072 C C . PHE A 1 401 ? 51.712 18.165 -63.700 1.00 38.05 401 PHE A C 1
ATOM 3073 O O . PHE A 1 401 ? 52.296 18.505 -64.730 1.00 40.86 401 PHE A O 1
ATOM 3081 N N . ALA A 1 402 ? 50.598 18.741 -63.261 1.00 35.93 402 ALA A N 1
ATOM 3082 C CA . ALA A 1 402 ? 49.996 19.911 -63.938 1.00 35.63 402 ALA A CA 1
ATOM 3083 C C . ALA A 1 402 ? 51.018 21.043 -64.026 1.00 34.86 402 ALA A C 1
ATOM 3084 O O . ALA A 1 402 ? 50.833 21.913 -64.871 1.00 41.51 402 ALA A O 1
ATOM 3086 N N . SER A 1 403 ? 52.011 21.055 -63.144 1.00 34.69 403 SER A N 1
ATOM 3087 C CA . SER A 1 403 ? 53.097 22.067 -63.142 1.00 32.92 403 SER A CA 1
ATOM 3088 C C . SER A 1 403 ? 54.075 21.839 -64.295 1.00 33.71 403 SER A C 1
ATOM 3089 O O . SER A 1 403 ? 54.796 22.769 -64.637 1.00 33.03 403 SER A O 1
ATOM 3092 N N . GLY A 1 404 ? 54.168 20.609 -64.785 1.00 34.68 404 GLY A N 1
ATOM 3093 C CA . GLY A 1 404 ? 55.181 20.290 -65.798 1.00 37.25 404 GLY A CA 1
ATOM 3094 C C . GLY A 1 404 ? 56.287 19.442 -65.206 1.00 38.09 404 GLY A C 1
ATOM 3095 O O . GLY A 1 404 ? 57.117 18.939 -65.967 1.00 40.78 404 GLY A O 1
ATOM 3096 N N . ILE A 1 405 ? 56.286 19.276 -63.889 1.00 36.94 405 ILE A N 1
ATOM 3097 C CA . ILE A 1 405 ? 57.294 18.376 -63.274 1.00 37.84 405 ILE A CA 1
ATOM 3098 C C . ILE A 1 405 ? 57.072 16.989 -63.866 1.00 33.45 405 ILE A C 1
ATOM 3099 O O . ILE A 1 405 ? 55.936 16.528 -63.877 1.00 33.50 405 ILE A O 1
ATOM 3104 N N . HIS A 1 406 ? 58.135 16.363 -64.355 1.00 35.92 406 HIS A N 1
ATOM 3105 C CA . HIS A 1 406 ? 58.008 15.057 -65.046 1.00 38.64 406 HIS A CA 1
ATOM 3106 C C . HIS A 1 406 ? 58.682 13.958 -64.234 1.00 38.23 406 HIS A C 1
ATOM 3107 O O . HIS A 1 406 ? 59.840 14.133 -63.860 1.00 32.43 406 HIS A O 1
ATOM 3114 N N . VAL A 1 407 ? 57.965 12.861 -64.012 1.00 39.05 407 VAL A N 1
ATOM 3115 C CA . VAL A 1 407 ? 58.514 11.747 -63.196 1.00 38.22 407 VAL A CA 1
ATOM 3116 C C . VAL A 1 407 ? 58.614 10.480 -64.037 1.00 37.27 407 VAL A C 1
ATOM 3117 O O . VAL A 1 407 ? 57.622 10.119 -64.663 1.00 36.48 407 VAL A O 1
ATOM 3121 N N . LYS A 1 408 ? 59.796 9.880 -64.091 1.00 34.44 408 LYS A N 1
ATOM 3122 C CA . LYS A 1 408 ? 59.943 8.569 -64.759 1.00 41.41 408 LYS A CA 1
ATOM 3123 C C . LYS A 1 408 ? 60.752 7.651 -63.843 1.00 37.57 408 LYS A C 1
ATOM 3124 O O . LYS A 1 408 ? 61.852 8.034 -63.459 1.00 37.22 408 LYS A O 1
ATOM 3130 N N . GLY A 1 409 ? 60.202 6.498 -63.489 1.00 36.42 409 GLY A N 1
ATOM 3131 C CA . GLY A 1 409 ? 60.983 5.544 -62.690 1.00 38.81 409 GLY A CA 1
ATOM 3132 C C . GLY A 1 409 ? 60.308 4.204 -62.538 1.00 38.87 409 GLY A C 1
ATOM 3133 O O . GLY A 1 409 ? 59.112 4.116 -62.808 1.00 44.57 409 GLY A O 1
ATOM 3134 N N . THR A 1 410 ? 61.046 3.213 -62.060 1.00 39.32 410 THR A N 1
ATOM 3135 C CA . THR A 1 410 ? 60.451 1.884 -61.794 1.00 44.43 410 THR A CA 1
ATOM 3136 C C . THR A 1 410 ? 59.801 1.926 -60.402 1.00 48.00 410 THR A C 1
ATOM 3137 O O . THR A 1 410 ? 60.509 2.228 -59.436 1.00 40.03 410 THR A O 1
ATOM 3141 N N . VAL A 1 411 ? 58.495 1.658 -60.315 1.00 51.72 411 VAL A N 1
ATOM 3142 C CA . VAL A 1 411 ? 57.762 1.749 -59.017 1.00 54.52 411 VAL A CA 1
ATOM 3143 C C . VAL A 1 411 ? 58.194 0.604 -58.100 1.00 58.24 411 VAL A C 1
ATOM 3144 O O . VAL A 1 411 ? 58.111 -0.551 -58.533 1.00 59.49 411 VAL A O 1
ATOM 3148 N N . THR A 1 412 ? 58.584 0.925 -56.866 1.00 57.39 412 THR A N 1
ATOM 3149 C CA . THR A 1 412 ? 59.064 -0.096 -55.906 1.00 59.03 412 THR A CA 1
ATOM 3150 C C . THR A 1 412 ? 58.025 -0.319 -54.803 1.00 61.73 412 THR A C 1
ATOM 3151 O O . THR A 1 412 ? 57.881 -1.465 -54.375 1.00 61.71 412 THR A O 1
ATOM 3155 N N . ASP A 1 413 ? 57.366 0.746 -54.339 1.00 62.48 413 ASP A N 1
ATOM 3156 C CA . ASP A 1 413 ? 56.386 0.593 -53.232 1.00 58.79 413 ASP A CA 1
ATOM 3157 C C . ASP A 1 413 ? 55.282 1.646 -53.304 1.00 54.39 413 ASP A C 1
ATOM 3158 O O . ASP A 1 413 ? 55.551 2.753 -53.781 1.00 49.32 413 ASP A O 1
ATOM 3163 N N . ILE A 1 414 ? 54.079 1.295 -52.863 1.00 50.59 414 ILE A N 1
ATOM 3164 C CA . ILE A 1 414 ? 52.991 2.306 -52.756 1.00 52.82 414 ILE A CA 1
ATOM 3165 C C . ILE A 1 414 ? 52.501 2.253 -51.309 1.00 53.71 414 ILE A C 1
ATOM 3166 O O . ILE A 1 414 ? 52.104 1.170 -50.860 1.00 54.51 414 ILE A O 1
ATOM 3171 N N . VAL A 1 415 ? 52.538 3.386 -50.618 1.00 53.41 415 VAL A N 1
ATOM 3172 C CA . VAL A 1 415 ? 52.017 3.445 -49.227 1.00 50.03 415 VAL A CA 1
ATOM 3173 C C . VAL A 1 415 ? 50.695 4.199 -49.285 1.00 50.04 415 VAL A C 1
ATOM 3174 O O . VAL A 1 415 ? 50.663 5.309 -49.807 1.00 44.15 415 VAL A O 1
ATOM 3178 N N . LYS A 1 416 ? 49.645 3.569 -48.781 1.00 50.02 416 LYS A N 1
ATOM 3179 C CA . LYS A 1 416 ? 48.316 4.207 -48.788 1.00 53.77 416 LYS A CA 1
ATOM 3180 C C . LYS A 1 416 ? 47.910 4.599 -47.369 1.00 48.29 416 LYS A C 1
ATOM 3181 O O . LYS A 1 416 ? 48.392 3.975 -46.427 1.00 42.72 416 LYS A O 1
ATOM 3187 N N . ASN A 1 417 ? 47.148 5.674 -47.231 1.00 49.90 417 ASN A N 1
ATOM 3188 C CA . ASN A 1 417 ? 46.557 6.026 -45.919 1.00 50.55 417 ASN A CA 1
ATOM 3189 C C . ASN A 1 417 ? 45.070 5.764 -46.115 1.00 53.06 417 ASN A C 1
ATOM 3190 O O . ASN A 1 417 ? 44.417 6.619 -46.726 1.00 54.13 417 ASN A O 1
ATOM 3195 N N . ASP A 1 418 ? 44.571 4.635 -45.609 1.00 57.80 418 ASP A N 1
ATOM 3196 C CA . ASP A 1 418 ? 43.167 4.244 -45.882 1.00 62.29 418 ASP A CA 1
ATOM 3197 C C . ASP A 1 418 ? 42.993 4.185 -47.398 1.00 57.99 418 ASP A C 1
ATOM 3198 O O . ASP A 1 418 ? 43.757 3.471 -48.047 1.00 56.31 418 ASP A O 1
ATOM 3203 N N . LYS A 1 419 ? 41.978 4.858 -47.918 1.00 57.26 419 LYS A N 1
ATOM 3204 C CA . LYS A 1 419 ? 41.749 4.933 -49.382 1.00 66.53 419 LYS A CA 1
ATOM 3205 C C . LYS A 1 419 ? 42.806 5.785 -50.096 1.00 68.45 419 LYS A C 1
ATOM 3206 O O . LYS A 1 419 ? 43.160 5.428 -51.230 1.00 70.45 419 LYS A O 1
ATOM 3212 N N . LYS A 1 420 ? 43.283 6.864 -49.472 1.00 54.98 420 LYS A N 1
ATOM 3213 C CA . LYS A 1 420 ? 44.183 7.821 -50.166 1.00 51.37 420 LYS A CA 1
ATOM 3214 C C . LYS A 1 420 ? 45.574 7.261 -50.450 1.00 49.03 420 LYS A C 1
ATOM 3215 O O . LYS A 1 420 ? 46.019 6.400 -49.695 1.00 48.98 420 LYS A O 1
ATOM 3221 N N . ILE A 1 421 ? 46.217 7.746 -51.515 1.00 42.56 421 ILE A N 1
ATOM 3222 C CA . ILE A 1 421 ? 47.622 7.355 -51.834 1.00 41.51 421 ILE A CA 1
ATOM 3223 C C . ILE A 1 421 ? 48.538 8.363 -51.136 1.00 39.03 421 ILE A C 1
ATOM 3224 O O . ILE A 1 421 ? 48.314 9.554 -51.330 1.00 36.94 421 ILE A O 1
ATOM 3229 N N . ALA A 1 422 ? 49.504 7.899 -50.339 1.00 36.74 422 ALA A N 1
ATOM 3230 C CA . ALA A 1 422 ? 50.326 8.827 -49.529 1.00 39.91 422 ALA A CA 1
ATOM 3231 C C . ALA A 1 422 ? 51.795 8.876 -49.944 1.00 40.46 422 ALA A C 1
ATOM 3232 O O . ALA A 1 422 ? 52.376 9.956 -49.835 1.00 35.13 422 ALA A O 1
ATOM 3234 N N . LEU A 1 423 ? 52.364 7.748 -50.366 1.00 38.91 423 LEU A N 1
ATOM 3235 C CA . LEU A 1 423 ? 53.806 7.697 -50.702 1.00 41.75 423 LEU A CA 1
ATOM 3236 C C . LEU A 1 423 ? 54.046 6.728 -51.857 1.00 44.87 423 LEU A C 1
ATOM 3237 O O . LEU A 1 423 ? 53.658 5.567 -51.743 1.00 48.40 423 LEU A O 1
ATOM 3242 N N . ILE A 1 424 ? 54.674 7.209 -52.925 1.00 43.57 424 ILE A N 1
ATOM 3243 C CA . ILE A 1 424 ? 55.018 6.303 -54.050 1.00 41.33 424 ILE A CA 1
ATOM 3244 C C . ILE A 1 424 ? 56.542 6.236 -54.151 1.00 40.93 424 ILE A C 1
ATOM 3245 O O . ILE A 1 424 ? 57.184 7.263 -54.384 1.00 36.38 424 ILE A O 1
ATOM 3250 N N . SER A 1 425 ? 57.085 5.049 -53.935 1.00 40.09 425 SER A N 1
ATOM 3251 C CA . SER A 1 425 ? 58.550 4.871 -53.977 1.00 43.72 425 SER A CA 1
ATOM 3252 C C . SER A 1 425 ? 58.994 4.436 -55.377 1.00 43.35 425 SER A C 1
ATOM 3253 O O . SER A 1 425 ? 58.243 3.710 -56.039 1.00 34.13 425 SER A O 1
ATOM 3256 N N . PHE A 1 426 ? 60.162 4.913 -55.808 1.00 45.52 426 PHE A N 1
ATOM 3257 C CA . PHE A 1 426 ? 60.662 4.626 -57.173 1.00 45.72 426 PHE A CA 1
ATOM 3258 C C . PHE A 1 426 ? 62.152 4.294 -57.149 1.00 48.09 426 PHE A C 1
ATOM 3259 O O . PHE A 1 426 ? 62.838 4.701 -56.208 1.00 51.88 426 PHE A O 1
ATOM 3267 N N . ILE A 1 427 ? 62.621 3.558 -58.155 1.00 50.14 427 ILE A N 1
ATOM 3268 C CA . ILE A 1 427 ? 64.069 3.248 -58.298 1.00 52.69 427 ILE A CA 1
ATOM 3269 C C . ILE A 1 427 ? 64.425 3.545 -59.759 1.00 51.65 427 ILE A C 1
ATOM 3270 O O . ILE A 1 427 ? 63.497 3.545 -60.580 1.00 43.31 427 ILE A O 1
ATOM 3275 N N . ASP A 1 428 ? 65.705 3.817 -60.058 1.00 50.24 428 ASP A N 1
ATOM 3276 C CA . ASP A 1 428 ? 66.110 4.194 -61.438 1.00 46.41 428 ASP A CA 1
ATOM 3277 C C . ASP A 1 428 ? 65.198 5.345 -61.837 1.00 46.17 428 ASP A C 1
ATOM 3278 O O . ASP A 1 428 ? 64.562 5.257 -62.896 1.00 47.88 428 ASP A O 1
ATOM 3283 N N . CYS A 1 429 ? 65.126 6.373 -60.996 1.00 44.48 429 CYS A N 1
ATOM 3284 C CA . CYS A 1 429 ? 64.137 7.448 -61.219 1.00 39.70 429 CYS A CA 1
ATOM 3285 C C . CYS A 1 429 ? 64.763 8.781 -61.615 1.00 38.08 429 CYS A C 1
ATOM 3286 O O . CYS A 1 429 ? 65.751 9.194 -60.999 1.00 37.70 429 CYS A O 1
ATOM 3289 N N . THR A 1 430 ? 64.168 9.435 -62.606 1.00 37.74 430 THR A N 1
ATOM 3290 C CA . THR A 1 430 ? 64.612 10.788 -62.998 1.00 40.09 430 THR A CA 1
ATOM 3291 C C . THR A 1 430 ? 63.403 11.724 -62.844 1.00 40.91 430 THR A C 1
ATOM 3292 O O . THR A 1 430 ? 62.330 11.388 -63.358 1.00 41.01 430 THR A O 1
ATOM 3296 N N . VAL A 1 431 ? 63.560 12.816 -62.101 1.00 35.96 431 VAL A N 1
ATOM 3297 C CA . VAL A 1 431 ? 62.475 13.820 -61.930 1.00 34.52 431 VAL A CA 1
ATOM 3298 C C . VAL A 1 431 ? 63.006 15.147 -62.469 1.00 34.87 431 VAL A C 1
ATOM 3299 O O . VAL A 1 431 ? 64.106 15.541 -62.068 1.00 34.21 431 VAL A O 1
ATOM 3303 N N . THR A 1 432 ? 62.254 15.796 -63.350 1.00 32.98 432 THR A N 1
ATOM 3304 C CA . THR A 1 432 ? 62.778 17.016 -63.995 1.00 36.44 432 THR A CA 1
ATOM 3305 C C . THR A 1 432 ? 61.753 18.143 -64.042 1.00 33.75 432 THR A C 1
ATOM 3306 O O . THR A 1 432 ? 60.573 17.843 -64.198 1.00 31.20 432 THR A O 1
ATOM 3310 N N . TYR A 1 433 ? 62.203 19.381 -63.848 1.00 36.31 433 TYR A N 1
ATOM 3311 C CA . TYR A 1 433 ? 61.332 20.563 -64.060 1.00 36.00 433 TYR A CA 1
ATOM 3312 C C . TYR A 1 433 ? 62.067 21.405 -65.095 1.00 39.78 433 TYR A C 1
ATOM 3313 O O . TYR A 1 433 ? 63.046 22.070 -64.724 1.00 35.63 433 TYR A O 1
ATOM 3322 N N . ASN A 1 434 ? 61.576 21.398 -66.332 1.00 42.95 434 ASN A N 1
ATOM 3323 C CA . ASN A 1 434 ? 62.315 22.072 -67.428 1.00 50.42 434 ASN A CA 1
ATOM 3324 C C . ASN A 1 434 ? 63.728 21.487 -67.417 1.00 50.43 434 ASN A C 1
ATOM 3325 O O . ASN A 1 434 ? 63.857 20.258 -67.473 1.00 50.81 434 ASN A O 1
ATOM 3330 N N . ALA A 1 435 ? 64.743 22.339 -67.392 1.00 53.66 435 ALA A N 1
ATOM 3331 C CA . ALA A 1 435 ? 66.146 21.880 -67.317 1.00 56.22 435 ALA A CA 1
ATOM 3332 C C . ALA A 1 435 ? 66.521 21.249 -65.970 1.00 51.86 435 ALA A C 1
ATOM 3333 O O . ALA A 1 435 ? 67.273 20.270 -65.991 1.00 57.11 435 ALA A O 1
ATOM 3335 N N . ARG A 1 436 ? 66.072 21.809 -64.849 1.00 45.60 436 ARG A N 1
ATOM 3336 C CA . ARG A 1 436 ? 66.508 21.350 -63.498 1.00 47.32 436 ARG A CA 1
ATOM 3337 C C . ARG A 1 436 ? 66.184 19.882 -63.198 1.00 44.11 436 ARG A C 1
ATOM 3338 O O . ARG A 1 436 ? 65.027 19.489 -63.348 1.00 39.32 436 ARG A O 1
ATOM 3346 N N . VAL A 1 437 ? 67.192 19.124 -62.761 1.00 43.94 437 VAL A N 1
ATOM 3347 C CA . VAL A 1 437 ? 67.000 17.699 -62.361 1.00 41.17 437 VAL A CA 1
ATOM 3348 C C . VAL A 1 437 ? 66.714 17.650 -60.858 1.00 39.83 437 VAL A C 1
ATOM 3349 O O . VAL A 1 437 ? 67.659 17.753 -60.077 1.00 47.97 437 VAL A O 1
ATOM 3353 N N . LEU A 1 438 ? 65.445 17.557 -60.483 1.00 39.59 438 LEU A N 1
ATOM 3354 C CA . LEU A 1 438 ? 65.026 17.491 -59.062 1.00 40.30 438 LEU A CA 1
ATOM 3355 C C . LEU A 1 438 ? 65.478 16.164 -58.450 1.00 40.88 438 LEU A C 1
ATOM 3356 O O . LEU A 1 438 ? 65.770 16.152 -57.251 1.00 35.92 438 LEU A O 1
ATOM 3361 N N . PHE A 1 439 ? 65.424 15.078 -59.216 1.00 39.80 439 PHE A N 1
ATOM 3362 C CA . PHE A 1 439 ? 65.994 13.804 -58.717 1.00 42.39 439 PHE A CA 1
ATOM 3363 C C . PHE A 1 439 ? 66.871 13.156 -59.791 1.00 45.11 439 PHE A C 1
ATOM 3364 O O . PHE A 1 439 ? 66.394 12.972 -60.919 1.00 44.21 439 PHE A O 1
ATOM 3372 N N . ASP A 1 440 ? 68.094 12.775 -59.425 1.00 44.37 440 ASP A N 1
ATOM 3373 C CA . ASP A 1 440 ? 69.001 12.070 -60.364 1.00 42.11 440 ASP A CA 1
ATOM 3374 C C . ASP A 1 440 ? 68.985 10.583 -60.014 1.00 42.36 440 ASP A C 1
ATOM 3375 O O . ASP A 1 440 ? 68.983 10.274 -58.828 1.00 42.01 440 ASP A O 1
ATOM 3380 N N . ALA A 1 441 ? 68.995 9.708 -61.017 1.00 45.09 441 ALA A N 1
ATOM 3381 C CA . ALA A 1 441 ? 68.926 8.240 -60.820 1.00 46.88 441 ALA A CA 1
ATOM 3382 C C . ALA A 1 441 ? 70.133 7.735 -60.029 1.00 45.80 441 ALA A C 1
ATOM 3383 O O . ALA A 1 441 ? 69.986 6.729 -59.329 1.00 48.29 441 ALA A O 1
ATOM 3385 N N . SER A 1 442 ? 71.272 8.403 -60.155 1.00 42.78 442 SER A N 1
ATOM 3386 C CA . SER A 1 442 ? 72.503 8.054 -59.407 1.00 43.24 442 SER A CA 1
ATOM 3387 C C . SER A 1 442 ? 72.260 8.191 -57.905 1.00 43.57 442 SER A C 1
ATOM 3388 O O . SER A 1 442 ? 73.004 7.564 -57.145 1.00 37.99 442 SER A O 1
ATOM 3391 N N . TRP A 1 443 ? 71.308 9.037 -57.503 1.00 48.89 443 TRP A N 1
ATOM 3392 C CA . TRP A 1 443 ? 71.013 9.301 -56.067 1.00 48.96 443 TRP A CA 1
ATOM 3393 C C . TRP A 1 443 ? 70.279 8.123 -55.415 1.00 42.60 443 TRP A C 1
ATOM 3394 O O . TRP A 1 443 ? 70.148 8.118 -54.194 1.00 39.96 443 TRP A O 1
ATOM 3405 N N . GLY A 1 444 ? 69.782 7.190 -56.216 1.00 46.13 444 GLY A N 1
ATOM 3406 C CA . GLY A 1 444 ? 69.161 5.981 -55.656 1.00 43.99 444 GLY A CA 1
ATOM 3407 C C . GLY A 1 444 ? 67.658 6.030 -55.578 1.00 45.64 444 GLY A C 1
ATOM 3408 O O . GLY A 1 444 ? 67.023 6.281 -56.608 1.00 50.53 444 GLY A O 1
ATOM 3409 N N . ALA A 1 445 ? 67.108 5.785 -54.394 1.00 43.02 445 ALA A N 1
ATOM 3410 C CA . ALA A 1 445 ? 65.643 5.681 -54.253 1.00 42.13 445 ALA A CA 1
ATOM 3411 C C . ALA A 1 445 ? 64.955 7.038 -54.173 1.00 38.88 445 ALA A C 1
ATOM 3412 O O . ALA A 1 445 ? 65.388 7.870 -53.377 1.00 43.39 445 ALA A O 1
ATOM 3414 N N . PHE A 1 446 ? 63.910 7.227 -54.968 1.00 36.44 446 PHE A N 1
ATOM 3415 C CA . PHE A 1 446 ? 63.097 8.458 -54.865 1.00 36.94 446 PHE A CA 1
ATOM 3416 C C . PHE A 1 446 ? 61.803 8.092 -54.145 1.00 37.51 446 PHE A C 1
ATOM 3417 O O . PHE A 1 446 ? 61.054 7.248 -54.641 1.00 38.79 446 PHE A O 1
ATOM 3425 N N . ASP A 1 447 ? 61.563 8.723 -53.005 1.00 35.73 447 ASP A N 1
ATOM 3426 C CA . ASP A 1 447 ? 60.294 8.491 -52.279 1.00 35.66 447 ASP A CA 1
ATOM 3427 C C . ASP A 1 447 ? 59.419 9.722 -52.512 1.00 34.97 447 ASP A C 1
ATOM 3428 O O . ASP A 1 447 ? 59.746 10.777 -51.980 1.00 34.68 447 ASP A O 1
ATOM 3433 N N . MET A 1 448 ? 58.363 9.571 -53.304 1.00 35.89 448 MET A N 1
ATOM 3434 C CA . MET A 1 448 ? 57.484 10.705 -53.664 1.00 36.44 448 MET A CA 1
ATOM 3435 C C . MET A 1 448 ? 56.293 10.827 -52.725 1.00 37.20 448 MET A C 1
ATOM 3436 O O . MET A 1 448 ? 55.408 9.967 -52.769 1.00 40.09 448 MET A O 1
ATOM 3441 N N . ALA A 1 449 ? 56.283 11.876 -51.916 1.00 39.70 449 ALA A N 1
ATOM 3442 C CA . ALA A 1 449 ? 55.097 12.152 -51.085 1.00 38.69 449 ALA A CA 1
ATOM 3443 C C . ALA A 1 449 ? 53.975 12.566 -52.029 1.00 35.06 449 ALA A C 1
ATOM 3444 O O . ALA A 1 449 ? 54.261 13.285 -52.985 1.00 33.52 449 ALA A O 1
ATOM 3446 N N . VAL A 1 450 ? 52.762 12.106 -51.763 1.00 32.85 450 VAL A N 1
ATOM 3447 C CA . VAL A 1 450 ? 51.617 12.385 -52.662 1.00 30.67 450 VAL A CA 1
ATOM 3448 C C . VAL A 1 450 ? 50.744 13.472 -52.043 1.00 30.59 450 VAL A C 1
ATOM 3449 O O . VAL A 1 450 ? 50.386 13.342 -50.879 1.00 32.77 450 VAL A O 1
ATOM 3453 N N . GLY A 1 451 ? 50.507 14.547 -52.780 1.00 29.52 451 GLY A N 1
ATOM 3454 C CA . GLY A 1 451 ? 49.572 15.571 -52.312 1.00 32.33 451 GLY A CA 1
ATOM 3455 C C . GLY A 1 451 ? 49.355 16.680 -53.310 1.00 31.05 451 GLY A C 1
ATOM 3456 O O . GLY A 1 451 ? 50.295 17.011 -54.017 1.00 33.86 451 GLY A O 1
ATOM 3457 N N . SER A 1 452 ? 48.181 17.288 -53.281 1.00 30.92 452 SER A N 1
ATOM 3458 C CA . SER A 1 452 ? 47.886 18.444 -54.156 1.00 32.47 452 SER A CA 1
ATOM 3459 C C . SER A 1 452 ? 47.837 19.720 -53.318 1.00 32.02 452 SER A C 1
ATOM 3460 O O . SER A 1 452 ? 47.916 20.799 -53.894 1.00 31.00 452 SER A O 1
ATOM 3463 N N . GLN A 1 453 ? 47.722 19.577 -51.998 1.00 36.78 453 GLN A N 1
ATOM 3464 C CA . GLN A 1 453 ? 47.656 20.742 -51.078 1.00 39.21 453 GLN A CA 1
ATOM 3465 C C . GLN A 1 453 ? 48.416 20.451 -49.782 1.00 34.76 453 GLN A C 1
ATOM 3466 O O . GLN A 1 453 ? 48.490 19.282 -49.403 1.00 32.77 453 GLN A O 1
ATOM 3472 N N . ILE A 1 454 ? 48.980 21.482 -49.160 1.00 31.39 454 ILE A N 1
ATOM 3473 C CA . ILE A 1 454 ? 49.643 21.349 -47.833 1.00 30.73 454 ILE A CA 1
ATOM 3474 C C . ILE A 1 454 ? 48.593 21.749 -46.793 1.00 29.15 454 ILE A C 1
ATOM 3475 O O . ILE A 1 454 ? 48.288 22.932 -46.702 1.00 24.90 454 ILE A O 1
ATOM 3480 N N . THR A 1 455 ? 48.017 20.773 -46.105 1.00 28.39 455 THR A N 1
ATOM 3481 C CA . THR A 1 455 ? 46.919 21.017 -45.131 1.00 31.75 455 THR A CA 1
ATOM 3482 C C . THR A 1 455 ? 47.371 21.741 -43.854 1.00 29.32 455 THR A C 1
ATOM 3483 O O . THR A 1 455 ? 46.646 22.636 -43.429 1.00 34.69 455 THR A O 1
ATOM 3487 N N . SER A 1 456 ? 48.503 21.355 -43.268 1.00 29.19 456 SER A N 1
ATOM 3488 C CA . SER A 1 456 ? 48.971 21.939 -41.987 1.00 28.08 456 SER A CA 1
ATOM 3489 C C . SER A 1 456 ? 50.491 22.050 -41.932 1.00 26.10 456 SER A C 1
ATOM 3490 O O . SER A 1 456 ? 51.161 21.124 -42.392 1.00 26.78 456 SER A O 1
ATOM 3493 N N . VAL A 1 457 ? 50.998 23.165 -41.411 1.00 25.63 457 VAL A N 1
ATOM 3494 C CA . VAL A 1 457 ? 52.462 23.284 -41.159 1.00 25.38 457 VAL A CA 1
ATOM 3495 C C . VAL A 1 457 ? 52.630 23.639 -39.683 1.00 25.63 457 VAL A C 1
ATOM 3496 O O . VAL A 1 457 ? 52.026 24.609 -39.241 1.00 27.80 457 VAL A O 1
ATOM 3500 N N . PHE A 1 458 ? 53.392 22.835 -38.956 1.00 24.95 458 PHE A N 1
ATOM 3501 C CA . PHE A 1 458 ? 53.532 23.038 -37.498 1.00 26.45 458 PHE A CA 1
ATOM 3502 C C . PHE A 1 458 ? 54.984 22.836 -37.078 1.00 27.49 458 PHE A C 1
ATOM 3503 O O . PHE A 1 458 ? 55.684 22.054 -37.710 1.00 28.16 458 PHE A O 1
ATOM 3511 N N . PRO A 1 459 ? 55.465 23.533 -36.034 1.00 28.56 459 PRO A N 1
ATOM 3512 C CA . PRO A 1 459 ? 56.810 23.318 -35.525 1.00 26.89 459 PRO A CA 1
ATOM 3513 C C . PRO A 1 459 ? 56.990 21.948 -34.866 1.00 26.37 459 PRO A C 1
ATOM 3514 O O . PRO A 1 459 ? 56.053 21.423 -34.341 1.00 25.92 459 PRO A O 1
ATOM 3518 N N . GLY A 1 460 ? 58.199 21.407 -34.962 1.00 28.59 460 GLY A N 1
ATOM 3519 C CA . GLY A 1 460 ? 58.499 20.107 -34.352 1.00 27.20 460 GLY A CA 1
ATOM 3520 C C . GLY A 1 460 ? 58.178 18.924 -35.229 1.00 30.14 460 GLY A C 1
ATOM 3521 O O . GLY A 1 460 ? 58.132 19.094 -36.443 1.00 33.07 460 GLY A O 1
ATOM 3522 N N . ALA A 1 461 ? 57.895 17.786 -34.614 1.00 31.92 461 ALA A N 1
ATOM 3523 C CA . ALA A 1 461 ? 57.706 16.530 -35.364 1.00 34.30 461 ALA A CA 1
ATOM 3524 C C . ALA A 1 461 ? 56.332 15.917 -35.129 1.00 37.25 461 ALA A C 1
ATOM 3525 O O . ALA A 1 461 ? 55.743 16.189 -34.083 1.00 36.67 461 ALA A O 1
ATOM 3527 N N . ALA A 1 462 ? 55.818 15.195 -36.122 1.00 40.85 462 ALA A N 1
ATOM 3528 C CA . ALA A 1 462 ? 54.549 14.456 -35.959 1.00 44.00 462 ALA A CA 1
ATOM 3529 C C . ALA A 1 462 ? 54.745 13.315 -34.957 1.00 43.79 462 ALA A C 1
ATOM 3530 O O . ALA A 1 462 ? 53.904 13.173 -34.072 1.00 41.64 462 ALA A O 1
ATOM 3532 N N . ASP A 1 463 ? 55.808 12.521 -35.120 1.00 45.17 463 ASP A N 1
ATOM 3533 C CA . ASP A 1 463 ? 56.179 11.454 -34.149 1.00 43.74 463 ASP A CA 1
ATOM 3534 C C . ASP A 1 463 ? 57.458 11.917 -33.458 1.00 41.19 463 ASP A C 1
ATOM 3535 O O . ASP A 1 463 ? 58.535 11.476 -33.866 1.00 36.51 463 ASP A O 1
ATOM 3540 N N . ALA A 1 464 ? 57.326 12.768 -32.442 1.00 42.94 464 ALA A N 1
ATOM 3541 C CA . ALA A 1 464 ? 58.491 13.357 -31.748 1.00 46.33 464 ALA A CA 1
ATOM 3542 C C . ALA A 1 464 ? 59.340 12.296 -31.054 1.00 46.11 464 ALA A C 1
ATOM 3543 O O . ALA A 1 464 ? 60.559 12.471 -30.999 1.00 44.36 464 ALA A O 1
ATOM 3545 N N . ALA A 1 465 ? 58.702 11.269 -30.503 1.00 47.82 465 ALA A N 1
ATOM 3546 C CA . ALA A 1 465 ? 59.435 10.201 -29.789 1.00 52.62 465 ALA A CA 1
ATOM 3547 C C . ALA A 1 465 ? 60.387 9.488 -30.744 1.00 50.01 465 ALA A C 1
ATOM 3548 O O . ALA A 1 465 ? 61.519 9.210 -30.334 1.00 50.62 465 ALA A O 1
ATOM 3550 N N . ALA A 1 466 ? 59.918 9.161 -31.948 1.00 53.85 466 ALA A N 1
ATOM 3551 C CA . ALA A 1 466 ? 60.769 8.535 -32.984 1.00 46.60 466 ALA A CA 1
ATOM 3552 C C . ALA A 1 466 ? 61.805 9.511 -33.543 1.00 48.19 466 ALA A C 1
ATOM 3553 O O . ALA A 1 466 ? 62.935 9.077 -33.769 1.00 54.14 466 ALA A O 1
ATOM 3555 N N . PHE A 1 467 ? 61.418 10.756 -33.813 1.00 48.42 467 PHE A N 1
ATOM 3556 C CA . PHE A 1 467 ? 62.331 11.742 -34.448 1.00 46.00 467 PHE A CA 1
ATOM 3557 C C . PHE A 1 467 ? 63.454 12.212 -33.527 1.00 52.56 467 PHE A C 1
ATOM 3558 O O . PHE A 1 467 ? 64.601 12.297 -33.980 1.00 55.43 467 PHE A O 1
ATOM 3566 N N . PHE A 1 468 ? 63.140 12.480 -32.268 1.00 64.12 468 PHE A N 1
ATOM 3567 C CA . PHE A 1 468 ? 64.134 13.101 -31.357 1.00 68.58 468 PHE A CA 1
ATOM 3568 C C . PHE A 1 468 ? 64.749 12.068 -30.414 1.00 69.10 468 PHE A C 1
ATOM 3569 O O . PHE A 1 468 ? 64.155 11.007 -30.208 1.00 66.99 468 PHE A O 1
ATOM 3577 N N . PRO A 1 469 ? 65.955 12.306 -29.832 1.00 83.39 469 PRO A N 1
ATOM 3578 C CA . PRO A 1 469 ? 66.512 11.397 -28.824 1.00 86.14 469 PRO A CA 1
ATOM 3579 C C . PRO A 1 469 ? 65.752 11.596 -27.510 1.00 88.24 469 PRO A C 1
ATOM 3580 O O . PRO A 1 469 ? 65.769 12.684 -26.974 1.00 83.18 469 PRO A O 1
ATOM 3584 N N . MET A 1 470 ? 65.088 10.546 -27.038 1.00 91.39 470 MET A N 1
ATOM 3585 C CA . MET A 1 470 ? 64.375 10.642 -25.742 1.00 97.05 470 MET A CA 1
ATOM 3586 C C . MET A 1 470 ? 65.359 10.321 -24.616 1.00 100.46 470 MET A C 1
ATOM 3587 O O . MET A 1 470 ? 65.177 9.288 -23.953 1.00 93.39 470 MET A O 1
ATOM 3592 N N . ASP A 1 471 ? 66.327 11.209 -24.379 1.00 112.91 471 ASP A N 1
ATOM 3593 C CA . ASP A 1 471 ? 67.397 10.927 -23.382 1.00 120.35 471 ASP A CA 1
ATOM 3594 C C . ASP A 1 471 ? 66.837 10.814 -21.961 1.00 124.24 471 ASP A C 1
ATOM 3595 O O . ASP A 1 471 ? 66.019 11.673 -21.580 1.00 118.83 471 ASP A O 1
ATOM 3600 N N . GLU A 1 472 ? 67.262 9.783 -21.217 1.00 124.49 472 GLU A N 1
ATOM 3601 C CA . GLU A 1 472 ? 66.850 9.646 -19.794 1.00 119.34 472 GLU A CA 1
ATOM 3602 C C . GLU A 1 472 ? 67.897 10.364 -18.950 1.00 116.44 472 GLU A C 1
ATOM 3603 O O . GLU A 1 472 ? 68.815 9.679 -18.466 1.00 114.81 472 GLU A O 1
ATOM 3609 N N . GLU A 1 473 ? 67.800 11.686 -18.820 1.00 110.78 473 GLU A N 1
ATOM 3610 C CA . GLU A 1 473 ? 68.874 12.405 -18.088 1.00 111.00 473 GLU A CA 1
ATOM 3611 C C . GLU A 1 473 ? 68.895 11.923 -16.638 1.00 106.49 473 GLU A C 1
ATOM 3612 O O . GLU A 1 473 ? 67.816 11.670 -16.072 1.00 92.45 473 GLU A O 1
ATOM 3618 N N . VAL A 1 474 ? 70.086 11.848 -16.058 1.00 103.75 474 VAL A N 1
ATOM 3619 C CA . VAL A 1 474 ? 70.185 11.471 -14.623 1.00 105.68 474 VAL A CA 1
ATOM 3620 C C . VAL A 1 474 ? 70.496 12.733 -13.828 1.00 98.82 474 VAL A C 1
ATOM 3621 O O . VAL A 1 474 ? 71.507 13.386 -14.125 1.00 92.85 474 VAL A O 1
ATOM 3625 N N . HIS A 1 475 ? 69.643 13.060 -12.864 1.00 98.39 475 HIS A N 1
ATOM 3626 C CA . HIS A 1 475 ? 69.954 14.202 -11.975 1.00 92.92 475 HIS A CA 1
ATOM 3627 C C . HIS A 1 475 ? 70.400 13.618 -10.639 1.00 78.79 475 HIS A C 1
ATOM 3628 O O . HIS A 1 475 ? 69.805 12.624 -10.201 1.00 58.62 475 HIS A O 1
ATOM 3635 N N . GLU A 1 476 ? 71.472 14.166 -10.080 1.00 77.66 476 GLU A N 1
ATOM 3636 C CA . GLU A 1 476 ? 71.934 13.717 -8.746 1.00 76.74 476 GLU A CA 1
ATOM 3637 C C . GLU A 1 476 ? 70.964 14.208 -7.671 1.00 62.45 476 GLU A C 1
ATOM 3638 O O . GLU A 1 476 ? 70.471 15.336 -7.789 1.00 58.83 476 GLU A O 1
ATOM 3644 N N . ILE A 1 477 ? 70.690 13.368 -6.680 1.00 51.85 477 ILE A N 1
ATOM 3645 C CA . ILE A 1 477 ? 69.856 13.803 -5.534 1.00 45.13 477 ILE A CA 1
ATOM 3646 C C . ILE A 1 477 ? 70.673 14.845 -4.773 1.00 36.79 477 ILE A C 1
ATOM 3647 O O . ILE A 1 477 ? 71.855 14.607 -4.527 1.00 34.57 477 ILE A O 1
ATOM 3652 N N . PRO A 1 478 ? 70.088 16.007 -4.435 1.00 33.54 478 PRO A N 1
ATOM 3653 C CA . PRO A 1 478 ? 70.792 17.024 -3.672 1.00 31.42 478 PRO A CA 1
ATOM 3654 C C . PRO A 1 478 ? 71.135 16.551 -2.251 1.00 28.58 478 PRO A C 1
ATOM 3655 O O . PRO A 1 478 ? 70.453 15.702 -1.739 1.00 28.04 478 PRO A O 1
ATOM 3659 N N . ALA A 1 479 ? 72.221 17.072 -1.695 1.00 24.79 479 ALA A N 1
ATOM 3660 C CA . ALA A 1 479 ? 72.654 16.722 -0.327 1.00 25.48 479 ALA A CA 1
ATOM 3661 C C . ALA A 1 479 ? 71.726 17.324 0.725 1.00 25.42 479 ALA A C 1
ATOM 3662 O O . ALA A 1 479 ? 71.118 18.356 0.474 1.00 23.23 479 ALA A O 1
ATOM 3664 N N . PRO A 1 480 ? 71.622 16.691 1.905 1.00 26.04 480 PRO A N 1
ATOM 3665 C CA . PRO A 1 480 ? 70.763 17.190 2.953 1.00 27.42 480 PRO A CA 1
ATOM 3666 C C . PRO A 1 480 ? 71.155 18.589 3.432 1.00 28.64 480 PRO A C 1
ATOM 3667 O O . PRO A 1 480 ? 72.311 18.881 3.519 1.00 32.21 480 PRO A O 1
ATOM 3671 N N . LEU A 1 481 ? 70.151 19.412 3.694 1.00 26.11 481 LEU A N 1
ATOM 3672 C CA . LEU A 1 481 ? 70.396 20.791 4.161 1.00 27.59 481 LEU A CA 1
ATOM 3673 C C . LEU A 1 481 ? 71.006 20.802 5.558 1.00 26.36 481 LEU A C 1
ATOM 3674 O O . LEU A 1 481 ? 70.653 19.944 6.366 1.00 25.83 481 LEU A O 1
ATOM 3679 N N . VAL A 1 482 ? 71.924 21.729 5.790 1.00 27.95 482 VAL A N 1
ATOM 3680 C CA . VAL A 1 482 ? 72.445 21.969 7.158 1.00 26.85 482 VAL A CA 1
ATOM 3681 C C . VAL A 1 482 ? 71.630 23.175 7.642 1.00 24.57 482 VAL A C 1
ATOM 3682 O O . VAL A 1 482 ? 71.534 24.157 6.909 1.00 22.78 482 VAL A O 1
ATOM 3686 N N . LEU A 1 483 ? 70.984 23.044 8.788 1.00 26.33 483 LEU A N 1
ATOM 3687 C CA . LEU A 1 483 ? 70.085 24.115 9.287 1.00 24.38 483 LEU A CA 1
ATOM 3688 C C . LEU A 1 483 ? 70.748 24.820 10.461 1.00 22.97 483 LEU A C 1
ATOM 3689 O O . LEU A 1 483 ? 71.115 24.152 11.429 1.00 23.25 483 LEU A O 1
ATOM 3694 N N . ASN A 1 484 ? 70.871 26.133 10.351 1.00 21.31 484 ASN A N 1
ATOM 3695 C CA . ASN A 1 484 ? 71.534 26.942 11.395 1.00 22.34 484 ASN A CA 1
ATOM 3696 C C . ASN A 1 484 ? 70.567 27.231 12.549 1.00 23.14 484 ASN A C 1
ATOM 3697 O O . ASN A 1 484 ? 69.446 26.722 12.514 1.00 21.06 484 ASN A O 1
ATOM 3702 N N . GLU A 1 485 ? 71.003 28.032 13.520 1.00 24.10 485 GLU A N 1
ATOM 3703 C CA . GLU A 1 485 ? 70.196 28.360 14.726 1.00 26.82 485 GLU A CA 1
ATOM 3704 C C . GLU A 1 485 ? 68.839 28.961 14.356 1.00 24.57 485 GLU A C 1
ATOM 3705 O O . GLU A 1 485 ? 67.856 28.551 14.959 1.00 26.20 485 GLU A O 1
ATOM 3711 N N . LEU A 1 486 ? 68.813 29.915 13.429 1.00 25.99 486 LEU A N 1
ATOM 3712 C CA . LEU A 1 486 ? 67.560 30.614 13.041 1.00 25.05 486 LEU A CA 1
ATOM 3713 C C . LEU A 1 486 ? 66.565 29.648 12.397 1.00 24.71 486 LEU A C 1
ATOM 3714 O O . LEU A 1 486 ? 65.390 29.728 12.737 1.00 22.50 486 LEU A O 1
ATOM 3719 N N . GLU A 1 487 ? 67.046 28.764 11.525 1.00 23.69 487 GLU A N 1
ATOM 3720 C CA . GLU A 1 487 ? 66.189 27.763 10.850 1.00 23.74 487 GLU A CA 1
ATOM 3721 C C . GLU A 1 487 ? 65.583 26.835 11.908 1.00 23.19 487 GLU A C 1
ATOM 3722 O O . GLU A 1 487 ? 64.414 26.505 11.789 1.00 23.46 487 GLU A O 1
ATOM 3728 N N . ARG A 1 488 ? 66.370 26.449 12.904 1.00 23.62 488 ARG A N 1
ATOM 3729 C CA . ARG A 1 488 ? 65.891 25.591 14.013 1.00 23.41 488 ARG A CA 1
ATOM 3730 C C . ARG A 1 488 ? 64.837 26.316 14.855 1.00 21.74 488 ARG A C 1
ATOM 3731 O O . ARG A 1 488 ? 63.908 25.667 15.295 1.00 22.00 488 ARG A O 1
ATOM 3739 N N . MET A 1 489 ? 65.018 27.608 15.077 1.00 22.13 489 MET A N 1
ATOM 3740 C CA . MET A 1 489 ? 64.005 28.408 15.812 1.00 23.36 489 MET A CA 1
ATOM 3741 C C . MET A 1 489 ? 62.695 28.488 15.017 1.00 21.65 489 MET A C 1
ATOM 3742 O O . MET A 1 489 ? 61.644 28.308 15.623 1.00 21.13 489 MET A O 1
ATOM 3747 N N . TYR A 1 490 ? 62.777 28.663 13.702 1.00 18.95 490 TYR A N 1
ATOM 3748 C CA . TYR A 1 490 ? 61.568 28.659 12.848 1.00 19.31 490 TYR A CA 1
ATOM 3749 C C . TYR A 1 490 ? 60.879 27.289 12.954 1.00 21.50 490 TYR A C 1
ATOM 3750 O O . TYR A 1 490 ? 59.668 27.252 13.128 1.00 20.82 490 TYR A O 1
ATOM 3759 N N . GLN A 1 491 ? 61.658 26.208 12.909 1.00 24.01 491 GLN A N 1
ATOM 3760 C CA . GLN A 1 491 ? 61.111 24.835 13.005 1.00 22.95 491 GLN A CA 1
ATOM 3761 C C . GLN A 1 491 ? 60.443 24.622 14.366 1.00 22.77 491 GLN A C 1
ATOM 3762 O O . GLN A 1 491 ? 59.390 24.002 14.399 1.00 23.07 491 GLN A O 1
ATOM 3768 N N . THR A 1 492 ? 61.053 25.137 15.431 1.00 23.88 492 THR A N 1
ATOM 3769 C CA . THR A 1 492 ? 60.501 24.975 16.801 1.00 24.73 492 THR A CA 1
ATOM 3770 C C . THR A 1 492 ? 59.120 25.648 16.901 1.00 24.05 492 THR A C 1
ATOM 3771 O O . THR A 1 492 ? 58.215 25.012 17.428 1.00 25.25 492 THR A O 1
ATOM 3775 N N . VAL A 1 493 ? 58.965 26.858 16.361 1.00 22.65 493 VAL A N 1
ATOM 3776 C CA . VAL A 1 493 ? 57.656 27.574 16.372 1.00 22.73 493 VAL A CA 1
ATOM 3777 C C . VAL A 1 493 ? 56.632 26.786 15.547 1.00 22.94 493 VAL A C 1
ATOM 3778 O O . VAL A 1 493 ? 55.493 26.699 15.985 1.00 25.15 493 VAL A O 1
ATOM 3782 N N . ARG A 1 494 ? 57.052 26.220 14.417 1.00 23.05 494 ARG A N 1
ATOM 3783 C CA . ARG A 1 494 ? 56.155 25.409 13.559 1.00 24.60 494 ARG A CA 1
ATOM 3784 C C . ARG A 1 494 ? 55.725 24.141 14.297 1.00 24.81 494 ARG A C 1
ATOM 3785 O O . ARG A 1 494 ? 54.542 23.829 14.263 1.00 27.23 494 ARG A O 1
ATOM 3793 N N . ASP A 1 495 ? 56.662 23.477 14.963 1.00 27.29 495 ASP A N 1
ATOM 3794 C CA . ASP A 1 495 ? 56.353 22.224 15.695 1.00 29.03 495 ASP A CA 1
ATOM 3795 C C . ASP A 1 495 ? 55.331 22.516 16.799 1.00 27.01 495 ASP A C 1
ATOM 3796 O O . ASP A 1 495 ? 54.401 21.732 16.948 1.00 26.47 495 ASP A O 1
ATOM 3801 N N . ILE A 1 496 ? 55.521 23.609 17.529 1.00 27.05 496 ILE A N 1
ATOM 3802 C CA . ILE A 1 496 ? 54.597 23.992 18.635 1.00 30.41 496 ILE A CA 1
ATOM 3803 C C . ILE A 1 496 ? 53.211 24.342 18.079 1.00 29.32 496 ILE A C 1
ATOM 3804 O O . ILE A 1 496 ? 52.234 23.885 18.657 1.00 28.23 496 ILE A O 1
ATOM 3809 N N . ARG A 1 497 ? 53.154 25.079 16.972 1.00 27.48 497 ARG A N 1
ATOM 3810 C CA . ARG A 1 497 ? 51.870 25.479 16.351 1.00 27.38 497 ARG A CA 1
ATOM 3811 C C . ARG A 1 497 ? 51.112 24.229 15.898 1.00 30.40 497 ARG A C 1
ATOM 3812 O O . ARG A 1 497 ? 49.897 24.196 16.080 1.00 27.25 497 ARG A O 1
ATOM 3820 N N . SER A 1 498 ? 51.827 23.240 15.365 1.00 34.25 498 SER A N 1
ATOM 3821 C CA . SER A 1 498 ? 51.204 21.986 14.868 1.00 41.23 498 SER A CA 1
ATOM 3822 C C . SER A 1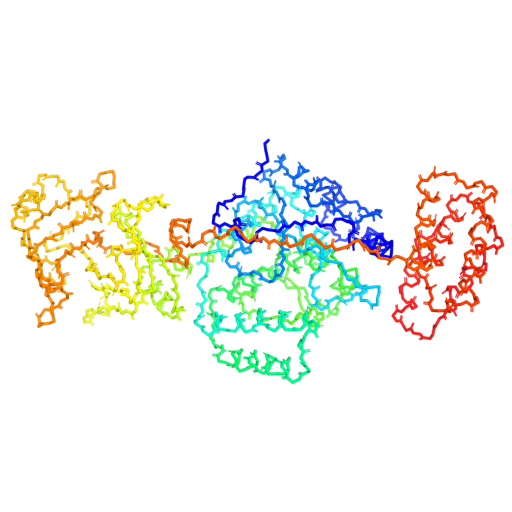 498 ? 50.564 21.201 16.010 1.00 39.71 498 SER A C 1
ATOM 3823 O O . SER A 1 498 ? 49.504 20.615 15.786 1.00 36.89 498 SER A O 1
ATOM 3826 N N . GLU A 1 499 ? 51.191 21.213 17.182 1.00 42.10 499 GLU A N 1
ATOM 3827 C CA . GLU A 1 499 ? 50.691 20.421 18.328 1.00 44.32 499 GLU A CA 1
ATOM 3828 C C . GLU A 1 499 ? 49.345 20.981 18.784 1.00 38.24 499 GLU A C 1
ATOM 3829 O O . GLU A 1 499 ? 48.514 20.196 19.231 1.00 37.47 499 GLU A O 1
ATOM 3835 N N . GLY A 1 500 ? 49.150 22.287 18.667 1.00 38.79 500 GLY A N 1
ATOM 3836 C CA . GLY A 1 500 ? 47.845 22.879 19.013 1.00 41.86 500 GLY A CA 1
ATOM 3837 C C . GLY A 1 500 ? 47.691 23.024 20.509 1.00 45.11 500 GLY A C 1
ATOM 3838 O O . GLY A 1 500 ? 46.592 23.348 20.958 1.00 52.37 500 GLY A O 1
ATOM 3839 N N . ILE A 1 501 ? 48.764 22.770 21.242 1.00 50.44 501 ILE A N 1
ATOM 3840 C CA . ILE A 1 501 ? 48.770 22.958 22.714 1.00 58.27 501 ILE A CA 1
ATOM 3841 C C . ILE A 1 501 ? 49.891 23.950 22.998 1.00 55.49 501 ILE A C 1
ATOM 3842 O O . ILE A 1 501 ? 50.899 23.928 22.280 1.00 64.64 501 ILE A O 1
ATOM 3847 N N . LEU A 1 502 ? 49.690 24.825 23.965 1.00 51.72 502 LEU A N 1
ATOM 3848 C CA . LEU A 1 502 ? 50.777 25.752 24.353 1.00 49.10 502 LEU A CA 1
ATOM 3849 C C . LEU A 1 502 ? 50.985 25.575 25.855 1.00 41.54 502 LEU A C 1
ATOM 3850 O O . LEU A 1 502 ? 50.468 26.385 26.625 1.00 39.23 502 LEU A O 1
ATOM 3855 N N . HIS A 1 503 ? 51.694 24.508 26.227 1.00 37.73 503 HIS A N 1
ATOM 3856 C CA . HIS A 1 503 ? 51.991 24.242 27.652 1.00 34.16 503 HIS A CA 1
ATOM 3857 C C . HIS A 1 503 ? 53.098 25.168 28.151 1.00 34.96 503 HIS A C 1
ATOM 3858 O O . HIS A 1 503 ? 53.687 25.875 27.338 1.00 31.69 503 HIS A O 1
ATOM 3865 N N . ASP A 1 504 ? 53.383 25.118 29.442 1.00 31.14 504 ASP A N 1
ATOM 3866 C CA . ASP A 1 504 ? 54.349 26.059 30.055 1.00 31.00 504 ASP A CA 1
ATOM 3867 C C . ASP A 1 504 ? 55.751 25.925 29.453 1.00 28.36 504 ASP A C 1
ATOM 3868 O O . ASP A 1 504 ? 56.382 26.954 29.234 1.00 25.60 504 ASP A O 1
ATOM 3873 N N . ALA A 1 505 ? 56.206 24.699 29.211 1.00 26.56 505 ALA A N 1
ATOM 3874 C CA . ALA A 1 505 ? 57.528 24.481 28.590 1.00 28.92 505 ALA A CA 1
ATOM 3875 C C . ALA A 1 505 ? 57.567 25.110 27.190 1.00 28.20 505 ALA A C 1
ATOM 3876 O O . ALA A 1 505 ? 58.575 25.737 26.876 1.00 26.26 505 ALA A O 1
ATOM 3878 N N . HIS A 1 506 ? 56.483 24.983 26.424 1.00 28.59 506 HIS A N 1
ATOM 3879 C CA . HIS A 1 506 ? 56.403 25.597 25.071 1.00 30.29 506 HIS A CA 1
ATOM 3880 C C . HIS A 1 506 ? 56.502 27.121 25.172 1.00 29.69 506 HIS A C 1
ATOM 3881 O O . HIS A 1 506 ? 57.210 27.702 24.364 1.00 28.24 506 HIS A O 1
ATOM 3888 N N . ILE A 1 507 ? 55.813 27.725 26.138 1.00 32.21 507 ILE A N 1
ATOM 3889 C CA . ILE A 1 507 ? 55.821 29.208 26.327 1.00 32.41 507 ILE A CA 1
ATOM 3890 C C . ILE A 1 507 ? 57.234 29.658 26.715 1.00 33.72 507 ILE A C 1
ATOM 3891 O O . ILE A 1 507 ? 57.665 30.683 26.221 1.00 30.15 507 ILE A O 1
ATOM 3896 N N . ASP A 1 508 ? 57.913 28.873 27.553 1.00 38.53 508 ASP A N 1
ATOM 3897 C CA . ASP A 1 508 ? 59.304 29.166 27.972 1.00 38.71 508 ASP A CA 1
ATOM 3898 C C . ASP A 1 508 ? 60.203 29.137 26.735 1.00 32.76 508 ASP A C 1
ATOM 3899 O O . ASP A 1 508 ? 61.028 30.031 26.602 1.00 28.53 508 ASP A O 1
ATOM 3904 N N . GLN A 1 509 ? 59.988 28.166 25.852 1.00 30.31 509 GLN A N 1
ATOM 3905 C CA . GLN A 1 509 ? 60.780 28.063 24.597 1.00 32.66 509 GLN A CA 1
ATOM 3906 C C . GLN A 1 509 ? 60.583 29.320 23.743 1.00 27.24 509 GLN A C 1
ATOM 3907 O O . GLN A 1 509 ? 61.573 29.841 23.255 1.00 27.45 509 GLN A O 1
ATOM 3913 N N . LEU A 1 510 ? 59.344 29.778 23.597 1.00 25.15 510 LEU A N 1
ATOM 3914 C CA . LEU A 1 510 ? 59.033 30.986 22.792 1.00 27.85 510 LEU A CA 1
ATOM 3915 C C . LEU A 1 510 ? 59.700 32.236 23.383 1.00 26.24 510 LEU A C 1
ATOM 3916 O O . LEU A 1 510 ? 60.171 33.052 22.596 1.00 25.15 510 LEU A O 1
ATOM 3921 N N . ILE A 1 511 ? 59.709 32.383 24.707 1.00 26.00 511 ILE A N 1
ATOM 3922 C CA . ILE A 1 511 ? 60.407 33.521 25.377 1.00 27.64 511 ILE A CA 1
ATOM 3923 C C . ILE A 1 511 ? 61.913 33.409 25.141 1.00 26.14 511 ILE A C 1
ATOM 3924 O O . ILE A 1 511 ? 62.536 34.435 24.915 1.00 32.27 511 ILE A O 1
ATOM 3929 N N . ALA A 1 512 ? 62.447 32.192 25.179 1.00 25.40 512 ALA A N 1
ATOM 3930 C CA . ALA A 1 512 ? 63.877 31.966 24.900 1.00 26.14 512 ALA A CA 1
ATOM 3931 C C . ALA A 1 512 ? 64.186 32.390 23.463 1.00 26.61 512 ALA A C 1
ATOM 3932 O O . ALA A 1 512 ? 65.236 32.970 23.246 1.00 25.85 512 ALA A O 1
ATOM 3934 N N . ILE A 1 513 ? 63.264 32.129 22.544 1.00 25.96 513 ILE A N 1
ATOM 3935 C CA . ILE A 1 513 ? 63.454 32.494 21.113 1.00 24.80 513 ILE A CA 1
ATOM 3936 C C . ILE A 1 513 ? 63.400 34.017 20.987 1.00 25.56 513 ILE A C 1
ATOM 3937 O O . ILE A 1 513 ? 64.257 34.559 20.298 1.00 23.72 513 ILE A O 1
ATOM 3942 N N . GLN A 1 514 ? 62.468 34.663 21.692 1.00 24.85 514 GLN A N 1
ATOM 3943 C CA . GLN A 1 514 ? 62.333 36.141 21.646 1.00 27.39 514 GLN A CA 1
ATOM 3944 C C . GLN A 1 514 ? 63.617 36.784 22.180 1.00 28.85 514 GLN A C 1
ATOM 3945 O O . GLN A 1 514 ? 64.065 37.761 21.580 1.00 28.09 514 GLN A O 1
ATOM 3951 N N . GLU A 1 515 ? 64.192 36.215 23.237 1.00 29.93 515 GLU A N 1
ATOM 3952 C CA . GLU A 1 515 ? 65.462 36.731 23.813 1.00 34.55 515 GLU A CA 1
ATOM 3953 C C . GLU A 1 515 ? 66.625 36.552 22.829 1.00 30.20 515 GLU A C 1
ATOM 3954 O O . GLU A 1 515 ? 67.399 37.494 22.696 1.00 29.12 515 GLU A O 1
ATOM 3960 N N . VAL A 1 516 ? 66.726 35.401 22.169 1.00 25.89 516 VAL A N 1
ATOM 3961 C CA . VAL A 1 516 ? 67.784 35.184 21.139 1.00 26.07 516 VAL A CA 1
ATOM 3962 C C . VAL A 1 516 ? 67.617 36.205 20.009 1.00 24.23 516 VAL A C 1
ATOM 3963 O O . VAL A 1 516 ? 68.622 36.765 19.584 1.00 25.92 516 VAL A O 1
ATOM 3967 N N . LEU A 1 517 ? 66.385 36.433 19.568 1.00 25.04 517 LEU A N 1
ATOM 3968 C CA . LEU A 1 517 ? 66.123 37.393 18.465 1.00 25.75 517 LEU A CA 1
ATOM 3969 C C . LEU A 1 517 ? 66.512 38.812 18.896 1.00 24.52 517 LEU A C 1
ATOM 3970 O O . LEU A 1 517 ? 67.101 39.508 18.089 1.00 25.07 517 LEU A O 1
ATOM 3975 N N . ASN A 1 518 ? 66.217 39.185 20.138 1.00 25.03 518 ASN A N 1
ATOM 3976 C CA . ASN A 1 518 ? 66.524 40.542 20.654 1.00 27.80 518 ASN A CA 1
ATOM 3977 C C . ASN A 1 518 ? 68.041 40.753 20.721 1.00 29.93 518 ASN A C 1
ATOM 3978 O O . ASN A 1 518 ? 68.502 41.801 20.282 1.00 31.20 518 ASN A O 1
ATOM 3983 N N . LYS A 1 519 ? 68.775 39.760 21.204 1.00 34.86 519 LYS A N 1
ATOM 3984 C CA . LYS A 1 519 ? 70.252 39.831 21.316 1.00 33.86 519 LYS A CA 1
ATOM 3985 C C . LYS A 1 519 ? 70.988 39.652 19.988 1.00 33.11 519 LYS A C 1
ATOM 3986 O O . LYS A 1 519 ? 71.927 40.410 19.758 1.00 31.37 519 LYS A O 1
ATOM 3992 N N . PHE A 1 520 ? 70.549 38.732 19.129 1.00 31.35 520 PHE A N 1
ATOM 3993 C CA . PHE A 1 520 ? 71.376 38.377 17.948 1.00 29.98 520 PHE A CA 1
ATOM 3994 C C . PHE A 1 520 ? 70.736 38.561 16.563 1.00 29.08 520 PHE A C 1
ATOM 3995 O O . PHE A 1 520 ? 71.475 38.473 15.581 1.00 24.52 520 PHE A O 1
ATOM 4003 N N . TYR A 1 521 ? 69.428 38.779 16.474 1.00 30.49 521 TYR A N 1
ATOM 4004 C CA . TYR A 1 521 ? 68.734 38.863 15.164 1.00 27.54 521 TYR A CA 1
ATOM 4005 C C . TYR A 1 521 ? 67.847 40.110 15.131 1.00 31.84 521 TYR A C 1
ATOM 4006 O O . TYR A 1 521 ? 66.625 39.963 15.126 1.00 31.19 521 TYR A O 1
ATOM 4015 N N . ALA A 1 522 ? 68.451 41.290 15.056 1.00 31.06 522 ALA A N 1
ATOM 4016 C CA . ALA A 1 522 ? 67.713 42.574 15.106 1.00 34.63 522 ALA A CA 1
ATOM 4017 C C . ALA A 1 522 ? 66.763 42.768 13.922 1.00 34.77 522 ALA A C 1
ATOM 4018 O O . ALA A 1 522 ? 65.771 43.454 14.111 1.00 40.25 522 ALA A O 1
ATOM 4020 N N . LYS A 1 523 ? 67.069 42.200 12.759 1.00 37.35 523 LYS A N 1
ATOM 4021 C CA . LYS A 1 523 ? 66.237 42.410 11.549 1.00 39.93 523 LYS A CA 1
ATOM 4022 C C . LYS A 1 523 ? 65.264 41.246 11.288 1.00 38.59 523 LYS A C 1
ATOM 4023 O O . LYS A 1 523 ? 64.682 41.232 10.201 1.00 41.01 523 LYS A O 1
ATOM 4029 N N . GLU A 1 524 ? 65.067 40.324 12.235 1.00 33.38 524 GLU A N 1
ATOM 4030 C CA . GLU A 1 524 ? 64.200 39.120 12.028 1.00 29.03 524 GLU A CA 1
ATOM 4031 C C . GLU A 1 524 ? 62.729 39.420 12.355 1.00 26.45 524 GLU A C 1
ATOM 4032 O O . GLU A 1 524 ? 62.336 39.289 13.504 1.00 25.32 524 GLU A O 1
ATOM 4038 N N . TRP A 1 525 ? 61.951 39.828 11.365 1.00 26.72 525 TRP A N 1
ATOM 4039 C CA . TRP A 1 525 ? 60.536 40.213 11.602 1.00 26.54 525 TRP A CA 1
ATOM 4040 C C . TRP A 1 525 ? 59.555 39.046 11.456 1.00 25.38 525 TRP A C 1
ATOM 4041 O O . TRP A 1 525 ? 58.547 39.070 12.160 1.00 24.73 525 TRP A O 1
ATOM 4052 N N . LEU A 1 526 ? 59.828 38.086 10.568 1.00 25.30 526 LEU A N 1
ATOM 4053 C CA . LEU A 1 526 ? 58.840 37.008 10.274 1.00 24.43 526 LEU A CA 1
ATOM 4054 C C . LEU A 1 526 ? 58.659 36.049 11.454 1.00 22.05 526 LEU A C 1
ATOM 4055 O O . LEU A 1 526 ? 57.521 35.766 11.797 1.00 21.97 526 LEU A O 1
ATOM 4060 N N . LEU A 1 527 ? 59.755 35.605 12.048 1.00 22.70 527 LEU A N 1
ATOM 4061 C CA . LEU A 1 527 ? 59.683 34.675 13.199 1.00 22.12 527 LEU A CA 1
ATOM 4062 C C . LEU A 1 527 ? 59.007 35.386 14.370 1.00 21.20 527 LEU A C 1
ATOM 4063 O O . LEU A 1 527 ? 58.228 34.738 15.054 1.00 21.27 527 LEU A O 1
ATOM 4068 N N . ARG A 1 528 ? 59.251 36.687 14.524 1.00 19.77 528 ARG A N 1
ATOM 4069 C CA . ARG A 1 528 ? 58.595 37.492 15.584 1.00 21.47 528 ARG A CA 1
ATOM 4070 C C . ARG A 1 528 ? 57.083 37.506 15.348 1.00 19.41 528 ARG A C 1
ATOM 4071 O O . ARG A 1 528 ? 56.357 37.343 16.318 1.00 20.13 528 ARG A O 1
ATOM 4079 N N . LEU A 1 529 ? 56.659 37.668 14.097 1.00 19.72 529 LEU A N 1
ATOM 4080 C CA . LEU A 1 529 ? 55.215 37.655 13.749 1.00 20.79 529 LEU A CA 1
ATOM 4081 C C . LEU A 1 529 ? 54.584 36.290 14.041 1.00 21.24 529 LEU A C 1
ATOM 4082 O O . LEU A 1 529 ? 53.519 36.274 14.630 1.00 21.30 529 LEU A O 1
ATOM 4087 N N . GLU A 1 530 ? 55.267 35.205 13.696 1.00 22.74 530 GLU A N 1
ATOM 4088 C CA . GLU A 1 530 ? 54.754 33.834 13.941 1.00 23.11 530 GLU A CA 1
ATOM 4089 C C . GLU A 1 530 ? 54.594 33.559 15.441 1.00 24.56 530 GLU A C 1
ATOM 4090 O O . GLU A 1 530 ? 53.610 32.930 15.793 1.00 24.78 530 GLU A O 1
ATOM 4096 N N . VAL A 1 531 ? 55.538 34.007 16.271 1.00 24.29 531 VAL A N 1
ATOM 4097 C CA . VAL A 1 531 ? 55.422 33.856 17.752 1.00 23.28 531 VAL A CA 1
ATOM 4098 C C . VAL A 1 531 ? 54.238 34.679 18.272 1.00 23.02 531 VAL A C 1
ATOM 4099 O O . VAL A 1 531 ? 53.462 34.138 19.044 1.00 22.48 531 VAL A O 1
ATOM 4103 N N . LEU A 1 532 ? 54.087 35.912 17.798 1.00 23.00 532 LEU A N 1
ATOM 4104 C CA . LEU A 1 532 ? 52.964 36.792 18.214 1.00 24.09 532 LEU A CA 1
ATOM 4105 C C . LEU A 1 532 ? 51.635 36.162 17.788 1.00 24.84 532 LEU A C 1
ATOM 4106 O O . LEU A 1 532 ? 50.739 36.092 18.619 1.00 22.99 532 LEU A O 1
ATOM 4111 N N . GLU A 1 533 ? 51.571 35.651 16.561 1.00 26.31 533 GLU A N 1
ATOM 4112 C CA . GLU A 1 533 ? 50.359 34.968 16.052 1.00 25.96 533 GLU A CA 1
ATOM 4113 C C . GLU A 1 533 ? 50.008 33.786 16.964 1.00 27.60 533 GLU A C 1
ATOM 4114 O O . GLU A 1 533 ? 48.834 33.665 17.303 1.00 29.63 533 GLU A O 1
ATOM 4120 N N . LEU A 1 534 ? 50.991 32.965 17.336 1.00 24.96 534 LEU A N 1
ATOM 4121 C CA . LEU A 1 534 ? 50.748 31.735 18.129 1.00 25.37 534 LEU A CA 1
ATOM 4122 C C . LEU A 1 534 ? 50.272 32.064 19.549 1.00 26.21 534 LEU A C 1
ATOM 4123 O O . LEU A 1 534 ? 49.348 31.417 20.011 1.00 25.99 534 LEU A O 1
ATOM 4128 N N . LEU A 1 535 ? 50.878 33.055 20.186 1.00 29.08 535 LEU A N 1
ATOM 4129 C CA . LEU A 1 535 ? 50.509 33.446 21.567 1.00 30.39 535 LEU A CA 1
ATOM 4130 C C . LEU A 1 535 ? 49.093 34.023 21.570 1.00 33.85 535 LEU A C 1
ATOM 4131 O O . LEU A 1 535 ? 48.317 33.641 22.441 1.00 33.80 535 LEU A O 1
ATOM 4136 N N . LEU A 1 536 ? 48.782 34.886 20.607 1.00 33.24 536 LEU A N 1
ATOM 4137 C CA . LEU A 1 536 ? 47.434 35.489 20.503 1.00 31.38 536 LEU A CA 1
ATOM 4138 C C . LEU A 1 536 ? 46.386 34.408 20.213 1.00 34.73 536 LEU A C 1
ATOM 4139 O O . LEU A 1 536 ? 45.284 34.521 20.743 1.00 38.88 536 LEU A O 1
ATOM 4144 N N . GLU A 1 537 ? 46.728 33.401 19.411 1.00 36.12 537 GLU A N 1
ATOM 4145 C CA . GLU A 1 537 ? 45.784 32.314 19.039 1.00 36.20 537 GLU A CA 1
ATOM 4146 C C . GLU A 1 537 ? 45.354 31.530 20.278 1.00 34.50 537 GLU A C 1
ATOM 4147 O O . GLU A 1 537 ? 44.183 31.162 20.352 1.00 33.06 537 GLU A O 1
ATOM 4153 N N . HIS A 1 538 ? 46.278 31.290 21.202 1.00 36.35 538 HIS A N 1
ATOM 4154 C CA . HIS A 1 538 ? 45.988 30.487 22.415 1.00 34.74 538 HIS A CA 1
ATOM 4155 C C . HIS A 1 538 ? 45.819 31.387 23.640 1.00 34.41 538 HIS A C 1
ATOM 4156 O O . HIS A 1 538 ? 45.728 30.835 24.727 1.00 38.14 538 HIS A O 1
ATOM 4163 N N . ASN A 1 539 ? 45.756 32.704 23.454 1.00 37.16 539 ASN A N 1
ATOM 4164 C CA . ASN A 1 539 ? 45.597 33.684 24.567 1.00 39.58 539 ASN A CA 1
ATOM 4165 C C . ASN A 1 539 ? 46.599 33.392 25.686 1.00 39.07 539 ASN A C 1
ATOM 4166 O O . ASN A 1 539 ? 46.182 33.300 26.843 1.00 42.71 539 ASN A O 1
ATOM 4171 N N . LYS A 1 540 ? 47.876 33.269 25.340 1.00 39.28 540 LYS A N 1
ATOM 4172 C CA . LYS A 1 540 ? 48.935 32.994 26.339 1.00 37.89 540 LYS A CA 1
ATOM 4173 C C . LYS A 1 540 ? 50.125 33.935 26.132 1.00 35.79 540 LYS A C 1
ATOM 4174 O O . LYS A 1 540 ? 50.174 34.591 25.097 1.00 34.57 540 LYS A O 1
ATOM 4180 N N . GLY A 1 541 ? 51.050 33.972 27.090 1.00 38.42 541 GLY A N 1
ATOM 4181 C CA . GLY A 1 541 ? 52.242 34.832 27.000 1.00 36.21 541 GLY A CA 1
ATOM 4182 C C . GLY A 1 541 ? 51.887 36.287 26.787 1.00 39.15 541 GLY A C 1
ATOM 4183 O O . GLY A 1 541 ? 52.515 36.905 25.925 1.00 34.64 541 GLY A O 1
ATOM 4184 N N . HIS A 1 542 ? 50.939 36.815 27.565 1.00 35.94 542 HIS A N 1
ATOM 4185 C CA . HIS A 1 542 ? 50.445 38.209 27.408 1.00 39.64 542 HIS A CA 1
ATOM 4186 C C . HIS A 1 542 ? 51.561 39.264 27.390 1.00 37.84 542 HIS A C 1
ATOM 4187 O O . HIS A 1 542 ? 51.433 40.216 26.627 1.00 39.32 542 HIS A O 1
ATOM 4194 N N . GLU A 1 543 ? 52.590 39.119 28.219 1.00 41.42 543 GLU A N 1
ATOM 4195 C CA . GLU A 1 543 ? 53.709 40.093 28.270 1.00 41.68 543 GLU A CA 1
ATOM 4196 C C . GLU A 1 543 ? 54.567 39.975 27.008 1.00 36.38 543 GLU A C 1
ATOM 4197 O O . GLU A 1 543 ? 54.968 41.018 26.488 1.00 35.38 543 GLU A O 1
ATOM 4203 N N . THR A 1 544 ? 54.851 38.752 26.575 1.00 30.38 544 THR A N 1
ATOM 4204 C CA . THR A 1 544 ? 55.658 38.518 25.350 1.00 33.77 544 THR A CA 1
ATOM 4205 C C . THR A 1 544 ? 54.914 39.062 24.120 1.00 29.04 544 THR A C 1
ATOM 4206 O O . THR A 1 544 ? 55.546 39.725 23.309 1.00 28.82 544 THR A O 1
ATOM 4210 N N . SER A 1 545 ? 53.611 38.824 24.044 1.00 30.54 545 SER A N 1
ATOM 4211 C CA . SER A 1 545 ? 52.780 39.269 22.895 1.00 33.63 545 SER A CA 1
ATOM 4212 C C . SER A 1 545 ? 52.723 40.794 22.796 1.00 30.42 545 SER A C 1
ATOM 4213 O O . SER A 1 545 ? 52.824 41.308 21.687 1.00 31.12 545 SER A O 1
ATOM 4216 N N . ALA A 1 546 ? 52.568 41.470 23.929 1.00 28.02 546 ALA A N 1
ATOM 4217 C CA . ALA A 1 546 ? 52.522 42.942 23.935 1.00 29.15 546 ALA A CA 1
ATOM 4218 C C . ALA A 1 546 ? 53.866 43.499 23.481 1.00 26.95 546 ALA A C 1
ATOM 4219 O O . ALA A 1 546 ? 53.866 44.436 22.685 1.00 26.49 546 ALA A O 1
ATOM 4221 N N . ALA A 1 547 ? 54.954 42.909 23.968 1.00 27.79 547 ALA A N 1
ATOM 4222 C CA . ALA A 1 547 ? 56.312 43.369 23.610 1.00 28.13 547 ALA A CA 1
ATOM 4223 C C . ALA A 1 547 ? 56.577 43.155 22.118 1.00 28.62 547 ALA A C 1
ATOM 4224 O O . ALA A 1 547 ? 57.087 44.068 21.487 1.00 27.59 547 ALA A O 1
ATOM 4226 N N . LEU A 1 548 ? 56.190 41.996 21.581 1.00 30.10 548 LEU A N 1
ATOM 4227 C CA . LEU A 1 548 ? 56.398 41.669 20.143 1.00 27.94 548 LEU A CA 1
ATOM 4228 C C . LEU A 1 548 ? 55.541 42.594 19.276 1.00 26.82 548 LEU A C 1
ATOM 4229 O O . LEU A 1 548 ? 56.059 43.076 18.281 1.00 27.99 548 LEU A O 1
ATOM 4234 N N . LEU A 1 549 ? 54.301 42.852 19.690 1.00 27.13 549 LEU A N 1
ATOM 4235 C CA . LEU A 1 549 ? 53.400 43.758 18.934 1.00 28.92 549 LEU A CA 1
ATOM 4236 C C . LEU A 1 549 ? 53.990 45.168 18.876 1.00 27.89 549 LEU A C 1
ATOM 4237 O O . LEU A 1 549 ? 54.070 45.719 17.788 1.00 26.55 549 LEU A O 1
ATOM 4242 N N . HIS A 1 550 ? 54.466 45.672 20.004 1.00 29.89 550 HIS A N 1
ATOM 4243 C CA . HIS A 1 550 ? 55.083 47.021 20.035 1.00 30.88 550 HIS A CA 1
ATOM 4244 C C . HIS A 1 550 ? 56.345 47.066 19.176 1.00 27.41 550 HIS A C 1
ATOM 4245 O O . HIS A 1 550 ? 56.466 48.001 18.391 1.00 28.98 550 HIS A O 1
ATOM 4252 N N . GLN A 1 551 ? 57.200 46.056 19.301 1.00 26.63 551 GLN A N 1
ATOM 4253 C CA . GLN A 1 551 ? 58.470 46.014 18.544 1.00 24.60 551 GLN A CA 1
ATOM 4254 C C . GLN A 1 551 ? 58.182 45.954 17.042 1.00 24.48 551 GLN A C 1
ATOM 4255 O O . GLN A 1 551 ? 58.769 46.748 16.324 1.00 25.33 551 GLN A O 1
ATOM 4261 N N . LEU A 1 552 ? 57.265 45.085 16.622 1.00 22.92 552 LEU A N 1
ATOM 4262 C CA . LEU A 1 552 ? 56.939 44.911 15.185 1.00 23.31 552 LEU A CA 1
ATOM 4263 C C . LEU A 1 552 ? 56.278 46.172 14.628 1.00 23.53 552 LEU A C 1
ATOM 4264 O O . LEU A 1 552 ? 56.581 46.529 13.498 1.00 25.88 552 LEU A O 1
ATOM 4269 N N . SER A 1 553 ? 55.429 46.816 15.413 1.00 23.03 553 SER A N 1
ATOM 4270 C CA . SER A 1 553 ? 54.740 48.058 14.995 1.00 24.18 553 SER A CA 1
ATOM 4271 C C . SER A 1 553 ? 55.757 49.181 14.746 1.00 24.67 553 SER A C 1
ATOM 4272 O O . SER A 1 553 ? 55.507 50.000 13.870 1.00 27.32 553 SER A O 1
ATOM 4275 N N . THR A 1 554 ? 56.850 49.214 15.503 1.00 25.44 554 THR A N 1
ATOM 4276 C CA . THR A 1 554 ? 57.885 50.278 15.378 1.00 25.65 554 THR A CA 1
ATOM 4277 C C . THR A 1 554 ? 59.226 49.682 14.923 1.00 27.29 554 THR A C 1
ATOM 4278 O O . THR A 1 554 ? 60.251 50.289 15.241 1.00 29.95 554 THR A O 1
ATOM 4282 N N . PHE A 1 555 ? 59.219 48.592 14.152 1.00 26.33 555 PHE A N 1
ATOM 4283 C CA . PHE A 1 555 ? 60.461 47.852 13.792 1.00 25.55 555 PHE A CA 1
ATOM 4284 C C . PHE A 1 555 ? 61.517 48.558 12.928 1.00 26.55 555 PHE A C 1
ATOM 4285 O O . PHE A 1 555 ? 62.680 48.474 13.309 1.00 25.48 555 PHE A O 1
ATOM 4293 N N . THR A 1 556 ? 61.150 49.233 11.843 1.00 26.94 556 THR A N 1
ATOM 4294 C CA . THR A 1 556 ? 62.180 49.762 10.914 1.00 24.95 556 THR A CA 1
ATOM 4295 C C . THR A 1 556 ? 61.744 51.004 10.145 1.00 28.21 556 THR A C 1
ATOM 4296 O O . THR A 1 556 ? 60.545 51.256 10.055 1.00 29.24 556 THR A O 1
ATOM 4300 N N . THR A 1 557 ? 62.721 51.743 9.624 1.00 29.59 557 THR A N 1
ATOM 4301 C CA . THR A 1 557 ? 62.463 52.906 8.750 1.00 30.19 557 THR A CA 1
ATOM 4302 C C . THR A 1 557 ? 62.169 52.393 7.335 1.00 30.64 557 THR A C 1
ATOM 4303 O O . THR A 1 557 ? 61.691 53.190 6.524 1.00 29.51 557 THR A O 1
ATOM 4307 N N . ASP A 1 558 ? 62.426 51.109 7.071 1.00 31.07 558 ASP A N 1
ATOM 4308 C CA . ASP A 1 558 ? 62.257 50.516 5.717 1.00 34.58 558 ASP A CA 1
ATOM 4309 C C . ASP A 1 558 ? 60.779 50.396 5.353 1.00 30.86 558 ASP A C 1
ATOM 4310 O O . ASP A 1 558 ? 60.059 49.732 6.079 1.00 28.29 558 ASP A O 1
ATOM 4315 N N . GLU A 1 559 ? 60.391 50.983 4.223 1.00 35.09 559 GLU A N 1
ATOM 4316 C CA . GLU A 1 559 ? 58.966 51.002 3.800 1.00 39.06 559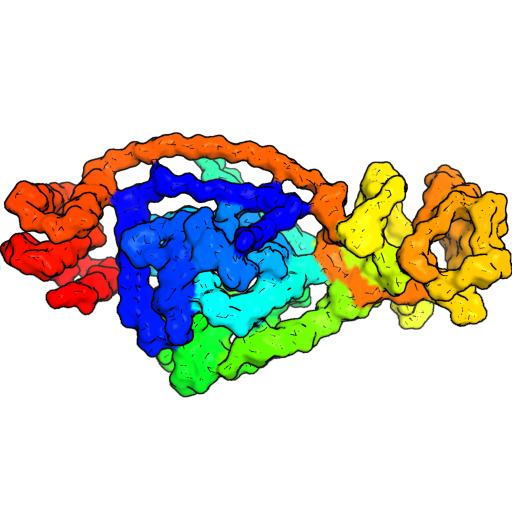 GLU A CA 1
ATOM 4317 C C . GLU A 1 559 ? 58.438 49.603 3.462 1.00 34.40 559 GLU A C 1
ATOM 4318 O O . GLU A 1 559 ? 57.310 49.306 3.846 1.00 32.53 559 GLU A O 1
ATOM 4324 N N . ALA A 1 560 ? 59.222 48.802 2.751 1.00 29.41 560 ALA A N 1
ATOM 4325 C CA . ALA A 1 560 ? 58.779 47.454 2.328 1.00 30.86 560 ALA A CA 1
ATOM 4326 C C . ALA A 1 560 ? 58.533 46.539 3.534 1.00 28.74 560 ALA A C 1
ATOM 4327 O O . ALA A 1 560 ? 57.472 45.939 3.592 1.00 27.70 560 ALA A O 1
ATOM 4329 N N . VAL A 1 561 ? 59.492 46.450 4.448 1.00 27.76 561 VAL A N 1
ATOM 4330 C CA . VAL A 1 561 ? 59.361 45.584 5.658 1.00 27.87 561 VAL A CA 1
ATOM 4331 C C . VAL A 1 561 ? 58.215 46.093 6.539 1.00 23.74 561 VAL A C 1
ATOM 4332 O O . VAL A 1 561 ? 57.487 45.274 7.071 1.00 22.84 561 VAL A O 1
ATOM 4336 N N . THR A 1 562 ? 58.071 47.413 6.643 1.00 22.94 562 THR A N 1
ATOM 4337 C CA . THR A 1 562 ? 56.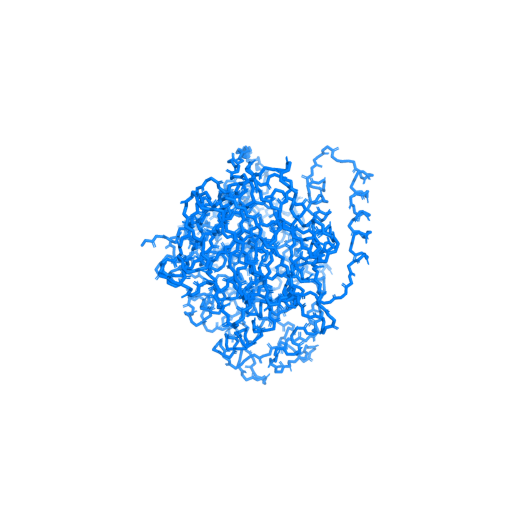985 48.008 7.456 1.00 22.15 562 THR A CA 1
ATOM 4338 C C . THR A 1 562 ? 55.648 47.539 6.871 1.00 22.52 562 THR A C 1
ATOM 4339 O O . THR A 1 562 ? 54.816 47.091 7.648 1.00 25.00 562 THR A O 1
ATOM 4343 N N . ARG A 1 563 ? 55.504 47.579 5.546 1.00 21.88 563 ARG A N 1
ATOM 4344 C CA . ARG A 1 563 ? 54.260 47.143 4.865 1.00 23.67 563 ARG A CA 1
ATOM 4345 C C . ARG A 1 563 ? 54.046 45.648 5.091 1.00 21.51 563 ARG A C 1
ATOM 4346 O O . ARG A 1 563 ? 52.939 45.259 5.428 1.00 21.64 563 ARG A O 1
ATOM 4354 N N . LEU A 1 564 ? 55.106 44.869 4.927 1.00 22.10 564 LEU A N 1
ATOM 4355 C CA . LEU A 1 564 ? 55.045 43.414 5.174 1.00 22.01 564 LEU A CA 1
ATOM 4356 C C . LEU A 1 564 ? 54.628 43.118 6.624 1.00 23.07 564 LEU A C 1
ATOM 4357 O O . LEU A 1 564 ? 53.735 42.284 6.803 1.00 21.34 564 LEU A O 1
ATOM 4362 N N . ILE A 1 565 ? 55.233 43.793 7.607 1.00 20.99 565 ILE A N 1
ATOM 4363 C CA . ILE A 1 565 ? 54.854 43.581 9.036 1.00 23.21 565 ILE A CA 1
ATOM 4364 C C . ILE A 1 565 ? 53.410 44.025 9.302 1.00 23.67 565 ILE A C 1
ATOM 4365 O O . ILE A 1 565 ? 52.682 43.256 9.911 1.00 22.46 565 ILE A O 1
ATOM 4370 N N . ASN A 1 566 ? 53.019 45.190 8.798 1.00 24.32 566 ASN A N 1
ATOM 4371 C CA . ASN A 1 566 ? 51.661 45.744 9.036 1.00 26.37 566 ASN A CA 1
ATOM 4372 C C . ASN A 1 566 ? 50.602 44.822 8.434 1.00 24.41 566 ASN A C 1
ATOM 4373 O O . ASN A 1 566 ? 49.572 44.648 9.064 1.00 25.15 566 ASN A O 1
ATOM 4378 N N . ASN A 1 567 ? 50.870 44.274 7.256 1.00 24.94 567 ASN A N 1
ATOM 4379 C CA . ASN A 1 567 ? 49.944 43.304 6.620 1.00 25.75 567 ASN A CA 1
ATOM 4380 C C . ASN A 1 567 ? 49.818 42.062 7.518 1.00 25.08 567 ASN A C 1
ATOM 4381 O O . ASN A 1 567 ? 48.697 41.564 7.664 1.00 25.41 567 ASN A O 1
ATOM 4386 N N . GLY A 1 568 ? 50.921 41.588 8.095 1.00 24.52 568 GLY A N 1
ATOM 4387 C CA . GLY A 1 568 ? 50.872 40.470 9.057 1.00 24.83 568 GLY A CA 1
ATOM 4388 C C . GLY A 1 568 ? 50.127 40.825 10.329 1.00 24.17 568 GLY A C 1
ATOM 4389 O O . GLY A 1 568 ? 49.374 39.980 10.811 1.00 20.94 568 GLY A O 1
ATOM 4390 N N . LEU A 1 569 ? 50.339 42.034 10.849 1.00 24.49 569 LEU A N 1
ATOM 4391 C CA . LEU A 1 569 ? 49.650 42.520 12.075 1.00 24.38 569 LEU A CA 1
ATOM 4392 C C . LEU A 1 569 ? 48.146 42.597 11.809 1.00 22.79 569 LEU A C 1
ATOM 4393 O O . LEU A 1 569 ? 47.387 42.307 12.721 1.00 23.59 569 LEU A O 1
ATOM 4398 N N . ALA A 1 570 ? 47.760 42.882 10.573 1.00 23.06 570 ALA A N 1
ATOM 4399 C CA . ALA A 1 570 ? 46.337 43.065 10.222 1.00 28.03 570 ALA A CA 1
ATOM 4400 C C . ALA A 1 570 ? 45.540 41.755 10.313 1.00 28.94 570 ALA A C 1
ATOM 4401 O O . ALA A 1 570 ? 44.329 41.837 10.459 1.00 28.25 570 ALA A O 1
ATOM 4403 N N . LEU A 1 571 ? 46.211 40.611 10.259 1.00 29.68 571 LEU A N 1
ATOM 4404 C CA . LEU A 1 571 ? 45.541 39.288 10.318 1.00 31.33 571 LEU A CA 1
ATOM 4405 C C . LEU A 1 571 ? 45.475 38.769 11.754 1.00 34.32 571 LEU A C 1
ATOM 4406 O O . LEU A 1 571 ? 44.967 37.664 11.944 1.00 33.74 571 LEU A O 1
ATOM 4411 N N . LEU A 1 572 ? 46.008 39.523 12.711 1.00 35.36 572 LEU A N 1
ATOM 4412 C CA . LEU A 1 572 ? 46.064 39.054 14.119 1.00 39.22 572 LEU A CA 1
ATOM 4413 C C . LEU A 1 572 ? 44.704 39.164 14.808 1.00 40.20 572 LEU A C 1
ATOM 4414 O O . LEU A 1 572 ? 43.985 40.133 14.541 1.00 44.03 572 LEU A O 1
ATOM 4419 N N . PRO A 1 573 ? 44.335 38.223 15.696 1.00 43.13 573 PRO A N 1
ATOM 4420 C CA . PRO A 1 573 ? 43.107 38.350 16.475 1.00 46.28 573 PRO A CA 1
ATOM 4421 C C . PRO A 1 573 ? 43.031 39.708 17.189 1.00 43.76 573 PRO A C 1
ATOM 4422 O O . PRO A 1 573 ? 44.009 40.083 17.783 1.00 46.85 573 PRO A O 1
#

Organism: Bacillus cereus (strain ATCC 14579 / DSM 31 / CCUG 7414 / JCM 2152 / NBRC 15305 / NCIMB 9373 / NCTC 2599 / NRRL B-3711) (NCBI:txid226900)